Protein 2PKD (pdb70)

InterPro domains:
  IPR003599 Immunoglobulin domain subtype [SM00409] (26-129)
  IPR003599 Immunoglobulin domain subtype [SM00409] (140-211)
  IPR007110 Immunoglobulin-like domain [PS50835] (135-207)
  IPR013783 Immunoglobulin-like fold [G3DSA:2.60.40.10] (21-131)
  IPR013783 Immunoglobulin-like fold [G3DSA:2.60.40.10] (132-213)
  IPR015631 CD2/SLAM family receptor [PTHR12080] (8-274)
  IPR036179 Immunoglobulin-like domain superfamily [SSF48726] (29-128)
  IPR036179 Immunoglobulin-like domain superfamily [SSF48726] (131-205)

Radius of gyration: 38.49 Å; Cα contacts (8 Å, |Δi|>4): 1714; chains: 6; bounding box: 113×102×44 Å

CATH classification: 2.60.40.10

B-factor: mean 44.17, std 12.87, range [17.55, 87.59]

Solvent-accessible surface area: 31744 Å² total; per-residue (Å²): 146,98,20,51,13,14,0,10,57,42,107,58,8,25,0,2,9,68,33,96,181,121,77,102,5,98,15,0,1,1,14,23,130,26,1,0,0,46,1,32,51,20,120,120,150,79,43,16,74,39,37,29,0,10,109,49,7,76,164,16,12,76,11,73,33,113,32,26,7,0,20,0,20,88,4,78,91,103,4,34,21,90,3,24,0,0,6,1,3,120,56,90,77,90,7,56,48,43,117,4,32,0,68,12,66,186,90,157,140,74,21,48,11,8,0,3,35,26,90,54,7,18,0,1,4,35,28,134,113,54,226,48,1,134,5,0,1,2,10,25,129,30,2,0,0,11,0,37,68,14,162,105,140,89,41,14,78,42,67,29,2,7,92,41,12,69,164,13,12,73,17,71,23,75,33,11,5,0,18,0,23,94,5,107,106,132,5,29,17,76,2,48,0,1,1,0,26,103,47,126,67,99,8,58,58,54,129,2,36,2,67,19,42,151,195,207,68,25,53,11,10,0,7,37,22,88,58,7,20,0,7,8,51,35,132,90,25,153,52,7,125,15,0,0,2,11,26,116,34,3,0,0,42,1,30,66,26,165,53,91,99,56,15,76,44,40,37,1,6,109,74,6,155,129,13,8,80,18,70,21,70,22,7,4,0,20,0,26,73,2,91,100,134,5,32,21,81,2,23,0,0,11,19,26,115,72,45,92,97,18,60,51,54,126,4,39,2,72,15,57,149,189,194,83,20,59,11,11,0,1,51,57,76,56,8,24,0,2,1,32,27,138,105,19,146,71,6,92,15,0,1,1,16,28,123,22,2,0,0,44,0,32,72,27,156,60,113,99,45,18,75,37,42,26,0,16,107,61,8,64,171,9,12,70,20,74,17,63,21,11,7,0,22,0,18,81,3,117,97,130,6,21,22,88,2,50,0,0,7,1,23,125,36,106,75,88,16,41,40,51,110,5,34,0,70,9,60,168,94,204,66,168,54,101,64,16,89,2,76,54,35,87,66,10,56,0,38,20,94,15,135,77,13,154,41,6,114,10,0,2,3,27,20,147,27,4,0,0,15,1,41,69,29,164,67,110,89,59,14,78,44,55,40,1,20,127,82,12,149,124,11,11,79,20,78,13,56,58,9,24,0,20,0,25,72,1,99,101,146,7,27,19,78,1,67,0,3,6,17,14,121,49,110,80,113,4,49,50,88,84,6,39,1,61,12,114,204,215,217,109,104,75,9,90,3,63,61,41,103,64,15,64,0,36,5,74,29,156,97,32,157,47,4,90,12,0,1,2,15,29,139,29,5,0,1,15,0,45,43,16,137,68,104,77,56,14,71,40,54,27,1,15,93,56,12,65,158,15,10,77,21,66,26,71,40,4,18,0,22,0,26,90,2,99,74,130,6,29,19,99,2,47,0,0,2,0,20,104,50,112,56,100,13,45,37,78,113,4,30,1,87,19,88,192,220

GO terms:
  GO:0043305 negative regulation of mast cell degranulation (P, IDA)
  GO:2001256 regulation of store-operated calcium entry (P, IDA)
  GO:0032685 negative regulation of granulocyte macrophage colony-stimulating factor production (P, IDA)
  GO:0032701 negative regulation of interleukin-18 production (P, IDA)
  GO:0033004 negative regulation of mast cell activation (P, IDA)
  GO:0005886 plasma membrane (C, TAS)
  GO:0006952 defense response (P, TAS)
  GO:0007156 homophilic cell-cell adhesion (P, TAS)
  GO:0042802 identical protein binding (F, IPI)
  GO:0005515 protein binding (F, IPI)
  GO:0005886 plasma membrane (C, IDA)

Secondary structure (DSSP, 8-state):
--EEEEEETTS-EEEP----TT--EEEEEEESSSEEEEEE---SSSPPEEEE-SGGGTT-EEE-TTT--EEE-S--GGG-EEEEEEEEESSTTSEEEEEEEEEEE--/--EEEEEEETTS-EEE----SSGGGEEEEEEESSSEEEEEE--SSSS--EEEE-SGGGTT-EEE-TTT--EEE-S--STT-EEEEEEEEESSTTSEEEEEEEEEEE--/-PEEEEEETTS-EEE----S-GGGEEEEEEESSSEEEEEE--SSTT--EEEE-SGGGTT-EEE-TTT--EEE-S--GGG-EEEEEEEEESS-SSEEEEEEEEEEE--/--EEEEEETTS-EEEP---SSGGGEEEEEEESSSEEEEEE--SSSS--EEEE-SGGGTT-EEE-TTT--EEE-S--GGG-EEEEEEEEESSTTSEEEEEEEEEEE--/---PEEEEEETTS-EEE----SSGGGEEEEEEESSSEEEEEE--SSTT-PEEEE-SGGGTT-EEE-SSS--EEE-S--GGG-EEEEEEEEESSTTSEEEEEEEEEEE--/--EEEEEETTS-EEE----S-TTSEEEEEEESSSEEEEEE--SSSSSPEEEE-SGGGTT-EEE-TTT--EEE-S--GGG-EEEEEEEEESSTTSEEEEEEEEEEE--

Organism: Homo sapiens (NCBI:txid9606)

Foldseek 3Di:
DAAEWEEEAQFKTKDFQQDDDVWAFAKKWKDWVHTAWIWGCADPPDHIDIDGDDPVQPPFWDAGPDGRIIMGGNDDQVVFAKMKIFTATDDPPRTDMYMYTYGYHHD/DDAAEWEDEAQFKTKAQQQQVPAPQWAKKWKAWPHGAWMWGPDPDDQAIDIDGDDPVQPPQWGAGGPRRIIMGHNDDPVPFAKMKMFTAGNDPVRTDMHIYGYHYDYD/DAAEWEDEAQFKTKDFQFDPDLVFWAKKWKAWVHTFWMWGCDPDLQAIDIGGDDPVQPPQWGAGPNGGIIMGGNDDQVVFGKMKIFIDGNPDPGTDMHIYGYHYDYD/DAAEWEEEAQFKTKDAQQDDPQVFFAKKWKAWPHTAWMWGDDPDLQAIDIGGDDPVQPPQWGAGPNGGIIMGTNDDQVVFAKMKIWTAGNDPPRTDIHMYTYGYHHD/DDLAAEWEDEAQFKTKAAQQADCQVFWAKKWKDWVHTFWMWGQDPDFFATDIGGDDPVQPPFWGFGGNRGIIMGGNDDQVPFAKMKIFTAGNDPPRTDIHIYGYHYDYD/DAAEWEAEAQFKTKAFPFAPPQVFWAKKWKDWVHGAWMWGQDPVRQFIDIGGDDPVQPPQWGAGPDRRMIMGTNDHQVVFAKMKIFTAGNDPPRTDIHIYTYHYHHD

Sequence (645 aa):
EIFTVNGILGESVTFPVNIQEPRQVKIIAWTSKTSVAYYVTPGDSETAPVVTVTHRNYYERIHALGPNYNLVISDLRMEDAGDYKADINTQADPYTTTKRYNLQIYRRSEIFTVNGILGESVTFPVNIQEPRQVKIIAWTSKTSVAYYVTPGDSETAPVVTVTHRNYYERIHALGPNYNLVISDLRMEDAGDYKADINTQADPYTTTKRYNLQIYRREIFTVNGILGESVTFPVNIQEPRQVKIIAWTSKTSVAYYVTPGDSETAPVVTVTHRNYYERIHALGPNYNLVISDLRMEDAGDYKADINTQADPYTTTKRYNLQIYRREIFTVNGILGESVTFPVNIQEPRQVKIIAWTSKTSVAYVTPGDSETAPVVTVTHRNYYERIHALGPNYNLVISDLRMEDAGDYKADINTQADPYTTTKRYNLQIYRRDSEIFTVNGILGESVTFPVNIQEPRQVKIIAWTSKTSVAYYVTPGDSETAPVVTVTHRNYYERIHALGPNYNLVISDLRMEDAGDYKADINTQADPYTTTKRYNLQIYRREIFTVNGILGESVTFPVNIQEPRQVKIIAWTSKTSVAYVTPGDSETAPVVTVTHRNYYERIHALGPNYNLVISDLRMEDAGDYKADINTQADPYTTTKRYNLQQIYRR

Nearest PDB structures (foldseek):
  2pkd-assembly3_D  TM=9.741E-01  e=5.128E-20  Homo sapiens
  2ptu-assembly1_A  TM=7.357E-01  e=2.033E-06  Mus musculus
  8skv-assembly1_E  TM=6.514E-01  e=5.080E-05  Homo sapiens
  6cue-assembly1_6  TM=6.072E-01  e=1.078E-03  Homo sapiens
  5fyl-assembly1_L-3  TM=5.988E-01  e=7.272E-03  Homo sapiens

Structure (mmCIF, N/CA/C/O backbone):
data_2PKD
#
_entry.id   2PKD
#
_cell.length_a   61.013
_cell.length_b   170.982
_cell.length_c   148.527
_cell.angle_alpha   90.00
_cell.angle_beta   90.00
_cell.angle_gamma   90.00
#
_symmetry.space_group_name_H-M   'C 2 2 21'
#
loop_
_entity.id
_entity.type
_entity.pdbx_description
1 polymer 'SLAM family member 5'
2 non-polymer 'CHLORIDE ION'
3 water water
#
loop_
_atom_site.group_PDB
_atom_site.id
_atom_site.type_symbol
_atom_site.label_atom_id
_atom_site.label_alt_id
_atom_site.label_comp_id
_atom_site.label_asym_id
_atom_site.label_entity_id
_atom_site.label_seq_id
_atom_site.pdbx_PDB_ins_code
_atom_site.Cartn_x
_atom_site.Cartn_y
_atom_site.Cartn_z
_atom_site.occupancy
_atom_site.B_iso_or_equiv
_atom_site.auth_seq_id
_atom_site.auth_comp_id
_atom_site.auth_asym_id
_atom_site.auth_atom_id
_atom_site.pdbx_PDB_model_num
ATOM 1 N N . GLU A 1 5 ? 20.305 -12.903 28.356 1.00 57.42 5 GLU A N 1
ATOM 2 C CA . GLU A 1 5 ? 20.200 -11.579 27.664 1.00 55.50 5 GLU A CA 1
ATOM 3 C C . GLU A 1 5 ? 21.006 -11.504 26.320 1.00 55.09 5 GLU A C 1
ATOM 4 O O . GLU A 1 5 ? 20.516 -10.877 25.362 1.00 55.00 5 GLU A O 1
ATOM 10 N N . ILE A 1 6 ? 22.217 -12.094 26.248 1.00 52.37 6 ILE A N 1
ATOM 11 C CA . ILE A 1 6 ? 22.940 -12.180 24.954 1.00 50.86 6 ILE A CA 1
ATOM 12 C C . ILE A 1 6 ? 22.307 -13.299 24.161 1.00 47.55 6 ILE A C 1
ATOM 13 O O . ILE A 1 6 ? 22.472 -14.461 24.462 1.00 48.32 6 ILE A O 1
ATOM 18 N N . PHE A 1 7 ? 21.553 -12.904 23.163 1.00 43.58 7 PHE A N 1
ATOM 19 C CA . PHE A 1 7 ? 20.869 -13.799 22.281 1.00 39.46 7 PHE A CA 1
ATOM 20 C C . PHE A 1 7 ? 21.796 -14.364 21.175 1.00 36.37 7 PHE A C 1
ATOM 21 O O . PHE A 1 7 ? 22.362 -13.599 20.386 1.00 35.84 7 PHE A O 1
ATOM 29 N N . THR A 1 8 ? 21.928 -15.675 21.087 1.00 30.71 8 THR A N 1
ATOM 30 C CA . THR A 1 8 ? 22.615 -16.258 19.949 1.00 30.38 8 THR A CA 1
ATOM 31 C C . THR A 1 8 ? 21.822 -16.443 18.588 1.00 29.04 8 THR A C 1
ATOM 32 O O . THR A 1 8 ? 20.774 -17.077 18.534 1.00 27.93 8 THR A O 1
ATOM 36 N N . VAL A 1 9 ? 22.365 -15.867 17.510 1.00 27.83 9 VAL A N 1
ATOM 37 C CA . VAL A 1 9 ? 21.833 -16.018 16.162 1.00 27.76 9 VAL A CA 1
ATOM 38 C C . VAL A 1 9 ? 22.845 -16.765 15.308 1.00 27.18 9 VAL A C 1
ATOM 39 O O . VAL A 1 9 ? 24.044 -16.428 15.343 1.00 25.08 9 VAL A O 1
ATOM 43 N N . ASN A 1 10 ? 22.414 -17.756 14.512 1.00 25.74 10 ASN A N 1
ATOM 44 C CA . ASN A 1 10 ? 23.345 -18.410 13.594 1.00 26.31 10 ASN A CA 1
ATOM 45 C C . ASN A 1 10 ? 23.058 -18.006 12.119 1.00 26.55 10 ASN A C 1
ATOM 46 O O . ASN A 1 10 ? 21.901 -17.950 11.722 1.00 28.30 10 ASN A O 1
ATOM 51 N N . GLY A 1 11 ? 24.096 -17.736 11.319 1.00 26.50 11 GLY A N 1
ATOM 52 C CA . GLY A 1 11 ? 23.909 -17.484 9.867 1.00 25.79 11 GLY A CA 1
ATOM 53 C C . GLY A 1 11 ? 24.803 -18.366 8.996 1.00 25.25 11 GLY A C 1
ATOM 54 O O . GLY A 1 11 ? 25.780 -18.945 9.445 1.00 22.82 11 GLY A O 1
ATOM 55 N N . ILE A 1 12 ? 24.440 -18.497 7.734 1.00 26.37 12 ILE A N 1
ATOM 56 C CA . ILE A 1 12 ? 25.193 -19.340 6.796 1.00 26.91 12 ILE A CA 1
ATOM 57 C C . ILE A 1 12 ? 25.964 -18.338 5.930 1.00 27.86 12 ILE A C 1
ATOM 58 O O . ILE A 1 12 ? 25.397 -17.361 5.488 1.00 25.50 12 ILE A O 1
ATOM 63 N N . LEU A 1 13 ? 27.274 -18.559 5.802 1.00 29.17 13 LEU A N 1
ATOM 64 C CA . LEU A 1 13 ? 28.150 -17.903 4.850 1.00 31.62 13 LEU A CA 1
ATOM 65 C C . LEU A 1 13 ? 27.501 -17.727 3.473 1.00 31.78 13 LEU A C 1
ATOM 66 O O . LEU A 1 13 ? 27.038 -18.688 2.870 1.00 30.01 13 LEU A O 1
ATOM 71 N N . GLY A 1 14 ? 27.463 -16.469 3.018 1.00 31.90 14 GLY A N 1
ATOM 72 C CA . GLY A 1 14 ? 26.917 -16.107 1.729 1.00 31.10 14 GLY A CA 1
ATOM 73 C C . GLY A 1 14 ? 25.445 -15.895 1.755 1.00 30.35 14 GLY A C 1
ATOM 74 O O . GLY A 1 14 ? 24.869 -15.469 0.776 1.00 32.17 14 GLY A O 1
ATOM 75 N N . GLU A 1 15 ? 24.791 -16.177 2.871 1.00 30.71 15 GLU A N 1
ATOM 76 C CA . GLU A 1 15 ? 23.338 -15.926 2.946 1.00 30.41 15 GLU A CA 1
ATOM 77 C C . GLU A 1 15 ? 23.010 -14.731 3.823 1.00 28.72 15 GLU A C 1
ATOM 78 O O . GLU A 1 15 ? 23.879 -13.903 4.049 1.00 30.00 15 GLU A O 1
ATOM 84 N N . SER A 1 16 ? 21.775 -14.635 4.284 1.00 27.87 16 SER A N 1
ATOM 85 C CA . SER A 1 16 ? 21.293 -13.555 5.152 1.00 29.31 16 SER A CA 1
ATOM 86 C C . SER A 1 16 ? 20.875 -14.129 6.507 1.00 29.69 16 SER A C 1
ATOM 87 O O . SER A 1 16 ? 20.571 -15.334 6.640 1.00 30.36 16 SER A O 1
ATOM 90 N N . VAL A 1 17 ? 20.919 -13.272 7.514 1.00 28.63 17 VAL A N 1
ATOM 91 C CA . VAL A 1 17 ? 20.424 -13.586 8.839 1.00 28.99 17 VAL A CA 1
ATOM 92 C C . VAL A 1 17 ? 19.687 -12.370 9.416 1.00 29.27 17 VAL A C 1
ATOM 93 O O . VAL A 1 17 ? 20.087 -11.233 9.159 1.00 27.95 17 VAL A O 1
ATOM 97 N N . THR A 1 18 ? 18.614 -12.622 10.206 1.00 29.35 18 THR A N 1
ATOM 98 C CA . THR A 1 18 ? 17.850 -11.600 10.894 1.00 29.02 18 THR A CA 1
ATOM 99 C C . THR A 1 18 ? 18.182 -11.524 12.389 1.00 28.88 18 THR A C 1
ATOM 100 O O . THR A 1 18 ? 18.176 -12.524 13.088 1.00 26.54 18 THR A O 1
ATOM 104 N N . PHE A 1 19 ? 18.392 -10.299 12.881 1.00 28.21 19 PHE A N 1
ATOM 105 C CA . PHE A 1 19 ? 18.526 -10.048 14.304 1.00 29.55 19 PHE A CA 1
ATOM 106 C C . PHE A 1 19 ? 17.144 -9.594 14.789 1.00 31.87 19 PHE A C 1
ATOM 107 O O . PHE A 1 19 ? 16.651 -8.594 14.303 1.00 31.09 19 PHE A O 1
ATOM 115 N N . PRO A 1 20 ? 16.551 -10.316 15.776 1.00 33.20 20 PRO A N 1
ATOM 116 C CA . PRO A 1 20 ? 15.259 -9.945 16.328 1.00 34.60 20 PRO A CA 1
ATOM 117 C C . PRO A 1 20 ? 15.296 -8.672 17.204 1.00 36.21 20 PRO A C 1
ATOM 118 O O . PRO A 1 20 ? 16.077 -8.561 18.155 1.00 37.51 20 PRO A O 1
ATOM 122 N N . VAL A 1 21 ? 14.486 -7.702 16.827 1.00 37.61 21 VAL A N 1
ATOM 123 C CA . VAL A 1 21 ? 14.409 -6.455 17.559 1.00 41.18 21 VAL A CA 1
ATOM 124 C C . VAL A 1 21 ? 12.960 -6.289 18.030 1.00 43.98 21 VAL A C 1
ATOM 125 O O . VAL A 1 21 ? 12.695 -6.130 19.227 1.00 44.27 21 VAL A O 1
ATOM 129 N N . ASN A 1 22 ? 12.052 -6.320 17.059 1.00 48.29 22 ASN A N 1
ATOM 130 C CA . ASN A 1 22 ? 10.622 -6.350 17.306 1.00 53.35 22 ASN A CA 1
ATOM 131 C C . ASN A 1 22 ? 10.198 -5.182 18.189 1.00 55.25 22 ASN A C 1
ATOM 132 O O . ASN A 1 22 ? 9.795 -5.396 19.347 1.00 55.88 22 ASN A O 1
ATOM 137 N N . ILE A 1 23 ? 10.357 -3.960 17.676 1.00 56.98 23 ILE A N 1
ATOM 138 C CA . ILE A 1 23 ? 9.894 -2.794 18.417 1.00 59.15 23 ILE A CA 1
ATOM 139 C C . ILE A 1 23 ? 8.348 -2.762 18.430 1.00 61.45 23 ILE A C 1
ATOM 140 O O . ILE A 1 23 ? 7.704 -2.824 17.363 1.00 60.21 23 ILE A O 1
ATOM 145 N N . GLN A 1 24 ? 7.785 -2.658 19.642 1.00 64.51 24 GLN A N 1
ATOM 146 C CA . GLN A 1 24 ? 6.323 -2.638 19.866 1.00 68.88 24 GLN A CA 1
ATOM 147 C C . GLN A 1 24 ? 5.663 -1.272 19.580 1.00 69.24 24 GLN A C 1
ATOM 148 O O . GLN A 1 24 ? 6.319 -0.234 19.634 1.00 69.52 24 GLN A O 1
ATOM 154 N N . GLU A 1 25 ? 4.346 -1.299 19.353 1.00 70.94 25 GLU A N 1
ATOM 155 C CA . GLU A 1 25 ? 3.558 -0.138 18.874 1.00 71.93 25 GLU A CA 1
ATOM 156 C C . GLU A 1 25 ? 3.335 1.107 19.788 1.00 71.52 25 GLU A C 1
ATOM 157 O O . GLU A 1 25 ? 2.898 2.153 19.286 1.00 71.94 25 GLU A O 1
ATOM 163 N N . PRO A 1 26 ? 3.572 1.011 21.120 1.00 70.95 26 PRO A N 1
ATOM 164 C CA . PRO A 1 26 ? 3.594 2.332 21.810 1.00 69.61 26 PRO A CA 1
ATOM 165 C C . PRO A 1 26 ? 4.946 3.119 21.698 1.00 68.22 26 PRO A C 1
ATOM 166 O O . PRO A 1 26 ? 4.943 4.373 21.723 1.00 68.33 26 PRO A O 1
ATOM 170 N N . ARG A 1 27 ? 6.065 2.389 21.562 1.00 65.35 27 ARG A N 1
ATOM 171 C CA . ARG A 1 27 ? 7.421 2.955 21.424 1.00 62.94 27 ARG A CA 1
ATOM 172 C C . ARG A 1 27 ? 7.628 3.724 20.097 1.00 60.31 27 ARG A C 1
ATOM 173 O O . ARG A 1 27 ? 7.257 3.257 19.021 1.00 60.62 27 ARG A O 1
ATOM 181 N N . GLN A 1 28 ? 8.215 4.907 20.167 1.00 57.28 28 GLN A N 1
ATOM 182 C CA . GLN A 1 28 ? 8.611 5.572 18.928 1.00 54.80 28 GLN A CA 1
ATOM 183 C C . GLN A 1 28 ? 10.146 5.707 18.825 1.00 51.06 28 GLN A C 1
ATOM 184 O O . GLN A 1 28 ? 10.815 6.330 19.669 1.00 49.42 28 GLN A O 1
ATOM 190 N N . VAL A 1 29 ? 10.671 5.105 17.768 1.00 47.27 29 VAL A N 1
ATOM 191 C CA . VAL A 1 29 ? 12.105 4.999 17.540 1.00 43.96 29 VAL A CA 1
ATOM 192 C C . VAL A 1 29 ? 12.643 6.316 16.987 1.00 42.62 29 VAL A C 1
ATOM 193 O O . VAL A 1 29 ? 12.118 6.844 16.019 1.00 42.26 29 VAL A O 1
ATOM 197 N N . LYS A 1 30 ? 13.727 6.808 17.567 1.00 40.87 30 LYS A N 1
ATOM 198 C CA . LYS A 1 30 ? 14.438 7.964 16.992 1.00 40.22 30 LYS A CA 1
ATOM 199 C C . LYS A 1 30 ? 15.585 7.487 16.091 1.00 37.37 30 LYS A C 1
ATOM 200 O O . LYS A 1 30 ? 15.645 7.838 14.903 1.00 35.34 30 LYS A O 1
ATOM 206 N N . ILE A 1 31 ? 16.466 6.681 16.675 1.00 34.33 31 ILE A N 1
ATOM 207 C CA . ILE A 1 31 ? 17.553 6.103 15.955 1.00 33.00 31 ILE A CA 1
ATOM 208 C C . ILE A 1 31 ? 18.023 4.842 16.668 1.00 31.78 31 ILE A C 1
ATOM 209 O O . ILE A 1 31 ? 18.072 4.797 17.912 1.00 32.05 31 ILE A O 1
ATOM 214 N N . ILE A 1 32 ? 18.264 3.775 15.908 1.00 28.16 32 ILE A N 1
ATOM 215 C CA . ILE A 1 32 ? 18.988 2.647 16.468 1.00 26.42 32 ILE A CA 1
ATOM 216 C C . ILE A 1 32 ? 20.420 2.629 15.880 1.00 27.52 32 ILE A C 1
ATOM 217 O O . ILE A 1 32 ? 20.610 2.654 14.635 1.00 23.73 32 ILE A O 1
ATOM 222 N N . ALA A 1 33 ? 21.400 2.570 16.790 1.00 27.16 33 ALA A N 1
ATOM 223 C CA . ALA A 1 33 ? 22.838 2.417 16.466 1.00 27.63 33 ALA A CA 1
ATOM 224 C C . ALA A 1 33 ? 23.354 1.019 16.720 1.00 26.64 33 ALA A C 1
ATOM 225 O O . ALA A 1 33 ? 23.385 0.571 17.881 1.00 28.21 33 ALA A O 1
ATOM 227 N N . TRP A 1 34 ? 23.858 0.398 15.671 1.00 24.55 34 TRP A N 1
ATOM 228 C CA . TRP A 1 34 ? 24.378 -0.970 15.695 1.00 24.35 34 TRP A CA 1
ATOM 229 C C . TRP A 1 34 ? 25.854 -0.980 15.658 1.00 26.14 34 TRP A C 1
ATOM 230 O O . TRP A 1 34 ? 26.453 -0.291 14.817 1.00 28.43 34 TRP A O 1
ATOM 241 N N . THR A 1 35 ? 26.476 -1.761 16.536 1.00 27.30 35 THR A N 1
ATOM 242 C CA . THR A 1 35 ? 27.912 -1.859 16.617 1.00 26.94 35 THR A CA 1
ATOM 243 C C . THR A 1 35 ? 28.319 -3.315 16.832 1.00 25.45 35 THR A C 1
ATOM 244 O O . THR A 1 35 ? 27.500 -4.122 17.280 1.00 26.97 35 THR A O 1
ATOM 248 N N . SER A 1 36 ? 29.558 -3.652 16.472 1.00 24.81 36 SER A N 1
ATOM 249 C CA . SER A 1 36 ? 30.151 -4.944 16.642 1.00 25.83 36 SER A CA 1
ATOM 250 C C . SER A 1 36 ? 31.628 -4.680 16.941 1.00 26.88 36 SER A C 1
ATOM 251 O O . SER A 1 36 ? 31.948 -3.769 17.649 1.00 26.13 36 SER A O 1
ATOM 254 N N . LYS A 1 37 ? 32.553 -5.445 16.395 1.00 29.58 37 LYS A N 1
ATOM 255 C CA . LYS A 1 37 ? 33.936 -5.059 16.490 1.00 33.40 37 LYS A CA 1
ATOM 256 C C . LYS A 1 37 ? 34.163 -3.702 15.821 1.00 32.88 37 LYS A C 1
ATOM 257 O O . LYS A 1 37 ? 35.151 -3.041 16.106 1.00 33.32 37 LYS A O 1
ATOM 263 N N . THR A 1 38 ? 33.291 -3.289 14.909 1.00 31.94 38 THR A N 1
ATOM 264 C CA . THR A 1 38 ? 33.437 -1.959 14.280 1.00 31.09 38 THR A CA 1
ATOM 265 C C . THR A 1 38 ? 32.036 -1.474 14.420 1.00 30.33 38 THR A C 1
ATOM 266 O O . THR A 1 38 ? 31.179 -2.289 14.717 1.00 29.52 38 THR A O 1
ATOM 270 N N . SER A 1 39 ? 31.787 -0.184 14.202 1.00 28.87 39 SER A N 1
ATOM 271 C CA . SER A 1 39 ? 30.415 0.339 14.027 1.00 27.65 39 SER A CA 1
ATOM 272 C C . SER A 1 39 ? 29.869 -0.370 12.816 1.00 25.90 39 SER A C 1
ATOM 273 O O . SER A 1 39 ? 30.638 -0.914 12.064 1.00 24.44 39 SER A O 1
ATOM 276 N N . VAL A 1 40 ? 28.547 -0.512 12.716 1.00 25.96 40 VAL A N 1
ATOM 277 C CA . VAL A 1 40 ? 27.892 -1.315 11.676 1.00 23.46 40 VAL A CA 1
ATOM 278 C C . VAL A 1 40 ? 27.004 -0.351 10.878 1.00 23.74 40 VAL A C 1
ATOM 279 O O . VAL A 1 40 ? 27.242 -0.139 9.679 1.00 23.43 40 VAL A O 1
ATOM 283 N N . ALA A 1 41 ? 26.012 0.257 11.545 1.00 22.79 41 ALA A N 1
ATOM 284 C CA . ALA A 1 41 ? 25.013 1.089 10.878 1.00 22.93 41 ALA A CA 1
ATOM 285 C C . ALA A 1 41 ? 24.077 1.813 11.855 1.00 25.01 41 ALA A C 1
ATOM 286 O O . ALA A 1 41 ? 23.981 1.420 12.981 1.00 24.46 41 ALA A O 1
ATOM 288 N N A TYR A 1 42 ? 23.424 2.873 11.381 0.50 26.12 42 TYR A N 1
ATOM 289 N N B TYR A 1 42 ? 23.434 2.889 11.395 0.50 24.34 42 TYR A N 1
ATOM 290 C CA A TYR A 1 42 ? 22.335 3.498 12.084 0.50 27.79 42 TYR A CA 1
ATOM 291 C CA B TYR A 1 42 ? 22.316 3.505 12.075 0.50 24.66 42 TYR A CA 1
ATOM 292 C C A TYR A 1 42 ? 21.048 3.374 11.304 0.50 28.34 42 TYR A C 1
ATOM 293 C C B TYR A 1 42 ? 21.068 3.208 11.301 0.50 26.23 42 TYR A C 1
ATOM 294 O O A TYR A 1 42 ? 21.037 3.519 10.077 0.50 28.65 42 TYR A O 1
ATOM 295 O O B TYR A 1 42 ? 21.093 3.117 10.079 0.50 26.57 42 TYR A O 1
ATOM 312 N N . VAL A 1 43 ? 19.962 3.078 12.023 1.00 27.94 43 VAL A N 1
ATOM 313 C CA . VAL A 1 43 ? 18.662 2.919 11.422 1.00 29.34 43 VAL A CA 1
ATOM 314 C C . VAL A 1 43 ? 17.681 3.998 11.958 1.00 30.72 43 VAL A C 1
ATOM 315 O O . VAL A 1 43 ? 17.568 4.244 13.171 1.00 29.12 43 VAL A O 1
ATOM 319 N N . THR A 1 44 ? 16.984 4.620 11.020 1.00 32.42 44 THR A N 1
ATOM 320 C CA . THR A 1 44 ? 16.011 5.662 11.332 1.00 37.33 44 THR A CA 1
ATOM 321 C C . THR A 1 44 ? 14.620 5.407 10.718 1.00 38.66 44 THR A C 1
ATOM 322 O O . THR A 1 44 ? 14.476 4.677 9.722 1.00 39.31 44 THR A O 1
ATOM 326 N N . PRO A 1 45 ? 13.575 5.970 11.334 1.00 41.79 45 PRO A N 1
ATOM 327 C CA . PRO A 1 45 ? 12.202 5.661 10.847 1.00 44.75 45 PRO A CA 1
ATOM 328 C C . PRO A 1 45 ? 11.994 5.964 9.357 1.00 48.64 45 PRO A C 1
ATOM 329 O O . PRO A 1 45 ? 12.515 6.980 8.849 1.00 48.46 45 PRO A O 1
ATOM 333 N N . GLY A 1 46 ? 11.237 5.103 8.667 1.00 52.82 46 GLY A N 1
ATOM 334 C CA . GLY A 1 46 ? 10.942 5.277 7.243 1.00 57.82 46 GLY A CA 1
ATOM 335 C C . GLY A 1 46 ? 9.774 6.218 6.961 1.00 61.89 46 GLY A C 1
ATOM 336 O O . GLY A 1 46 ? 9.892 7.431 7.181 1.00 62.11 46 GLY A O 1
ATOM 337 N N . ASP A 1 47 ? 8.659 5.663 6.458 1.00 64.91 47 ASP A N 1
ATOM 338 C CA . ASP A 1 47 ? 7.420 6.428 6.134 1.00 67.49 47 ASP A CA 1
ATOM 339 C C . ASP A 1 47 ? 6.187 5.526 6.164 1.00 68.36 47 ASP A C 1
ATOM 340 O O . ASP A 1 47 ? 6.152 4.531 6.888 1.00 68.13 47 ASP A O 1
ATOM 345 N N . SER A 1 48 ? 5.189 5.878 5.348 1.00 69.57 48 SER A N 1
ATOM 346 C CA . SER A 1 48 ? 3.981 5.070 5.159 1.00 70.74 48 SER A CA 1
ATOM 347 C C . SER A 1 48 ? 4.228 3.661 4.586 1.00 70.94 48 SER A C 1
ATOM 348 O O . SER A 1 48 ? 3.755 2.666 5.170 1.00 71.13 48 SER A O 1
ATOM 351 N N . GLU A 1 49 ? 4.893 3.587 3.425 1.00 71.03 49 GLU A N 1
ATOM 352 C CA . GLU A 1 49 ? 5.781 2.433 3.108 1.00 71.08 49 GLU A CA 1
ATOM 353 C C . GLU A 1 49 ? 7.050 2.762 2.314 1.00 70.23 49 GLU A C 1
ATOM 354 O O . GLU A 1 49 ? 7.204 2.402 1.141 1.00 70.33 49 GLU A O 1
ATOM 360 N N . THR A 1 50 ? 7.900 3.535 2.990 1.00 68.71 50 THR A N 1
ATOM 361 C CA . THR A 1 50 ? 9.346 3.518 2.874 1.00 66.48 50 THR A CA 1
ATOM 362 C C . THR A 1 50 ? 9.697 2.680 4.111 1.00 64.13 50 THR A C 1
ATOM 363 O O . THR A 1 50 ? 9.149 2.920 5.203 1.00 64.14 50 THR A O 1
ATOM 367 N N . ALA A 1 51 ? 10.554 1.672 3.966 1.00 60.92 51 ALA A N 1
ATOM 368 C CA . ALA A 1 51 ? 11.002 0.920 5.148 1.00 57.98 51 ALA A CA 1
ATOM 369 C C . ALA A 1 51 ? 12.086 1.743 5.904 1.00 55.62 51 ALA A C 1
ATOM 370 O O . ALA A 1 51 ? 12.569 2.774 5.370 1.00 55.43 51 ALA A O 1
ATOM 372 N N . PRO A 1 52 ? 12.443 1.346 7.154 1.00 53.10 52 PRO A N 1
ATOM 373 C CA . PRO A 1 52 ? 13.437 2.192 7.841 1.00 50.73 52 PRO A CA 1
ATOM 374 C C . PRO A 1 52 ? 14.670 2.504 6.987 1.00 48.16 52 PRO A C 1
ATOM 375 O O . PRO A 1 52 ? 15.065 1.701 6.157 1.00 48.70 52 PRO A O 1
ATOM 379 N N . VAL A 1 53 ? 15.219 3.697 7.142 1.00 44.71 53 VAL A N 1
ATOM 380 C CA . VAL A 1 53 ? 16.366 4.096 6.377 1.00 42.39 53 VAL A CA 1
ATOM 381 C C . VAL A 1 53 ? 17.643 3.616 7.127 1.00 39.87 53 VAL A C 1
ATOM 382 O O . VAL A 1 53 ? 17.764 3.839 8.325 1.00 38.11 53 VAL A O 1
ATOM 386 N N . VAL A 1 54 ? 18.583 2.999 6.393 1.00 37.86 54 VAL A N 1
ATOM 387 C CA . VAL A 1 54 ? 19.808 2.461 6.956 1.00 34.66 54 VAL A CA 1
ATOM 388 C C . VAL A 1 54 ? 21.040 3.231 6.420 1.00 33.70 54 VAL A C 1
ATOM 389 O O . VAL A 1 54 ? 21.205 3.358 5.212 1.00 33.37 54 VAL A O 1
ATOM 393 N N . THR A 1 55 ? 21.878 3.723 7.327 1.00 31.13 55 THR A N 1
ATOM 394 C CA . THR A 1 55 ? 23.124 4.394 6.980 1.00 30.47 55 THR A CA 1
ATOM 395 C C . THR A 1 55 ? 24.227 3.517 7.528 1.00 28.95 55 THR A C 1
ATOM 396 O O . THR A 1 55 ? 24.377 3.374 8.780 1.00 28.18 55 THR A O 1
ATOM 400 N N . VAL A 1 56 ? 25.019 2.987 6.598 1.00 27.09 56 VAL A N 1
ATOM 401 C CA . VAL A 1 56 ? 26.131 2.117 6.901 1.00 25.76 56 VAL A CA 1
ATOM 402 C C . VAL A 1 56 ? 27.432 2.851 7.252 1.00 27.62 56 VAL A C 1
ATOM 403 O O . VAL A 1 56 ? 27.829 3.830 6.581 1.00 28.85 56 VAL A O 1
ATOM 407 N N . THR A 1 57 ? 28.120 2.429 8.317 1.00 28.05 57 THR A N 1
ATOM 408 C CA . THR A 1 57 ? 29.231 3.282 8.863 1.00 27.49 57 THR A CA 1
ATOM 409 C C . THR A 1 57 ? 30.577 2.615 8.967 1.00 24.99 57 THR A C 1
ATOM 410 O O . THR A 1 57 ? 31.535 3.137 9.626 1.00 24.91 57 THR A O 1
ATOM 414 N N . HIS A 1 58 ? 30.683 1.467 8.312 1.00 22.74 58 HIS A N 1
ATOM 415 C CA . HIS A 1 58 ? 31.975 0.870 8.098 1.00 23.75 58 HIS A CA 1
ATOM 416 C C . HIS A 1 58 ? 31.906 0.156 6.779 1.00 24.79 58 HIS A C 1
ATOM 417 O O . HIS A 1 58 ? 30.938 -0.573 6.541 1.00 23.41 58 HIS A O 1
ATOM 424 N N . ARG A 1 59 ? 32.953 0.330 5.958 1.00 24.82 59 ARG A N 1
ATOM 425 C CA . ARG A 1 59 ? 32.998 -0.269 4.626 1.00 27.07 59 ARG A CA 1
ATOM 426 C C . ARG A 1 59 ? 32.840 -1.782 4.577 1.00 24.97 59 ARG A C 1
ATOM 427 O O . ARG A 1 59 ? 32.342 -2.323 3.624 1.00 24.09 59 ARG A O 1
ATOM 435 N N . ASN A 1 60 ? 33.229 -2.478 5.626 1.00 25.89 60 ASN A N 1
ATOM 436 C CA . ASN A 1 60 ? 33.023 -3.942 5.672 1.00 25.78 60 ASN A CA 1
ATOM 437 C C . ASN A 1 60 ? 31.569 -4.322 5.489 1.00 24.09 60 ASN A C 1
ATOM 438 O O . ASN A 1 60 ? 31.296 -5.443 5.023 1.00 25.14 60 ASN A O 1
ATOM 443 N N . TYR A 1 61 ? 30.648 -3.422 5.840 1.00 23.18 61 TYR A N 1
ATOM 444 C CA . TYR A 1 61 ? 29.200 -3.698 5.834 1.00 21.80 61 TYR A CA 1
ATOM 445 C C . TYR A 1 61 ? 28.440 -3.054 4.614 1.00 23.72 61 TYR A C 1
ATOM 446 O O . TYR A 1 61 ? 27.230 -3.250 4.439 1.00 23.54 61 TYR A O 1
ATOM 455 N N . TYR A 1 62 ? 29.112 -2.245 3.801 1.00 25.31 62 TYR A N 1
ATOM 456 C CA . TYR A 1 62 ? 28.398 -1.519 2.748 1.00 26.81 62 TYR A CA 1
ATOM 457 C C . TYR A 1 62 ? 27.665 -2.516 1.883 1.00 26.30 62 TYR A C 1
ATOM 458 O O . TYR A 1 62 ? 28.236 -3.557 1.509 1.00 26.20 62 TYR A O 1
ATOM 467 N N . GLU A 1 63 ? 26.429 -2.149 1.546 1.00 24.99 63 GLU A N 1
ATOM 468 C CA . GLU A 1 63 ? 25.548 -2.924 0.666 1.00 28.60 63 GLU A CA 1
ATOM 469 C C . GLU A 1 63 ? 25.049 -4.250 1.256 1.00 28.83 63 GLU A C 1
ATOM 470 O O . GLU A 1 63 ? 24.547 -5.096 0.509 1.00 30.42 63 GLU A O 1
ATOM 476 N N . ARG A 1 64 ? 25.223 -4.450 2.561 1.00 28.77 64 ARG A N 1
ATOM 477 C CA . ARG A 1 64 ? 24.915 -5.748 3.212 1.00 26.99 64 ARG A CA 1
ATOM 478 C C . ARG A 1 64 ? 23.994 -5.567 4.393 1.00 27.04 64 ARG A C 1
ATOM 479 O O . ARG A 1 64 ? 23.706 -6.547 5.111 1.00 25.41 64 ARG A O 1
ATOM 487 N N . ILE A 1 65 ? 23.443 -4.361 4.578 1.00 27.46 65 ILE A N 1
ATOM 488 C CA . ILE A 1 65 ? 22.620 -4.144 5.778 1.00 26.66 65 ILE A CA 1
ATOM 489 C C . ILE A 1 65 ? 21.284 -3.639 5.353 1.00 28.58 65 ILE A C 1
ATOM 490 O O . ILE A 1 65 ? 21.234 -2.647 4.607 1.00 26.84 65 ILE A O 1
ATOM 495 N N . HIS A 1 66 ? 20.211 -4.297 5.798 1.00 30.31 66 HIS A N 1
ATOM 496 C CA . HIS A 1 66 ? 18.829 -3.906 5.421 1.00 34.23 66 HIS A CA 1
ATOM 497 C C . HIS A 1 66 ? 18.019 -3.872 6.691 1.00 35.02 66 HIS A C 1
ATOM 498 O O . HIS A 1 66 ? 18.373 -4.542 7.634 1.00 35.02 66 HIS A O 1
ATOM 505 N N . ALA A 1 67 ? 16.969 -3.066 6.766 1.00 37.64 67 ALA A N 1
ATOM 506 C CA . ALA A 1 67 ? 16.126 -3.064 7.978 1.00 41.12 67 ALA A CA 1
ATOM 507 C C . ALA A 1 67 ? 14.663 -3.316 7.609 1.00 44.20 67 ALA A C 1
ATOM 508 O O . ALA A 1 67 ? 14.218 -2.984 6.511 1.00 44.65 67 ALA A O 1
ATOM 510 N N . LEU A 1 68 ? 13.941 -3.925 8.542 1.00 47.17 68 LEU A N 1
ATOM 511 C CA . LEU A 1 68 ? 12.583 -4.362 8.269 1.00 50.76 68 LEU A CA 1
ATOM 512 C C . LEU A 1 68 ? 11.643 -3.456 9.092 1.00 51.21 68 LEU A C 1
ATOM 513 O O . LEU A 1 68 ? 12.021 -2.978 10.162 1.00 51.70 68 LEU A O 1
ATOM 518 N N . GLY A 1 69 ? 10.447 -3.208 8.562 1.00 52.18 69 GLY A N 1
ATOM 519 C CA . GLY A 1 69 ? 9.404 -2.416 9.240 1.00 52.39 69 GLY A CA 1
ATOM 520 C C . GLY A 1 69 ? 8.199 -3.302 9.476 1.00 52.80 69 GLY A C 1
ATOM 521 O O . GLY A 1 69 ? 7.956 -4.227 8.727 1.00 54.49 69 GLY A O 1
ATOM 522 N N . PRO A 1 70 ? 7.453 -3.067 10.549 1.00 52.56 70 PRO A N 1
ATOM 523 C CA . PRO A 1 70 ? 7.697 -2.045 11.570 1.00 51.19 70 PRO A CA 1
ATOM 524 C C . PRO A 1 70 ? 8.554 -2.544 12.724 1.00 49.15 70 PRO A C 1
ATOM 525 O O . PRO A 1 70 ? 8.756 -1.802 13.682 1.00 49.86 70 PRO A O 1
ATOM 529 N N . ASN A 1 71 ? 9.007 -3.780 12.673 1.00 46.33 71 ASN A N 1
ATOM 530 C CA . ASN A 1 71 ? 9.717 -4.338 13.807 1.00 45.58 71 ASN A CA 1
ATOM 531 C C . ASN A 1 71 ? 11.072 -3.707 14.086 1.00 43.86 71 ASN A C 1
ATOM 532 O O . ASN A 1 71 ? 11.551 -3.787 15.235 1.00 43.15 71 ASN A O 1
ATOM 537 N N . TYR A 1 72 ? 11.691 -3.199 13.008 1.00 41.15 72 TYR A N 1
ATOM 538 C CA . TYR A 1 72 ? 13.081 -2.689 12.980 1.00 39.12 72 TYR A CA 1
ATOM 539 C C . TYR A 1 72 ? 14.082 -3.806 13.101 1.00 37.53 72 TYR A C 1
ATOM 540 O O . TYR A 1 72 ? 15.169 -3.599 13.590 1.00 36.25 72 TYR A O 1
ATOM 549 N N . ASN A 1 73 ? 13.692 -5.001 12.640 1.00 35.52 73 ASN A N 1
ATOM 550 C CA . ASN A 1 73 ? 14.590 -6.132 12.582 1.00 34.71 73 ASN A CA 1
ATOM 551 C C . ASN A 1 73 ? 15.763 -5.870 11.632 1.00 33.75 73 ASN A C 1
ATOM 552 O O . ASN A 1 73 ? 15.556 -5.321 10.561 1.00 34.47 73 ASN A O 1
ATOM 557 N N . LEU A 1 74 ? 16.993 -6.171 12.050 1.00 31.69 74 LEU A N 1
ATOM 558 C CA . LEU A 1 74 ? 18.146 -5.961 11.181 1.00 30.60 74 LEU A CA 1
ATOM 559 C C . LEU A 1 74 ? 18.440 -7.218 10.322 1.00 29.68 74 LEU A C 1
ATOM 560 O O . LEU A 1 74 ? 18.414 -8.326 10.852 1.00 27.94 74 LEU A O 1
ATOM 565 N N . VAL A 1 75 ? 18.692 -7.021 9.015 1.00 28.04 75 VAL A N 1
ATOM 566 C CA . VAL A 1 75 ? 19.139 -8.102 8.123 1.00 27.80 75 VAL A CA 1
ATOM 567 C C . VAL A 1 75 ? 20.526 -7.792 7.615 1.00 27.82 75 VAL A C 1
ATOM 568 O O . VAL A 1 75 ? 20.807 -6.679 7.089 1.00 28.44 75 VAL A O 1
ATOM 572 N N . ILE A 1 76 ? 21.407 -8.735 7.834 1.00 26.72 76 ILE A N 1
ATOM 573 C CA . ILE A 1 76 ? 22.701 -8.655 7.204 1.00 26.58 76 ILE A CA 1
ATOM 574 C C . ILE A 1 76 ? 22.769 -9.745 6.161 1.00 27.42 76 ILE A C 1
ATOM 575 O O . ILE A 1 76 ? 22.446 -10.928 6.453 1.00 24.56 76 ILE A O 1
ATOM 580 N N . SER A 1 77 ? 23.256 -9.372 4.979 1.00 28.06 77 SER A N 1
ATOM 581 C CA . SER A 1 77 ? 23.213 -10.255 3.839 1.00 28.31 77 SER A CA 1
ATOM 582 C C . SER A 1 77 ? 24.618 -10.516 3.399 1.00 28.98 77 SER A C 1
ATOM 583 O O . SER A 1 77 ? 25.595 -9.956 3.961 1.00 27.89 77 SER A O 1
ATOM 586 N N . ASP A 1 78 ? 24.765 -11.396 2.416 1.00 29.43 78 ASP A N 1
ATOM 587 C CA . ASP A 1 78 ? 26.080 -11.795 1.942 1.00 30.97 78 ASP A CA 1
ATOM 588 C C . ASP A 1 78 ? 27.079 -12.054 3.078 1.00 31.05 78 ASP A C 1
ATOM 589 O O . ASP A 1 78 ? 28.228 -11.539 3.065 1.00 28.18 78 ASP A O 1
ATOM 594 N N . LEU A 1 79 ? 26.664 -12.888 4.050 1.00 30.18 79 LEU A N 1
ATOM 595 C CA . LEU A 1 79 ? 27.499 -13.130 5.263 1.00 29.09 79 LEU A CA 1
ATOM 596 C C . LEU A 1 79 ? 28.884 -13.671 4.981 1.00 29.13 79 LEU A C 1
ATOM 597 O O . LEU A 1 79 ? 29.039 -14.554 4.174 1.00 28.73 79 LEU A O 1
ATOM 602 N N . ARG A 1 80 ? 29.871 -13.141 5.732 1.00 28.96 80 ARG A N 1
ATOM 603 C CA . ARG A 1 80 ? 31.301 -13.499 5.751 1.00 28.63 80 ARG A CA 1
ATOM 604 C C . ARG A 1 80 ? 31.646 -14.074 7.114 1.00 29.22 80 ARG A C 1
ATOM 605 O O . ARG A 1 80 ? 30.991 -13.741 8.108 1.00 27.39 80 ARG A O 1
ATOM 613 N N . MET A 1 81 ? 32.694 -14.908 7.165 1.00 30.30 81 MET A N 1
ATOM 614 C CA . MET A 1 81 ? 33.173 -15.459 8.434 1.00 31.72 81 MET A CA 1
ATOM 615 C C . MET A 1 81 ? 33.516 -14.354 9.436 1.00 32.26 81 MET A C 1
ATOM 616 O O . MET A 1 81 ? 33.204 -14.450 10.621 1.00 32.97 81 MET A O 1
ATOM 621 N N . GLU A 1 82 ? 34.126 -13.304 8.924 1.00 31.98 82 GLU A N 1
ATOM 622 C CA . GLU A 1 82 ? 34.451 -12.089 9.638 1.00 33.10 82 GLU A CA 1
ATOM 623 C C . GLU A 1 82 ? 33.240 -11.348 10.249 1.00 32.05 82 GLU A C 1
ATOM 624 O O . GLU A 1 82 ? 33.423 -10.484 11.097 1.00 31.10 82 GLU A O 1
ATOM 630 N N . ASP A 1 83 ? 32.014 -11.637 9.823 1.00 30.32 83 ASP A N 1
ATOM 631 C CA . ASP A 1 83 ? 30.842 -11.046 10.509 1.00 30.02 83 ASP A CA 1
ATOM 632 C C . ASP A 1 83 ? 30.553 -11.583 11.952 1.00 30.73 83 ASP A C 1
ATOM 633 O O . ASP A 1 83 ? 29.837 -10.910 12.707 1.00 31.48 83 ASP A O 1
ATOM 638 N N . ALA A 1 84 ? 31.095 -12.779 12.307 1.00 28.77 84 ALA A N 1
ATOM 639 C CA . ALA A 1 84 ? 30.784 -13.500 13.543 1.00 27.41 84 ALA A CA 1
ATOM 640 C C . ALA A 1 84 ? 31.189 -12.654 14.735 1.00 26.93 84 ALA A C 1
ATOM 641 O O . ALA A 1 84 ? 32.227 -12.014 14.679 1.00 26.45 84 ALA A O 1
ATOM 643 N N . GLY A 1 85 ? 30.440 -12.698 15.840 1.00 25.09 85 GLY A N 1
ATOM 644 C CA . GLY A 1 85 ? 30.944 -12.099 17.091 1.00 25.15 85 GLY A CA 1
ATOM 645 C C . GLY A 1 85 ? 29.776 -11.379 17.683 1.00 25.30 85 GLY A C 1
ATOM 646 O O . GLY A 1 85 ? 28.640 -11.609 17.269 1.00 23.87 85 GLY A O 1
ATOM 647 N N . ASP A 1 86 ? 30.078 -10.466 18.597 1.00 24.90 86 ASP A N 1
ATOM 648 C CA . ASP A 1 86 ? 29.058 -9.746 19.336 1.00 26.76 86 ASP A CA 1
ATOM 649 C C . ASP A 1 86 ? 28.577 -8.492 18.582 1.00 27.19 86 ASP A C 1
ATOM 650 O O . ASP A 1 86 ? 29.429 -7.739 18.036 1.00 26.00 86 ASP A O 1
ATOM 655 N N . TYR A 1 87 ? 27.258 -8.249 18.638 1.00 24.19 87 TYR A N 1
ATOM 656 C CA . TYR A 1 87 ? 26.568 -7.101 18.078 1.00 27.65 87 TYR A CA 1
ATOM 657 C C . TYR A 1 87 ? 25.735 -6.457 19.204 1.00 29.36 87 TYR A C 1
ATOM 658 O O . TYR A 1 87 ? 25.232 -7.184 20.080 1.00 30.74 87 TYR A O 1
ATOM 667 N N . LYS A 1 88 ? 25.480 -5.155 19.093 1.00 29.53 88 LYS A N 1
ATOM 668 C CA . LYS A 1 88 ? 24.821 -4.366 20.107 1.00 32.08 88 LYS A CA 1
ATOM 669 C C . LYS A 1 88 ? 23.971 -3.359 19.331 1.00 30.06 88 LYS A C 1
ATOM 670 O O . LYS A 1 88 ? 24.449 -2.748 18.379 1.00 30.96 88 LYS A O 1
ATOM 676 N N . ALA A 1 89 ? 22.700 -3.256 19.687 1.00 29.22 89 ALA A N 1
ATOM 677 C CA . ALA A 1 89 ? 21.779 -2.205 19.226 1.00 29.43 89 ALA A CA 1
ATOM 678 C C . ALA A 1 89 ? 21.476 -1.282 20.400 1.00 30.22 89 ALA A C 1
ATOM 679 O O . ALA A 1 89 ? 20.965 -1.742 21.421 1.00 31.73 89 ALA A O 1
ATOM 681 N N . ASP A 1 90 ? 21.853 -0.015 20.311 1.00 31.61 90 ASP A N 1
ATOM 682 C CA . ASP A 1 90 ? 21.411 1.021 21.251 1.00 32.32 90 ASP A CA 1
ATOM 683 C C . ASP A 1 90 ? 20.210 1.697 20.636 1.00 32.40 90 ASP A C 1
ATOM 684 O O . ASP A 1 90 ? 20.352 2.530 19.759 1.00 30.53 90 ASP A O 1
ATOM 689 N N . ILE A 1 91 ? 19.023 1.304 21.119 1.00 32.89 91 ILE A N 1
ATOM 690 C CA . ILE A 1 91 ? 17.749 1.730 20.596 1.00 33.88 91 ILE A CA 1
ATOM 691 C C . ILE A 1 91 ? 17.329 3.025 21.296 1.00 35.59 91 ILE A C 1
ATOM 692 O O . ILE A 1 91 ? 17.186 3.059 22.534 1.00 35.61 91 ILE A O 1
ATOM 697 N N . ASN A 1 92 ? 17.201 4.092 20.511 1.00 37.16 92 ASN A N 1
ATOM 698 C CA . ASN A 1 92 ? 16.850 5.421 21.050 1.00 39.87 92 ASN A CA 1
ATOM 699 C C . ASN A 1 92 ? 15.443 5.777 20.631 1.00 41.37 92 ASN A C 1
ATOM 700 O O . ASN A 1 92 ? 15.051 5.689 19.446 1.00 40.54 92 ASN A O 1
ATOM 705 N N . THR A 1 93 ? 14.667 6.174 21.630 1.00 45.28 93 THR A N 1
ATO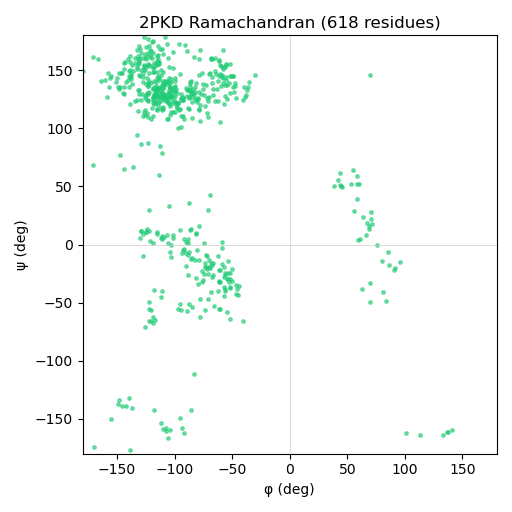M 706 C CA . THR A 1 93 ? 13.223 6.360 21.458 1.00 46.86 93 THR A CA 1
ATOM 707 C C . THR A 1 93 ? 12.895 7.747 21.998 1.00 48.89 93 THR A C 1
ATOM 708 O O . THR A 1 93 ? 13.710 8.350 22.693 1.00 47.48 93 THR A O 1
ATOM 712 N N . GLN A 1 94 ? 11.713 8.241 21.656 1.00 51.39 94 GLN A N 1
ATOM 713 C CA . GLN A 1 94 ? 11.215 9.551 22.153 1.00 54.86 94 GLN A CA 1
ATOM 714 C C . GLN A 1 94 ? 11.062 9.650 23.697 1.00 56.19 94 GLN A C 1
ATOM 715 O O . GLN A 1 94 ? 11.649 10.559 24.329 1.00 56.80 94 GLN A O 1
ATOM 721 N N . ALA A 1 95 ? 10.304 8.732 24.298 1.00 57.32 95 ALA A N 1
ATOM 722 C CA . ALA A 1 95 ? 10.189 8.706 25.759 1.00 58.86 95 ALA A CA 1
ATOM 723 C C . ALA A 1 95 ? 11.223 7.805 26.423 1.00 59.82 95 ALA A C 1
ATOM 724 O O . ALA A 1 95 ? 11.932 7.080 25.765 1.00 59.63 95 ALA A O 1
ATOM 726 N N . ASP A 1 96 ? 11.294 7.872 27.751 1.00 61.23 96 ASP A N 1
ATOM 727 C CA . ASP A 1 96 ? 12.205 7.072 28.575 1.00 61.40 96 ASP A CA 1
ATOM 728 C C . ASP A 1 96 ? 11.948 5.566 28.423 1.00 60.77 96 ASP A C 1
ATOM 729 O O . ASP A 1 96 ? 10.829 5.169 28.045 1.00 61.19 96 ASP A O 1
ATOM 734 N N . PRO A 1 97 ? 12.951 4.713 28.763 1.00 59.08 97 PRO A N 1
ATOM 735 C CA . PRO A 1 97 ? 14.321 4.988 29.260 1.00 57.67 97 PRO A CA 1
ATOM 736 C C . PRO A 1 97 ? 15.222 5.855 28.343 1.00 55.88 97 PRO A C 1
ATOM 737 O O . PRO A 1 97 ? 16.370 6.110 28.683 1.00 54.46 97 PRO A O 1
ATOM 741 N N . TYR A 1 98 ? 14.658 6.297 27.223 1.00 54.80 98 TYR A N 1
ATOM 742 C CA . TYR A 1 98 ? 15.353 6.992 26.125 1.00 53.39 98 TYR A CA 1
ATOM 743 C C . TYR A 1 98 ? 16.309 6.107 25.318 1.00 50.08 98 TYR A C 1
ATOM 744 O O . TYR A 1 98 ? 16.219 6.128 24.070 1.00 50.57 98 TYR A O 1
ATOM 753 N N . THR A 1 99 ? 17.186 5.361 26.013 1.00 44.30 99 THR A N 1
ATOM 754 C CA . THR A 1 99 ? 18.076 4.369 25.379 1.00 40.89 99 THR A CA 1
ATOM 755 C C . THR A 1 99 ? 18.020 2.995 26.043 1.00 40.14 99 THR A C 1
ATOM 756 O O . THR A 1 99 ? 18.281 2.893 27.236 1.00 41.45 99 THR A O 1
ATOM 760 N N . THR A 1 100 ? 17.719 1.972 25.238 1.00 37.96 100 THR A N 1
ATOM 761 C CA . THR A 1 100 ? 17.698 0.524 25.604 1.00 38.25 100 THR A CA 1
ATOM 762 C C . THR A 1 100 ? 18.690 -0.192 24.710 1.00 36.47 100 THR A C 1
ATOM 763 O O . THR A 1 100 ? 18.754 0.104 23.528 1.00 38.37 100 THR A O 1
ATOM 767 N N . THR A 1 101 ? 19.430 -1.116 25.267 1.00 34.94 101 THR A N 1
ATOM 768 C CA . THR A 1 101 ? 20.483 -1.830 24.610 1.00 35.32 101 THR A CA 1
ATOM 769 C C . THR A 1 101 ? 20.180 -3.332 24.527 1.00 35.72 101 THR A C 1
ATOM 770 O O . THR A 1 101 ? 19.803 -3.912 25.542 1.00 35.67 101 THR A O 1
ATOM 774 N N . LYS A 1 102 ? 20.374 -3.923 23.342 1.00 33.92 102 LYS A N 1
ATOM 775 C CA . LYS A 1 102 ? 20.212 -5.354 23.100 1.00 34.08 102 LYS A CA 1
ATOM 776 C C . LYS A 1 102 ? 21.525 -5.918 22.546 1.00 33.75 102 LYS A C 1
ATOM 777 O O . LYS A 1 102 ? 22.137 -5.295 21.666 1.00 32.27 102 LYS A O 1
ATOM 783 N N . ARG A 1 103 ? 21.876 -7.108 23.039 1.00 32.61 103 ARG A N 1
ATOM 784 C CA . ARG A 1 103 ? 23.066 -7.821 22.758 1.00 34.18 103 ARG A CA 1
ATOM 785 C C . ARG A 1 103 ? 22.797 -9.125 22.043 1.00 32.50 103 ARG A C 1
ATOM 786 O O . ARG A 1 103 ? 21.829 -9.844 22.336 1.00 32.29 103 ARG A O 1
ATOM 794 N N . TYR A 1 104 ? 23.692 -9.448 21.121 1.00 29.20 104 TYR A N 1
ATOM 795 C CA . TYR A 1 104 ? 23.557 -10.565 20.251 1.00 28.66 104 TYR A CA 1
ATOM 796 C C . TYR A 1 104 ? 24.911 -11.131 20.037 1.00 28.19 104 TYR A C 1
ATOM 797 O O . TYR A 1 104 ? 25.898 -10.400 20.109 1.00 28.27 104 TYR A O 1
ATOM 806 N N . ASN A 1 105 ? 24.977 -12.423 19.783 1.00 27.15 105 ASN A N 1
ATOM 807 C CA . ASN A 1 105 ? 26.207 -13.126 19.437 1.00 28.49 105 ASN A CA 1
ATOM 808 C C . ASN A 1 105 ? 25.840 -13.825 18.132 1.00 28.52 105 ASN A C 1
ATOM 809 O O . ASN A 1 105 ? 24.905 -14.624 18.120 1.00 30.48 105 ASN A O 1
ATOM 814 N N . LEU A 1 106 ? 26.486 -13.430 17.025 1.00 27.20 106 LEU A N 1
ATOM 815 C CA . LEU A 1 106 ? 26.329 -14.050 15.694 1.00 25.87 106 LEU A CA 1
ATOM 816 C C . LEU A 1 106 ? 27.355 -15.089 15.422 1.00 25.83 106 LEU A C 1
ATOM 817 O O . LEU A 1 106 ? 28.525 -14.814 15.553 1.00 23.76 106 LEU A O 1
ATOM 822 N N . GLN A 1 107 ? 26.942 -16.270 14.986 1.00 23.96 107 GLN A N 1
ATOM 823 C CA . GLN A 1 107 ? 27.983 -17.239 14.685 1.00 25.62 107 GLN A CA 1
ATOM 824 C C . GLN A 1 107 ? 27.768 -17.618 13.229 1.00 24.05 107 GLN A C 1
ATOM 825 O O . GLN A 1 107 ? 26.646 -17.652 12.777 1.00 24.18 107 GLN A O 1
ATOM 831 N N . ILE A 1 108 ? 28.818 -17.792 12.469 1.00 24.26 108 ILE A N 1
ATOM 832 C CA . ILE A 1 108 ? 28.683 -18.016 11.024 1.00 25.69 108 ILE A CA 1
ATOM 833 C C . ILE A 1 108 ? 29.192 -19.419 10.597 1.00 26.03 108 ILE A C 1
ATOM 834 O O . ILE A 1 108 ? 30.209 -19.854 11.093 1.00 27.66 108 ILE A O 1
ATOM 839 N N . TYR A 1 109 ? 28.498 -20.102 9.684 1.00 27.71 109 TYR A N 1
ATOM 840 C CA . TYR A 1 109 ? 28.814 -21.487 9.284 1.00 28.22 109 TYR A CA 1
ATOM 841 C C . TYR A 1 109 ? 28.837 -21.578 7.779 1.00 28.04 109 TYR A C 1
ATOM 842 O O . TYR A 1 109 ? 27.925 -21.118 7.115 1.00 24.11 109 TYR A O 1
ATOM 851 N N . ARG A 1 110 ? 29.870 -22.205 7.247 1.00 29.55 110 ARG A N 1
ATOM 852 C CA . ARG A 1 110 ? 29.910 -22.424 5.814 1.00 33.84 110 ARG A CA 1
ATOM 853 C C . ARG A 1 110 ? 29.189 -23.740 5.499 1.00 34.56 110 ARG A C 1
ATOM 854 O O . ARG A 1 110 ? 29.631 -24.777 6.000 1.00 36.04 110 ARG A O 1
ATOM 862 N N . ARG A 1 111 ? 28.083 -23.676 4.741 1.00 35.70 111 ARG A N 1
ATOM 863 C CA . ARG A 1 111 ? 27.227 -24.848 4.444 1.00 38.20 111 ARG A CA 1
ATOM 864 C C . ARG A 1 111 ? 26.751 -24.721 2.987 1.00 41.52 111 ARG A C 1
ATOM 865 O O . ARG A 1 111 ? 26.499 -25.692 2.221 1.00 43.23 111 ARG A O 1
ATOM 874 N N . SER B 1 4 ? 47.538 1.978 13.112 1.00 68.74 4 SER B N 1
ATOM 875 C CA . SER B 1 4 ? 48.362 2.925 13.946 1.00 68.79 4 SER B CA 1
ATOM 876 C C . SER B 1 4 ? 48.545 2.494 15.444 1.00 68.55 4 SER B C 1
ATOM 877 O O . SER B 1 4 ? 48.831 1.299 15.739 1.00 69.15 4 SER B O 1
ATOM 880 N N . GLU B 1 5 ? 48.423 3.465 16.358 1.00 66.76 5 GLU B N 1
ATOM 881 C CA . GLU B 1 5 ? 48.479 3.241 17.816 1.00 64.91 5 GLU B CA 1
ATOM 882 C C . GLU B 1 5 ? 47.209 3.804 18.542 1.00 62.32 5 GLU B C 1
ATOM 883 O O . GLU B 1 5 ? 46.455 4.637 17.999 1.00 62.31 5 GLU B O 1
ATOM 889 N N . ILE B 1 6 ? 46.972 3.339 19.764 1.00 57.97 6 ILE B N 1
ATOM 890 C CA . ILE B 1 6 ? 45.995 3.972 20.605 1.00 53.79 6 ILE B CA 1
ATOM 891 C C . ILE B 1 6 ? 46.603 5.299 21.074 1.00 50.93 6 ILE B C 1
ATOM 892 O O . ILE B 1 6 ? 47.778 5.378 21.392 1.00 49.55 6 ILE B O 1
ATOM 897 N N . PHE B 1 7 ? 45.799 6.341 21.065 1.00 47.25 7 PHE B N 1
ATOM 898 C CA . PHE B 1 7 ? 46.215 7.641 21.545 1.00 44.69 7 PHE B CA 1
ATOM 899 C C . PHE B 1 7 ? 45.537 8.024 22.873 1.00 42.94 7 PHE B C 1
ATOM 900 O O . PHE B 1 7 ? 44.328 8.059 22.910 1.00 41.28 7 PHE B O 1
ATOM 908 N N . THR B 1 8 ? 46.313 8.354 23.925 1.00 41.40 8 THR B N 1
ATOM 909 C CA . THR B 1 8 ? 45.752 8.743 25.254 1.00 40.43 8 THR B CA 1
ATOM 910 C C . THR B 1 8 ? 45.430 10.242 25.433 1.00 40.45 8 THR B C 1
ATOM 911 O O . THR B 1 8 ? 46.259 11.081 25.198 1.00 39.76 8 THR B O 1
ATOM 915 N N . VAL B 1 9 ? 44.209 10.558 25.841 1.00 40.14 9 VAL B N 1
ATOM 916 C CA . VAL B 1 9 ? 43.749 11.929 26.051 1.00 41.20 9 VAL B CA 1
ATOM 917 C C . VAL B 1 9 ? 43.267 12.004 27.505 1.00 41.67 9 VAL B C 1
ATOM 918 O O . VAL B 1 9 ? 42.560 11.078 28.003 1.00 39.67 9 VAL B O 1
ATOM 922 N N . ASN B 1 10 ? 43.647 13.091 28.187 1.00 40.96 10 ASN B N 1
ATOM 923 C CA . ASN B 1 10 ? 43.272 13.288 29.567 1.00 41.33 10 ASN B CA 1
ATOM 924 C C . ASN B 1 10 ? 42.232 14.333 29.738 1.00 41.38 10 ASN B C 1
ATOM 925 O O . ASN B 1 10 ? 42.235 15.340 29.030 1.00 41.60 10 ASN B O 1
ATOM 930 N N . GLY B 1 11 ? 41.297 14.084 30.653 1.00 41.83 11 GLY B N 1
ATOM 931 C CA . GLY B 1 11 ? 40.264 15.091 30.910 1.00 44.03 11 GLY B CA 1
ATOM 932 C C . GLY B 1 11 ? 39.891 15.252 32.363 1.00 44.60 11 GLY B C 1
ATOM 933 O O . GLY B 1 11 ? 40.133 14.367 33.191 1.00 43.82 11 GLY B O 1
ATOM 934 N N . ILE B 1 12 ? 39.306 16.408 32.660 1.00 45.71 12 ILE B N 1
ATOM 935 C CA . ILE B 1 12 ? 38.928 16.757 34.038 1.00 46.99 12 ILE B CA 1
ATOM 936 C C . ILE B 1 12 ? 37.406 16.740 34.158 1.00 48.41 12 ILE B C 1
ATOM 937 O O . ILE B 1 12 ? 36.693 17.426 33.395 1.00 48.17 12 ILE B O 1
ATOM 942 N N . LEU B 1 13 ? 36.921 15.968 35.128 1.00 49.76 13 LEU B N 1
ATOM 943 C CA . LEU B 1 13 ? 35.495 15.958 35.513 1.00 50.14 13 LEU B CA 1
ATOM 944 C C . LEU B 1 13 ? 34.844 17.326 35.429 1.00 50.27 13 LEU B C 1
ATOM 945 O O . LEU B 1 13 ? 35.389 18.334 35.877 1.00 51.28 13 LEU B O 1
ATOM 950 N N . GLY B 1 14 ? 33.655 17.380 34.869 1.00 50.14 14 GLY B N 1
ATOM 951 C CA . GLY B 1 14 ? 32.958 18.647 34.759 1.00 49.38 14 GLY B CA 1
ATOM 952 C C . GLY B 1 14 ? 33.440 19.468 33.612 1.00 50.06 14 GLY B C 1
ATOM 953 O O . GLY B 1 14 ? 32.808 20.421 33.251 1.00 50.15 14 GLY B O 1
ATOM 954 N N . GLU B 1 15 ? 34.578 19.123 33.023 1.00 52.16 15 GLU B N 1
ATOM 955 C CA . GLU B 1 15 ? 35.157 19.990 31.975 1.00 53.31 15 GLU B CA 1
ATOM 956 C C . GLU B 1 15 ? 34.949 19.445 30.548 1.00 52.64 15 GLU B C 1
ATOM 957 O O . GLU B 1 15 ? 34.075 18.620 30.324 1.00 53.75 15 GLU B O 1
ATOM 963 N N . SER B 1 16 ? 35.758 19.910 29.603 1.00 51.40 16 SER B N 1
ATOM 964 C CA . SER B 1 16 ? 35.752 19.424 28.236 1.00 50.40 16 SER B CA 1
ATOM 965 C C . SER B 1 16 ? 37.067 18.738 27.897 1.00 49.80 16 SER B C 1
ATOM 966 O O . SER B 1 16 ? 38.124 19.124 28.397 1.00 50.87 16 SER B O 1
ATOM 969 N N . VAL B 1 17 ? 37.013 17.729 27.020 1.00 47.72 17 VAL B N 1
ATOM 970 C CA . VAL B 1 17 ? 38.234 17.134 26.433 1.00 44.90 17 VAL B CA 1
ATOM 971 C C . VAL B 1 17 ? 38.048 17.108 24.894 1.00 42.70 17 VAL B C 1
ATOM 972 O O . VAL B 1 17 ? 36.927 17.029 24.389 1.00 40.19 17 VAL B O 1
ATOM 976 N N . THR B 1 18 ? 39.156 17.211 24.168 1.00 40.71 18 THR B N 1
ATOM 977 C CA . THR B 1 18 ? 39.125 17.215 22.716 1.00 39.65 18 THR B CA 1
ATOM 978 C C . THR B 1 18 ? 39.883 15.990 22.237 1.00 37.66 18 THR B C 1
ATOM 979 O O . THR B 1 18 ? 40.921 15.644 22.769 1.00 37.61 18 THR B O 1
ATOM 983 N N . PHE B 1 19 ? 39.306 15.300 21.270 1.00 36.41 19 PHE B N 1
ATOM 984 C CA . PHE B 1 19 ? 39.932 14.126 20.672 1.00 34.63 19 PHE B CA 1
ATOM 985 C C . PHE B 1 19 ? 40.538 14.639 19.386 1.00 33.38 19 PHE B C 1
ATOM 986 O O . PHE B 1 19 ? 39.821 15.222 18.605 1.00 32.68 19 PHE B O 1
ATOM 994 N N . PRO B 1 20 ? 41.841 14.376 19.141 1.00 32.97 20 PRO B N 1
ATOM 995 C CA . PRO B 1 20 ? 42.476 14.829 17.912 1.00 33.68 20 PRO B CA 1
ATOM 996 C C . PRO B 1 20 ? 42.063 13.877 16.771 1.00 34.24 20 PRO B C 1
ATOM 997 O O . PRO B 1 20 ? 42.283 12.691 16.823 1.00 34.72 20 PRO B O 1
ATOM 1001 N N . VAL B 1 21 ? 41.437 14.439 15.776 1.00 36.74 21 VAL B N 1
ATOM 1002 C CA . VAL B 1 21 ? 41.059 13.757 14.571 1.00 39.98 21 VAL B CA 1
ATOM 1003 C C . VAL B 1 21 ? 41.913 14.326 13.412 1.00 42.60 21 VAL B C 1
ATOM 1004 O O . VAL B 1 21 ? 42.445 13.568 12.624 1.00 42.56 21 VAL B O 1
ATOM 1008 N N . ASN B 1 22 ? 42.038 15.649 13.342 1.00 46.02 22 ASN B N 1
ATOM 1009 C CA . ASN B 1 22 ? 42.967 16.338 12.402 1.00 50.15 22 ASN B CA 1
ATOM 1010 C C . ASN B 1 22 ? 42.730 15.862 10.950 1.00 52.05 22 ASN B C 1
ATOM 1011 O O . ASN B 1 22 ? 43.661 15.389 10.301 1.00 53.28 22 ASN B O 1
ATOM 1016 N N . ILE B 1 23 ? 41.484 15.904 10.474 1.00 54.24 23 ILE B N 1
ATOM 1017 C CA . ILE B 1 23 ? 41.198 15.585 9.079 1.00 56.25 23 ILE B CA 1
ATOM 1018 C C . ILE B 1 23 ? 41.738 16.743 8.249 1.00 58.41 23 ILE B C 1
ATOM 1019 O O . ILE B 1 23 ? 41.234 17.858 8.339 1.00 58.25 23 ILE B O 1
ATOM 1024 N N . GLN B 1 24 ? 42.766 16.462 7.453 1.00 62.18 24 GLN B N 1
ATOM 1025 C CA . GLN B 1 24 ? 43.555 17.531 6.803 1.00 65.74 24 GLN B CA 1
ATOM 1026 C C . GLN B 1 24 ? 43.181 17.614 5.330 1.00 67.31 24 GLN B C 1
ATOM 1027 O O . GLN B 1 24 ? 44.019 17.934 4.477 1.00 67.63 24 GLN B O 1
ATOM 1033 N N . GLU B 1 25 ? 41.896 17.316 5.078 1.00 69.29 25 GLU B N 1
ATOM 1034 C CA . GLU B 1 25 ? 41.210 17.362 3.776 1.00 70.60 25 GLU B CA 1
ATOM 1035 C C . GLU B 1 25 ? 39.715 17.165 4.052 1.00 69.85 25 GLU B C 1
ATOM 1036 O O . GLU B 1 25 ? 39.126 16.125 3.712 1.00 69.72 25 GLU B O 1
ATOM 1042 N N . PRO B 1 26 ? 39.094 18.167 4.695 1.00 69.55 26 PRO B N 1
ATOM 1043 C CA . PRO B 1 26 ? 37.744 17.955 5.237 1.00 68.86 26 PRO B CA 1
ATOM 1044 C C . PRO B 1 26 ? 36.674 17.459 4.240 1.00 68.10 26 PRO B C 1
ATOM 1045 O O . PRO B 1 26 ? 36.095 16.404 4.469 1.00 68.08 26 PRO B O 1
ATOM 1049 N N . ARG B 1 27 ? 36.413 18.191 3.162 1.00 66.95 27 ARG B N 1
ATOM 1050 C CA . ARG B 1 27 ? 35.209 17.953 2.347 1.00 66.12 27 ARG B CA 1
ATOM 1051 C C . ARG B 1 27 ? 35.083 16.517 1.751 1.00 63.36 27 ARG B C 1
ATOM 1052 O O . ARG B 1 27 ? 34.089 16.191 1.141 1.00 63.56 27 ARG B O 1
ATOM 1060 N N . GLN B 1 28 ? 36.065 15.656 1.963 1.00 60.05 28 GLN B N 1
ATOM 1061 C CA . GLN B 1 28 ? 35.942 14.259 1.555 1.00 57.54 28 GLN B CA 1
ATOM 1062 C C . GLN B 1 28 ? 35.284 13.302 2.627 1.00 54.48 28 GLN B C 1
ATOM 1063 O O . GLN B 1 28 ? 35.118 12.086 2.388 1.00 53.62 28 GLN B O 1
ATOM 1069 N N . VAL B 1 29 ? 34.894 13.863 3.776 1.00 49.76 29 VAL B N 1
ATOM 1070 C CA . VAL B 1 29 ? 34.368 13.079 4.875 1.00 46.23 29 VAL B CA 1
ATOM 1071 C C . VAL B 1 29 ? 32.888 12.848 4.663 1.00 43.75 29 VAL B C 1
ATOM 1072 O O . VAL B 1 29 ? 32.166 13.811 4.536 1.00 42.72 29 VAL B O 1
ATOM 1076 N N . LYS B 1 30 ? 32.442 11.586 4.613 1.00 41.72 30 LYS B N 1
ATOM 1077 C CA . LYS B 1 30 ? 30.982 11.282 4.591 1.00 41.05 30 LYS B CA 1
ATOM 1078 C C . LYS B 1 30 ? 30.357 11.224 6.020 1.00 38.50 30 LYS B C 1
ATOM 1079 O O . LYS B 1 30 ? 29.330 11.868 6.327 1.00 37.31 30 LYS B O 1
ATOM 1085 N N . ILE B 1 31 ? 30.954 10.408 6.890 1.00 35.44 31 ILE B N 1
ATOM 1086 C CA . ILE B 1 31 ? 30.396 10.246 8.231 1.00 32.73 31 ILE B CA 1
ATOM 1087 C C . ILE B 1 31 ? 31.421 9.707 9.140 1.00 29.50 31 ILE B C 1
ATOM 1088 O O . ILE B 1 31 ? 32.229 8.888 8.762 1.00 27.21 31 ILE B O 1
ATOM 1093 N N . ILE B 1 32 ? 31.418 10.204 10.358 1.00 29.51 32 ILE B N 1
ATOM 1094 C CA . ILE B 1 32 ? 32.292 9.595 11.387 1.00 28.09 32 ILE B CA 1
ATOM 1095 C C . ILE B 1 32 ? 31.453 9.043 12.520 1.00 27.88 32 ILE B C 1
ATOM 1096 O O . ILE B 1 32 ? 30.651 9.779 13.102 1.00 25.50 32 ILE B O 1
ATOM 1101 N N . ALA B 1 33 ? 31.718 7.766 12.822 1.00 26.57 33 ALA B N 1
ATOM 1102 C CA . ALA B 1 33 ? 31.023 7.006 13.847 1.00 25.71 33 ALA B CA 1
ATOM 1103 C C . ALA B 1 33 ? 31.899 6.715 14.991 1.00 24.54 33 ALA B C 1
ATOM 1104 O O . ALA B 1 33 ? 32.885 5.986 14.878 1.00 25.09 33 ALA B O 1
ATOM 1106 N N . TRP B 1 34 ? 31.500 7.297 16.122 1.00 24.73 34 TRP B N 1
ATOM 1107 C CA . TRP B 1 34 ? 32.251 7.219 17.385 1.00 25.31 34 TRP B CA 1
ATOM 1108 C C . TRP B 1 34 ? 31.607 6.194 18.315 1.00 25.94 34 TRP B C 1
ATOM 1109 O O . TRP B 1 34 ? 30.406 6.267 18.576 1.00 23.71 34 TRP B O 1
ATOM 1120 N N . THR B 1 35 ? 32.385 5.255 18.817 1.00 29.58 35 THR B N 1
ATOM 1121 C CA . THR B 1 35 ? 31.806 4.343 19.748 1.00 32.25 35 THR B CA 1
ATOM 1122 C C . THR B 1 35 ? 32.757 4.277 20.916 1.00 33.66 35 THR B C 1
ATOM 1123 O O . THR B 1 35 ? 33.941 4.649 20.794 1.00 32.68 35 THR B O 1
ATOM 1127 N N . SER B 1 36 ? 32.231 3.833 22.060 1.00 34.71 36 SER B N 1
ATOM 1128 C CA . SER B 1 36 ? 33.011 3.414 23.212 1.00 37.78 36 SER B CA 1
ATOM 1129 C C . SER B 1 36 ? 32.415 2.127 23.790 1.00 39.92 36 SER B C 1
ATOM 1130 O O . SER B 1 36 ? 32.016 1.254 23.057 1.00 40.50 36 SER B O 1
ATOM 1133 N N . LYS B 1 37 ? 32.389 2.030 25.123 1.00 42.24 37 LYS B N 1
ATOM 1134 C CA . LYS B 1 37 ? 31.547 1.061 25.879 1.00 42.42 37 LYS B CA 1
ATOM 1135 C C . LYS B 1 37 ? 30.151 1.072 25.326 1.00 40.40 37 LYS B C 1
ATOM 1136 O O . LYS B 1 37 ? 29.595 0.029 25.096 1.00 40.19 37 LYS B O 1
ATOM 1142 N N . THR B 1 38 ? 29.619 2.251 25.027 1.00 41.14 38 THR B N 1
ATOM 1143 C CA . THR B 1 38 ? 28.346 2.362 24.301 1.00 39.67 38 THR B CA 1
ATOM 1144 C C . THR B 1 38 ? 28.520 3.171 22.990 1.00 40.84 38 THR B C 1
ATOM 1145 O O . THR B 1 38 ? 29.585 3.760 22.776 1.00 40.79 38 THR B O 1
ATOM 1149 N N . SER B 1 39 ? 27.502 3.212 22.128 1.00 39.44 39 SER B N 1
ATOM 1150 C CA . SER B 1 39 ? 27.461 4.178 21.046 1.00 39.39 39 SER B CA 1
ATOM 1151 C C . SER B 1 39 ? 27.690 5.550 21.632 1.00 37.31 39 SER B C 1
ATOM 1152 O O . SER B 1 39 ? 27.392 5.749 22.787 1.00 38.52 39 SER B O 1
ATOM 1155 N N . VAL B 1 40 ? 28.175 6.491 20.838 1.00 34.85 40 VAL B N 1
ATOM 1156 C CA . VAL B 1 40 ? 28.479 7.846 21.324 1.00 33.15 40 VAL B CA 1
ATOM 1157 C C . VAL B 1 40 ? 27.737 8.821 20.447 1.00 32.50 40 VAL B C 1
ATOM 1158 O O . VAL B 1 40 ? 26.775 9.440 20.925 1.00 31.58 40 VAL B O 1
ATOM 1162 N N . ALA B 1 41 ? 28.167 8.980 19.165 1.00 30.76 41 ALA B N 1
ATOM 1163 C CA . ALA B 1 41 ? 27.537 9.901 18.203 1.00 29.09 41 ALA B CA 1
ATOM 1164 C C . ALA B 1 41 ? 28.015 9.640 16.791 1.00 28.87 41 ALA B C 1
ATOM 1165 O O . ALA B 1 41 ? 28.996 8.957 16.596 1.00 29.35 41 ALA B O 1
ATOM 1167 N N A TYR B 1 42 ? 27.286 10.194 15.830 0.50 27.41 42 TYR B N 1
ATOM 1168 N N B TYR B 1 42 ? 27.319 10.230 15.829 0.50 28.21 42 TYR B N 1
ATOM 1169 C CA A TYR B 1 42 ? 27.703 10.330 14.444 0.50 27.65 42 TYR B CA 1
ATOM 1170 C CA B TYR B 1 42 ? 27.805 10.355 14.470 0.50 28.94 42 TYR B CA 1
ATOM 1171 C C A TYR B 1 42 ? 28.061 11.810 14.234 0.50 28.31 42 TYR B C 1
ATOM 1172 C C B TYR B 1 42 ? 27.872 11.793 13.985 0.50 28.91 42 TYR B C 1
ATOM 1173 O O A TYR B 1 42 ? 27.565 12.685 14.948 0.50 27.50 42 TYR B O 1
ATOM 1174 O O B TYR B 1 42 ? 26.949 12.596 14.181 0.50 27.29 42 TYR B O 1
ATOM 1191 N N . VAL B 1 43 ? 28.974 12.068 13.306 1.00 30.01 43 VAL B N 1
ATOM 1192 C CA . VAL B 1 43 ? 29.317 13.451 12.903 1.00 31.48 43 VAL B CA 1
ATOM 1193 C C . VAL B 1 43 ? 29.338 13.478 11.382 1.00 34.36 43 VAL B C 1
ATOM 1194 O O . VAL B 1 43 ? 29.968 12.657 10.755 1.00 34.43 43 VAL B O 1
ATOM 1198 N N . THR B 1 44 ? 28.619 14.404 10.793 1.00 38.12 44 THR B N 1
ATOM 1199 C CA . THR B 1 44 ? 28.498 14.465 9.356 1.00 43.00 44 THR B CA 1
ATOM 1200 C C . THR B 1 44 ? 28.807 15.916 8.958 1.00 44.50 44 THR B C 1
ATOM 1201 O O . THR B 1 44 ? 28.837 16.782 9.837 1.00 42.75 44 THR B O 1
ATOM 1205 N N . PRO B 1 45 ? 29.003 16.190 7.633 1.00 47.86 45 PRO B N 1
ATOM 1206 C CA . PRO B 1 45 ? 29.309 17.554 7.115 1.00 49.41 45 PRO B CA 1
ATOM 1207 C C . PRO B 1 45 ? 28.178 18.543 7.391 1.00 53.53 45 PRO B C 1
ATOM 1208 O O . PRO B 1 45 ? 27.010 18.182 7.288 1.00 52.91 45 PRO B O 1
ATOM 1212 N N . GLY B 1 46 ? 28.496 19.781 7.744 1.00 57.51 46 GLY B N 1
ATOM 1213 C CA . GLY B 1 46 ? 27.425 20.802 7.820 1.00 63.27 46 GLY B CA 1
ATOM 1214 C C . GLY B 1 46 ? 26.881 21.158 6.438 1.00 67.09 46 GLY B C 1
ATOM 1215 O O . GLY B 1 46 ? 27.639 21.131 5.463 1.00 67.26 46 GLY B O 1
ATOM 1216 N N . ASP B 1 47 ? 25.585 21.502 6.336 1.00 71.21 47 ASP B N 1
ATOM 1217 C CA . ASP B 1 47 ? 24.910 21.632 4.995 1.00 74.90 47 ASP B CA 1
ATOM 1218 C C . ASP B 1 47 ? 25.855 22.300 4.006 1.00 76.00 47 ASP B C 1
ATOM 1219 O O . ASP B 1 47 ? 26.298 21.687 3.026 1.00 76.64 47 ASP B O 1
ATOM 1224 N N . SER B 1 48 ? 26.151 23.563 4.284 1.00 77.25 48 SER B N 1
ATOM 1225 C CA . SER B 1 48 ? 27.413 24.149 3.872 1.00 77.78 48 SER B CA 1
ATOM 1226 C C . SER B 1 48 ? 27.920 24.815 5.156 1.00 77.82 48 SER B C 1
ATOM 1227 O O . SER B 1 48 ? 27.124 25.464 5.860 1.00 77.98 48 SER B O 1
ATOM 1230 N N . GLU B 1 49 ? 29.197 24.601 5.502 1.00 77.54 49 GLU B N 1
ATOM 1231 C CA . GLU B 1 49 ? 29.836 25.332 6.628 1.00 77.04 49 GLU B CA 1
ATOM 1232 C C . GLU B 1 49 ? 31.362 25.187 6.809 1.00 76.09 49 GLU B C 1
ATOM 1233 O O . GLU B 1 49 ? 32.060 24.641 5.950 1.00 76.14 49 GLU B O 1
ATOM 1239 N N . THR B 1 50 ? 31.861 25.774 7.905 1.00 74.66 50 THR B N 1
ATOM 1240 C CA . THR B 1 50 ? 33.036 25.268 8.616 1.00 72.87 50 THR B CA 1
ATOM 1241 C C . THR B 1 50 ? 32.581 23.915 9.165 1.00 70.91 50 THR B C 1
ATOM 1242 O O . THR B 1 50 ? 33.181 22.881 8.867 1.00 70.32 50 THR B O 1
ATOM 1246 N N . ALA B 1 51 ? 31.442 23.962 9.877 1.00 68.12 51 ALA B N 1
ATOM 1247 C CA . ALA B 1 51 ? 31.172 23.122 11.047 1.00 65.25 51 ALA B CA 1
ATOM 1248 C C . ALA B 1 51 ? 30.248 21.894 10.866 1.00 62.88 51 ALA B C 1
ATOM 1249 O O . ALA B 1 51 ? 29.153 21.966 10.268 1.00 61.01 51 ALA B O 1
ATOM 1251 N N . PRO B 1 52 ? 30.698 20.753 11.420 1.00 60.76 52 PRO B N 1
ATOM 1252 C CA . PRO B 1 52 ? 29.966 19.525 11.249 1.00 59.23 52 PRO B CA 1
ATOM 1253 C C . PRO B 1 52 ? 28.823 19.394 12.256 1.00 57.21 52 PRO B C 1
ATOM 1254 O O . PRO B 1 52 ? 28.778 20.096 13.276 1.00 57.80 52 PRO B O 1
ATOM 1258 N N . VAL B 1 53 ? 27.892 18.514 11.935 1.00 54.85 53 VAL B N 1
ATOM 1259 C CA . VAL B 1 53 ? 26.734 18.249 12.786 1.00 52.55 53 VAL B CA 1
ATOM 1260 C C . VAL B 1 53 ? 26.851 16.917 13.534 1.00 49.76 53 VAL B C 1
ATOM 1261 O O . VAL B 1 53 ? 27.258 15.915 12.976 1.00 49.36 53 VAL B O 1
ATOM 1265 N N . VAL B 1 54 ? 26.491 16.952 14.804 1.00 46.38 54 VAL B N 1
ATOM 1266 C CA . VAL B 1 54 ? 26.568 15.821 15.671 1.00 43.54 54 VAL B CA 1
ATOM 1267 C C . VAL B 1 54 ? 25.130 15.280 15.815 1.00 42.88 54 VAL B C 1
ATOM 1268 O O . VAL B 1 54 ? 24.188 16.080 15.892 1.00 42.49 54 VAL B O 1
ATOM 1272 N N . THR B 1 55 ? 24.980 13.948 15.862 1.00 39.85 55 THR B N 1
ATOM 1273 C CA . THR B 1 55 ? 23.768 13.290 16.268 1.00 37.96 55 THR B CA 1
ATOM 1274 C C . THR B 1 55 ? 24.219 12.332 17.328 1.00 37.39 55 THR B C 1
ATOM 1275 O O . THR B 1 55 ? 24.949 11.392 17.038 1.00 36.45 55 THR B O 1
ATOM 1279 N N . VAL B 1 56 ? 23.858 12.584 18.581 1.00 37.51 56 VAL B N 1
ATOM 1280 C CA . VAL B 1 56 ? 24.262 11.709 19.711 1.00 37.45 56 VAL B CA 1
ATOM 1281 C C . VAL B 1 56 ? 23.344 10.468 19.712 1.00 38.38 56 VAL B C 1
ATOM 1282 O O . VAL B 1 56 ? 22.175 10.575 19.341 1.00 37.43 56 VAL B O 1
ATOM 1286 N N . THR B 1 57 ? 23.867 9.307 20.092 1.00 38.59 57 THR B N 1
ATOM 1287 C CA . THR B 1 57 ? 23.156 8.069 19.791 1.00 39.44 57 THR B CA 1
ATOM 1288 C C . THR B 1 57 ? 23.017 7.218 21.053 1.00 39.02 57 THR B C 1
ATOM 1289 O O . THR B 1 57 ? 22.665 6.073 21.006 1.00 40.45 57 THR B O 1
ATOM 1293 N N . HIS B 1 58 ? 23.322 7.797 22.185 1.00 38.98 58 HIS B N 1
ATOM 1294 C CA . HIS B 1 58 ? 23.089 7.187 23.472 1.00 40.11 58 HIS B CA 1
ATOM 1295 C C . HIS B 1 58 ? 22.833 8.363 24.438 1.00 41.73 58 HIS B C 1
ATOM 1296 O O . HIS B 1 58 ? 23.460 9.446 24.304 1.00 41.11 58 HIS B O 1
ATOM 1303 N N . ARG B 1 59 ? 21.908 8.140 25.384 1.00 41.84 59 ARG B N 1
ATOM 1304 C CA . ARG B 1 59 ? 21.432 9.201 26.284 1.00 42.67 59 ARG B CA 1
ATOM 1305 C C . ARG B 1 59 ? 22.465 9.628 27.303 1.00 40.63 59 ARG B C 1
ATOM 1306 O O . ARG B 1 59 ? 22.399 10.740 27.733 1.00 40.98 59 ARG B O 1
ATOM 1314 N N . ASN B 1 60 ? 23.408 8.749 27.639 1.00 39.43 60 ASN B N 1
ATOM 1315 C CA . ASN B 1 60 ? 24.567 9.098 28.447 1.00 39.87 60 ASN B CA 1
ATOM 1316 C C . ASN B 1 60 ? 25.321 10.300 27.927 1.00 39.93 60 ASN B C 1
ATOM 1317 O O . ASN B 1 60 ? 25.974 10.981 28.723 1.00 41.36 60 ASN B O 1
ATOM 1322 N N . TYR B 1 61 ? 25.208 10.586 26.623 1.00 38.56 61 TYR B N 1
ATOM 1323 C CA . TYR B 1 61 ? 26.073 11.546 25.990 1.00 38.10 61 TYR B CA 1
ATOM 1324 C C . TYR B 1 61 ? 25.214 12.675 25.437 1.00 38.43 61 TYR B C 1
ATOM 1325 O O . TYR B 1 61 ? 25.708 13.613 24.849 1.00 36.71 61 TYR B O 1
ATOM 1334 N N . TYR B 1 62 ? 23.917 12.581 25.649 1.00 40.33 62 TYR B N 1
ATOM 1335 C CA . TYR B 1 62 ? 22.986 13.636 25.265 1.00 44.50 62 TYR B CA 1
ATOM 1336 C C . TYR B 1 62 ? 23.472 15.023 25.715 1.00 43.81 62 TYR B C 1
ATOM 1337 O O . TYR B 1 62 ? 23.984 15.193 26.855 1.00 43.29 62 TYR B O 1
ATOM 1346 N N . GLU B 1 63 ? 23.324 15.965 24.788 1.00 44.28 63 GLU B N 1
ATOM 1347 C CA . GLU B 1 63 ? 23.770 17.406 24.878 1.00 45.40 63 GLU B CA 1
ATOM 1348 C C . GLU B 1 63 ? 25.253 17.711 25.093 1.00 43.88 63 GLU B C 1
ATOM 1349 O O . GLU B 1 63 ? 25.646 18.894 25.147 1.00 44.93 63 GLU B O 1
ATOM 1355 N N . ARG B 1 64 ? 26.077 16.658 25.113 1.00 42.02 64 ARG B N 1
ATOM 1356 C CA . ARG B 1 64 ? 27.478 16.745 25.566 1.00 40.85 64 ARG B CA 1
ATOM 1357 C C . ARG B 1 64 ? 28.536 16.463 24.502 1.00 40.41 64 ARG B C 1
ATOM 1358 O O . ARG B 1 64 ? 29.759 16.335 24.823 1.00 38.59 64 ARG B O 1
ATOM 1366 N N . ILE B 1 65 ? 28.087 16.385 23.254 1.00 39.46 65 ILE B N 1
ATOM 1367 C CA . ILE B 1 65 ? 29.009 16.107 22.174 1.00 39.84 65 ILE B CA 1
ATOM 1368 C C . ILE B 1 65 ? 29.028 17.263 21.192 1.00 40.75 65 ILE B C 1
ATOM 1369 O O . ILE B 1 65 ? 27.981 17.720 20.685 1.00 37.92 65 ILE B O 1
ATOM 1374 N N . HIS B 1 66 ? 30.249 17.758 20.942 1.00 42.06 66 HIS B N 1
ATOM 1375 C CA . HIS B 1 66 ? 30.425 18.833 19.971 1.00 44.25 66 HIS B CA 1
ATOM 1376 C C . HIS B 1 66 ? 31.524 18.495 18.986 1.00 44.45 66 HIS B C 1
ATOM 1377 O O . HIS B 1 66 ? 32.506 17.907 19.352 1.00 44.28 66 HIS B O 1
ATOM 1384 N N . ALA B 1 67 ? 31.368 18.903 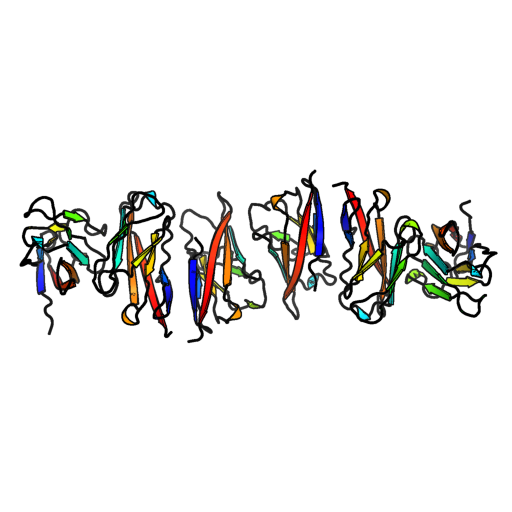17.734 1.00 47.08 67 ALA B N 1
ATOM 1385 C CA . ALA B 1 67 ? 32.462 18.742 16.769 1.00 49.73 67 ALA B CA 1
ATOM 1386 C C . ALA B 1 67 ? 32.971 20.083 16.220 1.00 51.24 67 ALA B C 1
ATOM 1387 O O . ALA B 1 67 ? 32.255 21.090 16.234 1.00 51.93 67 ALA B O 1
ATOM 1389 N N . LEU B 1 68 ? 34.218 20.083 15.761 1.00 52.50 68 LEU B N 1
ATOM 1390 C CA . LEU B 1 68 ? 34.934 21.316 15.461 1.00 54.18 68 LEU B CA 1
ATOM 1391 C C . LEU B 1 68 ? 35.246 21.357 13.978 1.00 55.22 68 LEU B C 1
ATOM 1392 O O . LEU B 1 68 ? 35.649 20.327 13.386 1.00 56.73 68 LEU B O 1
ATOM 1397 N N . GLY B 1 69 ? 35.030 22.524 13.366 1.00 55.15 69 GLY B N 1
ATOM 1398 C CA . GLY B 1 69 ? 35.348 22.693 11.957 1.00 55.26 69 GLY B CA 1
ATOM 1399 C C . GLY B 1 69 ? 36.739 23.294 11.941 1.00 55.31 69 GLY B C 1
ATOM 1400 O O . GLY B 1 69 ? 37.085 24.030 12.853 1.00 56.75 69 GLY B O 1
ATOM 1401 N N . PRO B 1 70 ? 37.553 22.964 10.938 1.00 53.83 70 PRO B N 1
ATOM 1402 C CA . PRO B 1 70 ? 37.205 22.066 9.860 1.00 53.04 70 PRO B CA 1
ATOM 1403 C C . PRO B 1 70 ? 37.808 20.670 10.056 1.00 51.89 70 PRO B C 1
ATOM 1404 O O . PRO B 1 70 ? 37.786 19.858 9.129 1.00 52.87 70 PRO B O 1
ATOM 1408 N N . ASN B 1 71 ? 38.396 20.418 11.217 1.00 49.00 71 ASN B N 1
ATOM 1409 C C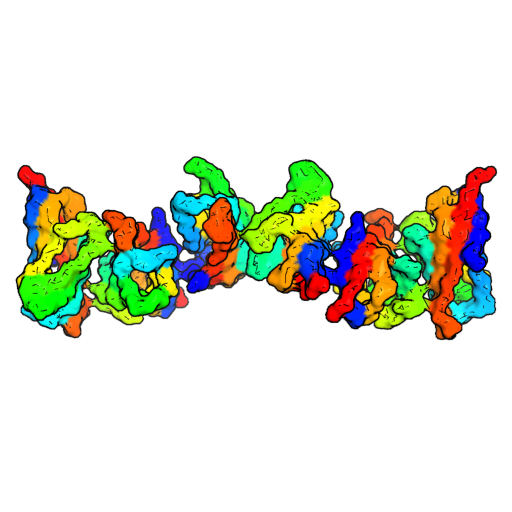A . ASN B 1 71 ? 39.237 19.253 11.392 1.00 47.50 71 ASN B CA 1
ATOM 1410 C C . ASN B 1 71 ? 38.489 17.974 11.847 1.00 44.78 71 ASN B C 1
ATOM 1411 O O . ASN B 1 71 ? 39.089 16.897 11.872 1.00 44.53 71 ASN B O 1
ATOM 1416 N N . TYR B 1 72 ? 37.216 18.129 12.195 1.00 42.73 72 TYR B N 1
ATOM 1417 C CA . TYR B 1 72 ? 36.397 17.067 12.808 1.00 41.21 72 TYR B CA 1
ATOM 1418 C C . TYR B 1 72 ? 36.862 16.586 14.198 1.00 40.12 72 TYR B C 1
ATOM 1419 O O . TYR B 1 72 ? 36.511 15.467 14.622 1.00 39.78 72 TYR B O 1
ATOM 1428 N N . ASN B 1 73 ? 37.604 17.424 14.929 1.00 37.77 73 ASN B N 1
ATOM 1429 C CA . ASN B 1 73 ? 38.011 17.052 16.274 1.00 36.29 73 ASN B CA 1
ATOM 1430 C C . ASN B 1 73 ? 36.699 16.935 17.070 1.00 35.83 73 ASN B C 1
ATOM 1431 O O . ASN B 1 73 ? 35.751 17.644 16.793 1.00 35.27 73 ASN B O 1
ATOM 1436 N N . LEU B 1 74 ? 36.647 16.019 18.026 1.00 34.61 74 LEU B N 1
ATOM 1437 C CA . LEU B 1 74 ? 35.469 15.835 18.892 1.00 34.80 74 LEU B CA 1
ATOM 1438 C C . LEU B 1 74 ? 35.662 16.410 20.307 1.00 34.99 74 LEU B C 1
ATOM 1439 O O . LEU B 1 74 ? 36.673 16.110 20.964 1.00 35.22 74 LEU B O 1
ATOM 1444 N N . VAL B 1 75 ? 34.639 17.111 20.807 1.00 35.42 75 VAL B N 1
ATOM 1445 C CA . VAL B 1 75 ? 34.610 17.562 22.216 1.00 35.89 75 VAL B CA 1
ATOM 1446 C C . VAL B 1 75 ? 33.500 16.846 22.970 1.00 35.00 75 VAL B C 1
ATOM 1447 O O . VAL B 1 75 ? 32.384 16.857 22.531 1.00 35.04 75 VAL B O 1
ATOM 1451 N N . ILE B 1 76 ? 33.869 16.166 24.039 1.00 36.20 76 ILE B N 1
ATOM 1452 C CA . ILE B 1 76 ? 32.931 15.708 25.025 1.00 38.06 76 ILE B CA 1
ATOM 1453 C C . ILE B 1 76 ? 33.002 16.722 26.195 1.00 40.88 76 ILE B C 1
ATOM 1454 O O . ILE B 1 76 ? 34.050 16.847 26.881 1.00 40.72 76 ILE B O 1
ATOM 1459 N N . SER B 1 77 ? 31.886 17.436 26.386 1.00 42.62 77 SER B N 1
ATOM 1460 C CA . SER B 1 77 ? 31.738 18.435 27.426 1.00 44.75 77 SER B CA 1
ATOM 1461 C C . SER B 1 77 ? 31.059 17.866 28.657 1.00 46.11 77 SER B C 1
ATOM 1462 O O . SER B 1 77 ? 30.613 16.699 28.656 1.00 46.52 77 SER B O 1
ATOM 1465 N N . ASP B 1 78 ? 31.028 18.677 29.735 1.00 48.04 78 ASP B N 1
ATOM 1466 C CA . ASP B 1 78 ? 30.530 18.262 31.083 1.00 48.72 78 ASP B CA 1
ATOM 1467 C C . ASP B 1 78 ? 31.056 16.920 31.494 1.00 47.29 78 ASP B C 1
ATOM 1468 O O . ASP B 1 78 ? 30.259 16.065 31.883 1.00 47.31 78 ASP B O 1
ATOM 1473 N N . LEU B 1 79 ? 32.343 16.690 31.404 1.00 46.48 79 LEU B N 1
ATOM 1474 C CA . LEU B 1 79 ? 32.837 15.304 31.578 1.00 47.18 79 LEU B CA 1
ATOM 1475 C C . LEU B 1 79 ? 32.395 14.520 32.840 1.00 47.99 79 LEU B C 1
ATOM 1476 O O . LEU B 1 79 ? 32.279 15.092 33.892 1.00 47.95 79 LEU B O 1
ATOM 1481 N N . ARG B 1 80 ? 32.188 13.209 32.702 1.00 49.41 80 ARG B N 1
ATOM 1482 C CA . ARG B 1 80 ? 31.895 12.252 33.773 1.00 50.69 80 ARG B CA 1
ATOM 1483 C C . ARG B 1 80 ? 32.966 11.168 33.870 1.00 52.19 80 ARG B C 1
ATOM 1484 O O . ARG B 1 80 ? 33.723 10.931 32.929 1.00 52.78 80 ARG B O 1
ATOM 1492 N N . MET B 1 81 ? 32.962 10.452 34.988 1.00 53.92 81 MET B N 1
ATOM 1493 C CA . MET B 1 81 ? 33.905 9.362 35.270 1.00 55.78 81 MET B CA 1
ATOM 1494 C C . MET B 1 81 ? 33.571 8.120 34.467 1.00 56.14 81 MET B C 1
ATOM 1495 O O . MET B 1 81 ? 34.425 7.240 34.239 1.00 57.01 81 MET B O 1
ATOM 1500 N N . GLU B 1 82 ? 32.301 8.013 34.095 1.00 55.40 82 GLU B N 1
ATOM 1501 C CA . GLU B 1 82 ? 31.849 6.890 33.309 1.00 55.22 82 GLU B CA 1
ATOM 1502 C C . GLU B 1 82 ? 32.301 7.064 31.867 1.00 53.17 82 GLU B C 1
ATOM 1503 O O . GLU B 1 82 ? 32.569 6.073 31.192 1.00 53.00 82 GLU B O 1
ATOM 1509 N N . ASP B 1 83 ? 32.418 8.321 31.432 1.00 50.39 83 ASP B N 1
ATOM 1510 C CA . ASP B 1 83 ? 33.036 8.671 30.137 1.00 48.50 83 ASP B CA 1
ATOM 1511 C C . ASP B 1 83 ? 34.396 8.038 29.880 1.00 47.37 83 ASP B C 1
ATOM 1512 O O . ASP B 1 83 ? 34.786 7.889 28.750 1.00 47.36 83 ASP B O 1
ATOM 1517 N N . ALA B 1 84 ? 35.093 7.616 30.920 1.00 47.46 84 ALA B N 1
ATOM 1518 C CA . ALA B 1 84 ? 36.486 7.138 30.790 1.00 46.42 84 ALA B CA 1
ATOM 1519 C C . ALA B 1 84 ? 36.577 5.832 30.014 1.00 45.68 84 ALA B C 1
ATOM 1520 O O . ALA B 1 84 ? 35.598 5.128 29.940 1.00 46.68 84 ALA B O 1
ATOM 1522 N N . GLY B 1 85 ? 37.753 5.503 29.459 1.00 44.71 85 GLY B N 1
ATOM 1523 C CA . GLY B 1 85 ? 37.961 4.270 28.656 1.00 43.29 85 GLY B CA 1
ATOM 1524 C C . GLY B 1 85 ? 38.250 4.440 27.139 1.00 42.92 85 GLY B C 1
ATOM 1525 O O . GLY B 1 85 ? 38.575 5.498 26.654 1.00 40.90 85 GLY B O 1
ATOM 1526 N N . ASP B 1 86 ? 38.104 3.359 26.388 1.00 43.17 86 ASP B N 1
ATOM 1527 C CA . ASP B 1 86 ? 38.449 3.287 24.945 1.00 41.92 86 ASP B CA 1
ATOM 1528 C C . ASP B 1 86 ? 37.366 3.818 24.049 1.00 40.33 86 ASP B C 1
ATOM 1529 O O . ASP B 1 86 ? 36.177 3.470 24.190 1.00 39.41 86 ASP B O 1
ATOM 1534 N N . TYR B 1 87 ? 37.795 4.705 23.152 1.00 38.21 87 TYR B N 1
ATOM 1535 C CA . TYR B 1 87 ? 36.945 5.324 22.174 1.00 36.25 87 TYR B CA 1
ATOM 1536 C C . TYR B 1 87 ? 37.477 4.967 20.785 1.00 36.89 87 TYR B C 1
ATOM 1537 O O . TYR B 1 87 ? 38.676 4.759 20.595 1.00 36.11 87 TYR B O 1
ATOM 1546 N N . LYS B 1 88 ? 36.589 4.956 19.795 1.00 35.86 88 LYS B N 1
ATOM 1547 C CA . LYS B 1 88 ? 36.994 4.518 18.462 1.00 34.91 88 LYS B CA 1
ATOM 1548 C C . LYS B 1 88 ? 36.183 5.432 17.521 1.00 33.90 88 LYS B C 1
ATOM 1549 O O . LYS B 1 88 ? 35.017 5.703 17.797 1.00 33.65 88 LYS B O 1
ATOM 1555 N N . ALA B 1 89 ? 36.820 5.961 16.483 1.00 29.91 89 ALA B N 1
ATOM 1556 C CA . ALA B 1 89 ? 36.148 6.729 15.423 1.00 29.34 89 ALA B CA 1
ATOM 1557 C C . ALA B 1 89 ? 36.304 5.962 14.058 1.00 28.99 89 ALA B C 1
ATOM 1558 O O . ALA B 1 89 ? 37.401 5.705 13.643 1.00 26.74 89 ALA B O 1
ATOM 1560 N N . ASP B 1 90 ? 35.175 5.619 13.413 1.00 28.86 90 ASP B N 1
ATOM 1561 C CA . ASP B 1 90 ? 35.131 5.018 12.076 1.00 28.03 90 ASP B CA 1
ATOM 1562 C C . ASP B 1 90 ? 34.876 6.132 11.094 1.00 26.97 90 ASP B C 1
ATOM 1563 O O . ASP B 1 90 ? 33.787 6.633 10.955 1.00 25.81 90 ASP B O 1
ATOM 1568 N N . ILE B 1 91 ? 35.933 6.575 10.453 1.00 27.44 91 ILE B N 1
ATOM 1569 C CA . ILE B 1 91 ? 35.854 7.798 9.626 1.00 27.31 91 ILE B CA 1
ATOM 1570 C C . ILE B 1 91 ? 35.615 7.285 8.227 1.00 28.74 91 ILE B C 1
ATOM 1571 O O . ILE B 1 91 ? 36.442 6.508 7.679 1.00 27.44 91 ILE B O 1
ATOM 1576 N N . ASN B 1 92 ? 34.458 7.630 7.690 1.00 29.95 92 ASN B N 1
ATOM 1577 C CA . ASN B 1 92 ? 34.044 7.111 6.363 1.00 32.94 92 ASN B CA 1
ATOM 1578 C C . ASN B 1 92 ? 34.225 8.329 5.429 1.00 34.86 92 ASN B C 1
ATOM 1579 O O . ASN B 1 92 ? 33.659 9.378 5.700 1.00 34.27 92 ASN B O 1
ATOM 1584 N N . THR B 1 93 ? 35.047 8.179 4.394 1.00 38.29 93 THR B N 1
ATOM 1585 C CA . THR B 1 93 ? 35.396 9.290 3.476 1.00 42.12 93 THR B CA 1
ATOM 1586 C C . THR B 1 93 ? 35.025 8.889 2.054 1.00 45.15 93 THR B C 1
ATOM 1587 O O . THR B 1 93 ? 34.564 7.750 1.825 1.00 46.25 93 THR B O 1
ATOM 1591 N N . GLN B 1 94 ? 35.202 9.803 1.088 1.00 49.05 94 GLN B N 1
ATOM 1592 C CA . GLN B 1 94 ? 34.796 9.492 -0.309 1.00 51.12 94 GLN B CA 1
ATOM 1593 C C . GLN B 1 94 ? 35.721 8.615 -1.180 1.00 52.14 94 GLN B C 1
ATOM 1594 O O . GLN B 1 94 ? 35.298 8.118 -2.212 1.00 53.50 94 GLN B O 1
ATOM 1600 N N . ALA B 1 95 ? 36.952 8.392 -0.761 1.00 53.48 95 ALA B N 1
ATOM 1601 C CA . ALA B 1 95 ? 37.874 7.605 -1.564 1.00 54.38 95 ALA B CA 1
ATOM 1602 C C . ALA B 1 95 ? 38.612 6.580 -0.700 1.00 55.57 95 ALA B C 1
ATOM 1603 O O . ALA B 1 95 ? 38.672 6.749 0.540 1.00 54.97 95 ALA B O 1
ATOM 1605 N N . ASP B 1 96 ? 39.182 5.541 -1.358 1.00 55.48 96 ASP B N 1
ATOM 1606 C CA . ASP B 1 96 ? 39.950 4.475 -0.683 1.00 55.32 96 ASP B CA 1
ATOM 1607 C C . ASP B 1 96 ? 40.752 5.050 0.522 1.00 54.15 96 ASP B C 1
ATOM 1608 O O . ASP B 1 96 ? 41.286 6.178 0.440 1.00 54.60 96 ASP B O 1
ATOM 1613 N N . PRO B 1 97 ? 40.802 4.318 1.654 1.00 52.43 97 PRO B N 1
ATOM 1614 C CA . PRO B 1 97 ? 40.234 2.991 1.933 1.00 51.35 97 PRO B CA 1
ATOM 1615 C C . PRO B 1 97 ? 38.739 3.064 2.286 1.00 49.78 97 PRO B C 1
ATOM 1616 O O . PRO B 1 97 ? 38.156 2.084 2.763 1.00 50.04 97 PRO B O 1
ATOM 1620 N N . TYR B 1 98 ? 38.156 4.238 2.087 1.00 47.38 98 TYR B N 1
ATOM 1621 C CA . TYR B 1 98 ? 36.757 4.466 2.383 1.00 46.18 98 TYR B CA 1
ATOM 1622 C C . TYR B 1 98 ? 36.388 4.474 3.868 1.00 43.04 98 TYR B C 1
ATOM 1623 O O . TYR B 1 98 ? 35.469 5.215 4.235 1.00 41.57 98 TYR B O 1
ATOM 1632 N N . THR B 1 99 ? 37.081 3.658 4.685 1.00 38.84 99 THR B N 1
ATOM 1633 C CA . THR B 1 99 ? 36.929 3.676 6.161 1.00 37.40 99 THR B CA 1
ATOM 1634 C C . THR B 1 99 ? 38.265 3.555 6.825 1.00 36.55 99 THR B C 1
ATOM 1635 O O . THR B 1 99 ? 38.932 2.544 6.671 1.00 37.20 99 THR B O 1
ATOM 1639 N N . THR B 1 100 ? 38.608 4.558 7.626 1.00 34.83 100 THR B N 1
ATOM 1640 C CA . THR B 1 100 ? 39.789 4.478 8.489 1.00 36.07 100 THR B CA 1
ATOM 1641 C C . THR B 1 100 ? 39.340 4.590 9.958 1.00 34.21 100 THR B C 1
ATOM 1642 O O . THR B 1 100 ? 38.383 5.239 10.268 1.00 33.28 100 THR B O 1
ATOM 1646 N N . THR B 1 101 ? 40.044 3.940 10.855 1.00 34.59 101 THR B N 1
ATOM 1647 C CA . THR B 1 101 ? 39.610 3.896 12.231 1.00 34.72 101 THR B CA 1
ATOM 1648 C C . THR B 1 101 ? 40.709 4.472 13.099 1.00 34.60 101 THR B C 1
ATOM 1649 O O . THR B 1 101 ? 41.832 4.076 12.956 1.00 33.84 101 THR B O 1
ATOM 1653 N N . LYS B 1 102 ? 40.365 5.394 14.005 1.00 35.00 102 LYS B N 1
ATOM 1654 C CA . LYS B 1 102 ? 41.291 5.913 15.019 1.00 33.90 102 LYS B CA 1
ATOM 1655 C C . LYS B 1 102 ? 40.891 5.428 16.411 1.00 33.43 102 LYS B C 1
ATOM 1656 O O . LYS B 1 102 ? 39.737 5.418 16.748 1.00 30.65 102 LYS B O 1
ATOM 1662 N N . ARG B 1 103 ? 41.869 5.055 17.218 1.00 34.15 103 ARG B N 1
ATOM 1663 C CA . ARG B 1 103 ? 41.639 4.576 18.561 1.00 36.69 103 ARG B CA 1
ATOM 1664 C C . ARG B 1 103 ? 42.195 5.529 19.648 1.00 35.06 103 ARG B C 1
ATOM 1665 O O . ARG B 1 103 ? 43.309 6.050 19.547 1.00 34.11 103 ARG B O 1
ATOM 1673 N N . TYR B 1 104 ? 41.386 5.769 20.664 1.00 33.57 104 TYR B N 1
ATOM 1674 C CA . TYR B 1 104 ? 41.772 6.639 21.761 1.00 34.16 104 TYR B CA 1
ATOM 1675 C C . TYR B 1 104 ? 41.512 5.988 23.146 1.00 35.83 104 TYR B C 1
ATOM 1676 O O . TYR B 1 104 ? 40.646 5.133 23.304 1.00 35.62 104 TYR B O 1
ATOM 1685 N N . ASN B 1 105 ? 42.213 6.474 24.146 1.00 36.25 105 ASN B N 1
ATOM 1686 C CA . ASN B 1 105 ? 42.024 6.107 25.545 1.00 37.51 105 ASN B CA 1
ATOM 1687 C C . ASN B 1 105 ? 41.807 7.404 26.377 1.00 38.16 105 ASN B C 1
ATOM 1688 O O . ASN B 1 105 ? 42.718 8.250 26.445 1.00 38.39 105 ASN B O 1
ATOM 1693 N N . LEU B 1 106 ? 40.589 7.596 26.902 1.00 36.21 106 LEU B N 1
ATOM 1694 C CA . LEU B 1 106 ? 40.208 8.739 27.637 1.00 38.56 106 LEU B CA 1
ATOM 1695 C C . LEU B 1 106 ? 40.405 8.401 29.097 1.00 42.28 106 LEU B C 1
ATOM 1696 O O . LEU B 1 106 ? 39.683 7.519 29.662 1.00 42.90 106 LEU B O 1
ATOM 1701 N N . GLN B 1 107 ? 41.415 9.050 29.702 1.00 43.98 107 GLN B N 1
ATOM 1702 C CA . GLN B 1 107 ? 41.634 9.045 31.164 1.00 45.54 107 GLN B CA 1
ATOM 1703 C C . GLN B 1 107 ? 40.962 10.281 31.750 1.00 47.14 107 GLN B C 1
ATOM 1704 O O . GLN B 1 107 ? 41.200 11.439 31.307 1.00 46.87 107 GLN B O 1
ATOM 1710 N N . ILE B 1 108 ? 40.071 10.024 32.714 1.00 49.83 108 ILE B N 1
ATOM 1711 C CA . ILE B 1 108 ? 39.383 11.099 33.474 1.00 51.63 108 ILE B CA 1
ATOM 1712 C C . ILE B 1 108 ? 39.881 11.205 34.938 1.00 52.82 108 ILE B C 1
ATOM 1713 O O . ILE B 1 108 ? 40.215 10.172 35.580 1.00 52.87 108 ILE B O 1
ATOM 1718 N N . TYR B 1 109 ? 40.007 12.455 35.415 1.00 52.88 109 TYR B N 1
ATOM 1719 C CA . TYR B 1 109 ? 40.556 12.741 36.769 1.00 53.00 109 TYR B CA 1
ATOM 1720 C C . TYR B 1 109 ? 39.563 13.574 37.512 1.00 55.70 109 TYR B C 1
ATOM 1721 O O . TYR B 1 109 ? 38.628 14.151 36.891 1.00 55.99 109 TYR B O 1
ATOM 1730 N N . ARG B 1 110 ? 39.762 13.634 38.832 1.00 58.12 110 ARG B N 1
ATOM 1731 C CA . ARG B 1 110 ? 38.824 14.292 39.745 1.00 60.29 110 ARG B CA 1
ATOM 1732 C C . ARG B 1 110 ? 38.846 15.796 39.509 1.00 60.98 110 ARG B C 1
ATOM 1733 O O . ARG B 1 110 ? 39.803 16.309 38.934 1.00 60.44 110 ARG B O 1
ATOM 1741 N N . ARG B 1 111 ? 37.789 16.479 39.951 1.00 62.37 111 ARG B N 1
ATOM 1742 C CA . ARG B 1 111 ? 37.572 17.881 39.577 1.00 64.57 111 ARG B CA 1
ATOM 1743 C C . ARG B 1 111 ? 38.594 18.811 40.226 1.00 65.41 111 ARG B C 1
ATOM 1744 O O . ARG B 1 111 ? 39.043 18.587 41.381 1.00 65.91 111 ARG B O 1
ATOM 1753 N N . GLU C 1 5 ? 4.783 -11.701 10.063 1.00 58.93 5 GLU C N 1
ATOM 1754 C CA . GLU C 1 5 ? 5.799 -12.414 9.215 1.00 57.31 5 GLU C CA 1
ATOM 1755 C C . GLU C 1 5 ? 6.691 -13.398 10.021 1.00 56.03 5 GLU C C 1
ATOM 1756 O O . GLU C 1 5 ? 7.173 -13.096 11.137 1.00 56.45 5 GLU C O 1
ATOM 1762 N N . ILE C 1 6 ? 6.876 -14.563 9.408 1.00 52.41 6 ILE C N 1
ATOM 1763 C CA . ILE C 1 6 ? 7.598 -15.699 9.948 1.00 49.58 6 ILE C CA 1
ATOM 1764 C C . ILE C 1 6 ? 9.059 -15.385 10.200 1.00 46.35 6 ILE C C 1
ATOM 1765 O O . ILE C 1 6 ? 9.821 -14.971 9.341 1.00 46.88 6 ILE C O 1
ATOM 1770 N N . PHE C 1 7 ? 9.467 -15.580 11.412 1.00 41.48 7 PHE C N 1
ATOM 1771 C CA . PHE C 1 7 ? 10.850 -15.347 11.663 1.00 37.77 7 PHE C CA 1
ATOM 1772 C C . PHE C 1 7 ? 11.753 -16.599 11.387 1.00 34.79 7 PHE C C 1
ATOM 1773 O O . PHE C 1 7 ? 11.522 -17.716 11.940 1.00 34.43 7 PHE C O 1
ATOM 1781 N N . THR C 1 8 ? 12.802 -16.446 10.556 1.00 32.27 8 THR C N 1
ATOM 1782 C CA . THR C 1 8 ? 13.735 -17.587 10.368 1.00 30.87 8 THR C CA 1
ATOM 1783 C C . THR C 1 8 ? 14.878 -17.682 11.379 1.00 30.28 8 THR C C 1
ATOM 1784 O O . THR C 1 8 ? 15.607 -16.679 11.657 1.00 29.83 8 THR C O 1
ATOM 1788 N N . VAL C 1 9 ? 15.058 -18.882 11.918 1.00 30.16 9 VAL C N 1
ATOM 1789 C CA . VAL C 1 9 ? 16.176 -19.181 12.821 1.00 31.93 9 VAL C CA 1
ATOM 1790 C C . VAL C 1 9 ? 16.946 -20.440 12.312 1.00 31.92 9 VAL C C 1
ATOM 1791 O O . VAL C 1 9 ? 16.352 -21.405 11.828 1.00 31.79 9 VAL C O 1
ATOM 1795 N N . ASN C 1 10 ? 18.263 -20.402 12.396 1.00 30.66 10 ASN C N 1
ATOM 1796 C CA . ASN C 1 10 ? 19.117 -21.463 11.909 1.00 29.52 10 ASN C CA 1
ATOM 1797 C C . ASN C 1 10 ? 19.761 -22.186 13.069 1.00 29.53 10 ASN C C 1
ATOM 1798 O O . ASN C 1 10 ? 20.136 -21.573 14.039 1.00 29.82 10 ASN C O 1
ATOM 1803 N N . GLY C 1 11 ? 19.865 -23.508 12.968 1.00 30.17 11 GLY C N 1
ATOM 1804 C CA . GLY C 1 11 ? 20.472 -24.330 13.991 1.00 28.54 11 GLY C CA 1
ATOM 1805 C C . GLY C 1 11 ? 21.322 -25.386 13.308 1.00 28.03 11 GLY C C 1
ATOM 1806 O O . GLY C 1 11 ? 21.160 -25.684 12.127 1.00 27.65 11 GLY C O 1
ATOM 1807 N N . ILE C 1 12 ? 22.222 -25.984 14.089 1.00 28.31 12 ILE C N 1
ATOM 1808 C CA . ILE C 1 12 ? 23.149 -27.025 13.612 1.00 27.96 12 ILE C CA 1
ATOM 1809 C C . ILE C 1 12 ? 22.792 -28.329 14.318 1.00 28.73 12 ILE C C 1
ATOM 1810 O O . ILE C 1 12 ? 22.521 -28.353 15.522 1.00 26.23 12 ILE C O 1
ATOM 1815 N N . LEU C 1 13 ? 22.743 -29.390 13.527 1.00 29.43 13 LEU C N 1
ATOM 1816 C CA . LEU C 1 13 ? 22.438 -30.713 13.974 1.00 31.96 13 LEU C CA 1
ATOM 1817 C C . LEU C 1 13 ? 23.307 -31.027 15.214 1.00 32.80 13 LEU C C 1
ATOM 1818 O O . LEU C 1 13 ? 24.528 -30.751 15.232 1.00 31.49 13 LEU C O 1
ATOM 1823 N N . GLY C 1 14 ? 22.700 -31.529 16.268 1.00 31.86 14 GLY C N 1
ATOM 1824 C CA . GLY C 1 14 ? 23.537 -31.883 17.424 1.00 32.17 14 GLY C CA 1
ATOM 1825 C C . GLY C 1 14 ? 23.667 -30.736 18.407 1.00 32.19 14 GLY C C 1
ATOM 1826 O O . GLY C 1 14 ? 24.039 -30.929 19.559 1.00 33.63 14 GLY C O 1
ATOM 1827 N N . GLU C 1 15 ? 23.408 -29.507 17.983 1.00 31.76 15 GLU C N 1
ATOM 1828 C CA . GLU C 1 15 ? 23.682 -28.388 18.865 1.00 31.52 15 GLU C CA 1
ATOM 1829 C C . GLU C 1 15 ? 22.362 -27.798 19.406 1.00 31.51 15 GLU C C 1
ATOM 1830 O O . GLU C 1 15 ? 21.359 -28.479 19.376 1.00 31.42 15 GLU C O 1
ATOM 1836 N N . SER C 1 16 ? 22.370 -26.536 19.850 1.00 29.79 16 SER C N 1
ATOM 1837 C CA . SER C 1 16 ? 21.223 -25.850 20.428 1.00 31.57 16 SER C CA 1
ATOM 1838 C C . SER C 1 16 ? 20.794 -24.706 19.573 1.00 29.94 16 SER C C 1
ATOM 1839 O O . SER C 1 16 ? 21.632 -24.126 18.895 1.00 32.38 16 SER C O 1
ATOM 1842 N N . VAL C 1 17 ? 19.544 -24.269 19.697 1.00 29.45 17 VAL C N 1
ATOM 1843 C CA . VAL C 1 17 ? 19.099 -23.059 19.023 1.00 29.06 17 VAL C CA 1
ATOM 1844 C C . VAL C 1 17 ? 18.089 -22.395 19.913 1.00 30.64 17 VAL C C 1
ATOM 1845 O O . VAL C 1 17 ? 17.359 -23.102 20.625 1.00 31.72 17 VAL C O 1
ATOM 1849 N N . THR C 1 18 ? 18.040 -21.058 19.886 1.00 29.52 18 THR C N 1
ATOM 1850 C CA . THR C 1 18 ? 17.083 -20.235 20.644 1.00 29.83 18 THR C CA 1
ATOM 1851 C C . THR C 1 18 ? 16.092 -19.480 19.753 1.00 30.13 18 THR C C 1
ATOM 1852 O O . THR C 1 18 ? 16.504 -18.778 18.832 1.00 31.94 18 THR C O 1
ATOM 1856 N N . PHE C 1 19 ? 14.800 -19.571 20.077 1.00 30.33 19 PHE C N 1
ATOM 1857 C CA . PHE C 1 19 ? 13.694 -18.824 19.468 1.00 30.28 19 PHE C CA 1
ATOM 1858 C C . PHE C 1 19 ? 13.462 -17.565 20.276 1.00 30.54 19 PHE C C 1
ATOM 1859 O O . PHE C 1 19 ? 13.289 -17.639 21.488 1.00 30.27 19 PHE C O 1
ATOM 1867 N N . PRO C 1 20 ? 13.482 -16.401 19.612 1.00 30.19 20 PRO C N 1
ATOM 1868 C CA . PRO C 1 20 ? 13.316 -15.191 20.388 1.00 31.40 20 PRO C CA 1
ATOM 1869 C C . PRO C 1 20 ? 11.818 -14.902 20.597 1.00 33.15 20 PRO C C 1
ATOM 1870 O O . PRO C 1 20 ? 11.028 -14.852 19.641 1.00 33.19 20 PRO C O 1
ATOM 1874 N N . VAL C 1 21 ? 11.462 -14.668 21.845 1.00 33.85 21 VAL C N 1
ATOM 1875 C CA . VAL C 1 21 ? 10.119 -14.406 22.229 1.00 35.55 21 VAL C CA 1
ATOM 1876 C C . VAL C 1 21 ? 10.243 -13.035 22.910 1.00 38.02 21 VAL C C 1
ATOM 1877 O O . VAL C 1 21 ? 9.519 -12.126 22.563 1.00 38.14 21 VAL C O 1
ATOM 1881 N N . ASN C 1 22 ? 11.112 -12.922 23.907 1.00 40.11 22 ASN C N 1
ATOM 1882 C CA . ASN C 1 22 ? 11.404 -11.624 24.506 1.00 45.73 22 ASN C CA 1
ATOM 1883 C C . ASN C 1 22 ? 10.172 -10.904 25.089 1.00 46.92 22 ASN C C 1
ATOM 1884 O O . ASN C 1 22 ? 9.819 -9.779 24.642 1.00 47.69 22 ASN C O 1
ATOM 1889 N N . ILE C 1 23 ? 9.499 -11.546 26.051 1.00 48.71 23 ILE C N 1
ATOM 1890 C CA . ILE C 1 23 ? 8.328 -10.933 26.691 1.00 50.07 23 ILE C CA 1
ATOM 1891 C C . ILE C 1 23 ? 8.851 -9.736 27.464 1.00 51.68 23 ILE C C 1
ATOM 1892 O O . ILE C 1 23 ? 9.777 -9.879 28.220 1.00 52.09 23 ILE C O 1
ATOM 1897 N N . GLN C 1 24 ? 8.255 -8.568 27.275 1.00 55.21 24 GLN C N 1
ATOM 1898 C CA . GLN C 1 24 ? 8.637 -7.356 28.045 1.00 58.87 24 GLN C CA 1
ATOM 1899 C C . GLN C 1 24 ? 8.039 -7.270 29.472 1.00 60.27 24 GLN C C 1
ATOM 1900 O O . GLN C 1 24 ? 8.650 -6.692 30.386 1.00 61.29 24 GLN C O 1
ATOM 1906 N N . GLU C 1 25 ? 6.820 -7.784 29.644 1.00 61.56 25 GLU C N 1
ATOM 1907 C CA . GLU C 1 25 ? 6.263 -7.972 30.987 1.00 62.20 25 GLU C CA 1
ATOM 1908 C C . GLU C 1 25 ? 5.862 -9.418 31.233 1.00 61.52 25 GLU C C 1
ATOM 1909 O O . GLU C 1 25 ? 4.710 -9.812 31.023 1.00 60.94 25 GLU C O 1
ATOM 1915 N N . PRO C 1 26 ? 6.833 -10.199 31.703 1.00 61.33 26 PRO C N 1
ATOM 1916 C CA . PRO C 1 26 ? 6.726 -11.633 31.891 1.00 61.31 26 PRO C CA 1
ATOM 1917 C C . PRO C 1 26 ? 5.716 -11.992 32.985 1.00 60.98 26 PRO C C 1
ATOM 1918 O O . PRO C 1 26 ? 5.132 -13.083 32.952 1.00 61.65 26 PRO C O 1
ATOM 1922 N N . ARG C 1 27 ? 5.508 -11.076 33.927 1.00 60.05 27 ARG C N 1
ATOM 1923 C CA . ARG C 1 27 ? 4.596 -11.295 35.059 1.00 59.00 27 ARG C CA 1
ATOM 1924 C C . ARG C 1 27 ? 3.172 -11.530 34.594 1.00 55.96 27 ARG C C 1
ATOM 1925 O O . ARG C 1 27 ? 2.380 -12.118 35.306 1.00 56.49 27 ARG C O 1
ATOM 1933 N N . GLN C 1 28 ? 2.858 -11.081 33.386 1.00 52.49 28 GLN C N 1
ATOM 1934 C CA . GLN C 1 28 ? 1.526 -11.187 32.843 1.00 49.10 28 GLN C CA 1
ATOM 1935 C C . GLN C 1 28 ? 1.319 -12.465 32.035 1.00 46.24 28 GLN C C 1
ATOM 1936 O O . GLN C 1 28 ? 0.223 -12.722 31.571 1.00 45.11 28 GLN C O 1
ATOM 1942 N N . VAL C 1 29 ? 2.371 -13.261 31.869 1.00 44.03 29 VAL C N 1
ATOM 1943 C CA . VAL C 1 29 ? 2.277 -14.482 31.083 1.00 41.69 29 VAL C CA 1
ATOM 1944 C C . VAL C 1 29 ? 1.520 -15.520 31.874 1.00 40.28 29 VAL C C 1
ATOM 1945 O O . VAL C 1 29 ? 1.867 -15.775 33.022 1.00 41.18 29 VAL C O 1
ATOM 1949 N N . LYS C 1 30 ? 0.503 -16.121 31.274 1.00 37.28 30 LYS C N 1
ATOM 1950 C CA . LYS C 1 30 ? -0.200 -17.208 31.928 1.00 37.20 30 LYS C CA 1
ATOM 1951 C C . LYS C 1 30 ? 0.371 -18.522 31.412 1.00 35.66 30 LYS C C 1
ATOM 1952 O O . LYS C 1 30 ? 0.898 -19.307 32.180 1.00 34.97 30 LYS C O 1
ATOM 1958 N N . ILE C 1 31 ? 0.356 -18.711 30.092 1.00 32.82 31 ILE C N 1
ATOM 1959 C CA . ILE C 1 31 ? 0.925 -19.903 29.527 1.00 31.82 31 ILE C CA 1
ATOM 1960 C C . ILE C 1 31 ? 1.354 -19.671 28.067 1.00 31.28 31 ILE C C 1
ATOM 1961 O O . ILE C 1 31 ? 0.668 -18.922 27.329 1.00 29.14 31 ILE C O 1
ATOM 1966 N N . ILE C 1 32 ? 2.459 -20.314 27.646 1.00 29.31 32 ILE C N 1
ATOM 1967 C CA . ILE C 1 32 ? 2.784 -20.291 26.231 1.00 30.10 32 ILE C CA 1
ATOM 1968 C C . ILE C 1 32 ? 2.784 -21.683 25.691 1.00 30.53 32 ILE C C 1
ATOM 1969 O O . ILE C 1 32 ? 3.482 -22.522 26.197 1.00 31.94 32 ILE C O 1
ATOM 1974 N N . ALA C 1 33 ? 2.001 -21.934 24.649 1.00 29.51 33 ALA C N 1
ATOM 1975 C CA . ALA C 1 33 ? 1.973 -23.254 24.074 1.00 28.47 33 ALA C CA 1
ATOM 1976 C C . ALA C 1 33 ? 2.723 -23.295 22.747 1.00 27.61 33 ALA C C 1
ATOM 1977 O O . ALA C 1 33 ? 2.401 -22.590 21.812 1.00 27.54 33 ALA C O 1
ATOM 1979 N N . TRP C 1 34 ? 3.681 -24.202 22.666 1.00 27.65 34 TRP C N 1
ATOM 1980 C CA . TRP C 1 34 ? 4.525 -24.306 21.499 1.00 27.50 34 TRP C CA 1
ATOM 1981 C C . TRP C 1 34 ? 4.097 -25.509 20.694 1.00 27.64 34 TRP C C 1
ATOM 1982 O O . TRP C 1 34 ? 3.852 -26.536 21.287 1.00 26.61 34 TRP C O 1
ATOM 1993 N N . THR C 1 35 ? 4.051 -25.400 19.360 1.00 27.99 35 THR C N 1
ATOM 1994 C CA . THR C 1 35 ? 3.573 -26.481 18.489 1.00 30.29 35 THR C CA 1
ATOM 1995 C C . THR C 1 35 ? 4.384 -26.484 17.210 1.00 30.88 35 THR C C 1
ATOM 1996 O O . THR C 1 35 ? 4.966 -25.447 16.851 1.00 31.07 35 THR C O 1
ATOM 2000 N N . SER C 1 36 ? 4.445 -27.634 16.537 1.00 30.30 36 SER C N 1
ATOM 2001 C CA . SER C 1 36 ? 5.234 -27.770 15.303 1.00 33.72 36 SER C CA 1
ATOM 2002 C C . SER C 1 36 ? 4.499 -28.793 14.491 1.00 34.45 36 SER C C 1
ATOM 2003 O O . SER C 1 36 ? 3.288 -28.692 14.434 1.00 34.37 36 SER C O 1
ATOM 2006 N N . LYS C 1 37 ? 5.203 -29.736 13.861 1.00 35.55 37 LYS C N 1
ATOM 2007 C CA . LYS C 1 37 ? 4.541 -30.879 13.209 1.00 39.15 37 LYS C CA 1
ATOM 2008 C C . LYS C 1 37 ? 3.802 -31.631 14.304 1.00 39.20 37 LYS C C 1
ATOM 2009 O O . LYS C 1 37 ? 2.748 -32.204 14.050 1.00 40.32 37 LYS C O 1
ATOM 2015 N N . THR C 1 38 ? 4.342 -31.618 15.526 1.00 38.44 38 THR C N 1
ATOM 2016 C CA . THR C 1 38 ? 3.643 -32.216 16.679 1.00 38.50 38 THR C CA 1
ATOM 2017 C C . THR C 1 38 ? 3.532 -31.162 17.747 1.00 38.23 38 THR C C 1
ATOM 2018 O O . THR C 1 38 ? 4.175 -30.115 17.641 1.00 36.98 38 THR C O 1
ATOM 2022 N N . SER C 1 39 ? 2.742 -31.451 18.787 1.00 36.63 39 SER C N 1
ATOM 2023 C CA . SER C 1 39 ? 2.813 -30.653 19.988 1.00 35.96 39 SER C CA 1
ATOM 2024 C C . SER C 1 39 ? 4.285 -30.670 20.490 1.00 34.22 39 SER C C 1
ATOM 2025 O O . SER C 1 39 ? 5.039 -31.592 20.149 1.00 35.30 39 SER C O 1
ATOM 2028 N N . VAL C 1 40 ? 4.731 -29.631 21.207 1.00 31.30 40 VAL C N 1
ATOM 2029 C CA . VAL C 1 40 ? 6.137 -29.507 21.591 1.00 28.45 40 VAL C CA 1
ATOM 2030 C C . VAL C 1 40 ? 6.259 -29.417 23.141 1.00 29.32 40 VAL C C 1
ATOM 2031 O O . VAL C 1 40 ? 6.859 -30.307 23.799 1.00 28.10 40 VAL C O 1
ATOM 2035 N N . ALA C 1 41 ? 5.743 -28.328 23.707 1.00 27.11 41 ALA C N 1
ATOM 2036 C CA . ALA C 1 41 ? 5.856 -28.064 25.107 1.00 28.59 41 ALA C CA 1
ATOM 2037 C C . ALA C 1 41 ? 4.937 -26.922 25.524 1.00 29.79 41 ALA C C 1
ATOM 2038 O O . ALA C 1 41 ? 4.502 -26.142 24.667 1.00 28.62 41 ALA C O 1
ATOM 2040 N N A TYR C 1 42 ? 4.656 -26.811 26.819 0.50 29.74 42 TYR C N 1
ATOM 2041 N N B TYR C 1 42 ? 4.657 -26.828 26.834 0.50 30.09 42 TYR C N 1
ATOM 2042 C CA A TYR C 1 42 ? 4.081 -25.568 27.305 0.50 30.94 42 TYR C CA 1
ATOM 2043 C CA B TYR C 1 42 ? 3.996 -25.654 27.435 0.50 31.60 42 TYR C CA 1
ATOM 2044 C C A TYR C 1 42 ? 5.046 -25.004 28.327 0.50 31.68 42 TYR C C 1
ATOM 2045 C C B TYR C 1 42 ? 5.053 -25.010 28.323 0.50 32.06 42 TYR C C 1
ATOM 2046 O O A TYR C 1 42 ? 5.940 -25.722 28.799 0.50 30.77 42 TYR C O 1
ATOM 2047 O O B TYR C 1 42 ? 6.016 -25.689 28.713 0.50 31.04 42 TYR C O 1
ATOM 2064 N N . VAL C 1 43 ? 4.906 -23.702 28.588 1.00 31.86 43 VAL C N 1
ATOM 2065 C CA . VAL C 1 43 ? 5.830 -22.964 29.452 1.00 31.96 43 VAL C CA 1
ATOM 2066 C C . VAL C 1 43 ? 4.952 -22.089 30.332 1.00 32.44 43 VAL C C 1
ATOM 2067 O O . VAL C 1 43 ? 4.120 -21.366 29.852 1.00 30.94 43 VAL C O 1
ATOM 2071 N N . THR C 1 44 ? 5.166 -22.156 31.632 1.00 35.21 44 THR C N 1
ATOM 2072 C CA . THR C 1 44 ? 4.375 -21.420 32.611 1.00 37.68 44 THR C CA 1
ATOM 2073 C C . THR C 1 44 ? 5.383 -20.808 33.567 1.00 39.00 44 THR C C 1
ATOM 2074 O O . THR C 1 44 ? 6.492 -21.315 33.650 1.00 40.81 44 THR C O 1
ATOM 2078 N N . PRO C 1 45 ? 5.035 -19.705 34.268 1.00 40.85 45 PRO C N 1
ATOM 2079 C CA . PRO C 1 45 ? 5.873 -19.085 35.308 1.00 42.48 45 PRO C CA 1
ATOM 2080 C C . PRO C 1 45 ? 6.254 -20.100 36.398 1.00 44.27 45 PRO C C 1
ATOM 2081 O O . PRO C 1 45 ? 5.439 -20.970 36.773 1.00 43.49 45 PRO C O 1
ATOM 2085 N N . GLY C 1 46 ? 7.456 -19.984 36.914 1.00 46.77 46 GLY C N 1
ATOM 2086 C CA . GLY C 1 46 ? 7.861 -20.843 38.040 1.00 50.96 46 GLY C CA 1
ATOM 2087 C C . GLY C 1 46 ? 7.671 -20.202 39.412 1.00 53.88 46 GLY C C 1
ATOM 2088 O O . GLY C 1 46 ? 6.746 -19.395 39.599 1.00 53.51 46 GLY C O 1
ATOM 2089 N N . ASP C 1 47 ? 8.525 -20.577 40.373 1.00 56.36 47 ASP C N 1
ATOM 2090 C CA . ASP C 1 47 ? 8.547 -19.914 41.680 1.00 59.32 47 ASP C CA 1
ATOM 2091 C C . ASP C 1 47 ? 9.272 -18.582 41.561 1.00 61.71 47 ASP C C 1
ATOM 2092 O O . ASP C 1 47 ? 8.801 -17.553 42.060 1.00 62.78 47 ASP C O 1
ATOM 2097 N N . SER C 1 48 ? 10.429 -18.601 40.915 1.00 63.44 48 SER C N 1
ATOM 2098 C CA . SER C 1 48 ? 11.123 -17.350 40.608 1.00 65.32 48 SER C CA 1
ATOM 2099 C C . SER C 1 48 ? 10.895 -16.962 39.162 1.00 66.14 48 SER C C 1
ATOM 2100 O O . SER C 1 48 ? 10.451 -17.787 38.354 1.00 67.03 48 SER C O 1
ATOM 2103 N N . GLU C 1 49 ? 11.216 -15.709 38.852 1.00 67.00 49 GLU C N 1
ATOM 2104 C CA . GLU C 1 49 ? 11.062 -15.113 37.521 1.00 67.65 49 GLU C CA 1
ATOM 2105 C C . GLU C 1 49 ? 12.142 -15.564 36.532 1.00 66.79 49 GLU C C 1
ATOM 2106 O O . GLU C 1 49 ? 11.942 -15.517 35.320 1.00 67.74 49 GLU C O 1
ATOM 2112 N N . THR C 1 50 ? 13.282 -16.003 37.033 1.00 65.96 50 THR C N 1
ATOM 2113 C CA . THR C 1 50 ? 14.352 -16.470 36.136 1.00 64.95 50 THR C CA 1
ATOM 2114 C C . THR C 1 50 ? 14.188 -17.911 35.648 1.00 63.74 50 THR C C 1
ATOM 2115 O O . THR C 1 50 ? 14.890 -18.341 34.711 1.00 64.48 50 THR C O 1
ATOM 2119 N N . ALA C 1 51 ? 13.293 -18.672 36.274 1.00 61.26 51 ALA C N 1
ATOM 2120 C CA . ALA C 1 51 ? 13.091 -20.056 35.820 1.00 58.67 51 ALA C CA 1
ATOM 2121 C C . ALA C 1 51 ? 11.623 -20.448 35.556 1.00 56.29 51 ALA C C 1
ATOM 2122 O O . ALA C 1 51 ? 10.926 -20.991 36.451 1.00 55.69 51 ALA C O 1
ATOM 2124 N N . PRO C 1 52 ? 11.149 -20.165 34.319 1.00 53.62 52 PRO C N 1
ATOM 2125 C CA . PRO C 1 52 ? 9.854 -20.643 33.859 1.00 51.12 52 PRO C CA 1
ATOM 2126 C C . PRO C 1 52 ? 9.859 -22.159 33.863 1.00 49.24 52 PRO C C 1
ATOM 2127 O O . PRO C 1 52 ? 10.915 -22.747 33.849 1.00 49.12 52 PRO C O 1
ATOM 2131 N N . VAL C 1 53 ? 8.677 -22.770 33.925 1.00 46.92 53 VAL C N 1
ATOM 2132 C CA . VAL C 1 53 ? 8.547 -24.205 34.057 1.00 44.60 53 VAL C CA 1
ATOM 2133 C C . VAL C 1 53 ? 8.130 -24.805 32.713 1.00 42.12 53 VAL C C 1
ATOM 2134 O O . VAL C 1 53 ? 7.141 -24.379 32.114 1.00 42.09 53 VAL C O 1
ATOM 2138 N N . VAL C 1 54 ? 8.883 -25.801 32.267 1.00 39.05 54 VAL C N 1
ATOM 2139 C CA . VAL C 1 54 ? 8.681 -26.413 30.954 1.00 37.36 54 VAL C CA 1
ATOM 2140 C C . VAL C 1 54 ? 7.983 -27.772 31.033 1.00 37.10 54 VAL C C 1
ATOM 2141 O O . VAL C 1 54 ? 8.459 -28.649 31.762 1.00 37.93 54 VAL C O 1
ATOM 2145 N N . THR C 1 55 ? 6.896 -27.988 30.286 1.00 36.10 55 THR C N 1
ATOM 2146 C CA . THR C 1 55 ? 6.328 -29.360 30.241 1.00 35.68 55 THR C CA 1
ATOM 2147 C C . THR C 1 55 ? 6.281 -29.820 28.818 1.00 33.74 55 THR C C 1
ATOM 2148 O O . THR C 1 55 ? 5.489 -29.340 28.085 1.00 32.31 55 THR C O 1
ATOM 2152 N N . VAL C 1 56 ? 7.118 -30.775 28.443 1.00 31.05 56 VAL C N 1
ATOM 2153 C CA . VAL C 1 56 ? 7.170 -31.237 27.084 1.00 30.64 56 VAL C CA 1
ATOM 2154 C C . VAL C 1 56 ? 5.964 -32.141 26.800 1.00 31.83 56 VAL C C 1
ATOM 2155 O O . VAL C 1 56 ? 5.483 -32.764 27.696 1.00 31.48 56 VAL C O 1
ATOM 2159 N N . THR C 1 57 ? 5.432 -32.163 25.580 1.00 31.09 57 THR C N 1
ATOM 2160 C CA . THR C 1 57 ? 4.193 -32.865 25.383 1.00 32.43 57 THR C CA 1
ATOM 2161 C C . THR C 1 57 ? 4.264 -33.832 24.230 1.00 31.44 57 THR C C 1
ATOM 2162 O O . THR C 1 57 ? 3.263 -34.333 23.759 1.00 31.23 57 THR C O 1
ATOM 2166 N N . HIS C 1 58 ? 5.466 -34.064 23.751 1.00 32.06 58 HIS C N 1
ATOM 2167 C CA . HIS C 1 58 ? 5.689 -35.119 22.780 1.00 32.73 58 HIS C CA 1
ATOM 2168 C C . HIS C 1 58 ? 7.031 -35.734 23.034 1.00 33.07 58 HIS C C 1
ATOM 2169 O O . HIS C 1 58 ? 8.003 -35.018 23.154 1.00 32.88 58 HIS C O 1
ATOM 2176 N N . ARG C 1 59 ? 7.065 -37.068 23.116 1.00 34.64 59 ARG C N 1
ATOM 2177 C CA . ARG C 1 59 ? 8.304 -37.839 23.436 1.00 36.99 59 ARG C CA 1
ATOM 2178 C C . ARG C 1 59 ? 9.486 -37.394 22.531 1.00 35.67 59 ARG C C 1
ATOM 2179 O O . ARG C 1 59 ? 10.622 -37.464 22.936 1.00 33.34 59 ARG C O 1
ATOM 2187 N N . ASN C 1 60 ? 9.203 -36.977 21.286 1.00 34.58 60 ASN C N 1
ATOM 2188 C CA . ASN C 1 60 ? 10.267 -36.543 20.362 1.00 34.03 60 ASN C CA 1
ATOM 2189 C C . ASN C 1 60 ? 11.150 -35.469 20.968 1.00 33.58 60 ASN C C 1
ATOM 2190 O O . ASN C 1 60 ? 12.325 -35.383 20.591 1.00 33.99 60 ASN C O 1
ATOM 2195 N N . TYR C 1 61 ? 10.606 -34.645 21.862 1.00 30.48 61 TYR C N 1
ATOM 2196 C CA . TYR C 1 61 ? 11.326 -33.501 22.372 1.00 31.66 61 TYR C CA 1
ATOM 2197 C C . TYR C 1 61 ? 11.805 -33.679 23.820 1.00 32.57 61 TYR C C 1
ATOM 2198 O O . TYR C 1 61 ? 12.285 -32.758 24.452 1.00 27.91 61 TYR C O 1
ATOM 2207 N N . TYR C 1 62 ? 11.645 -34.898 24.334 1.00 36.24 62 TYR C N 1
ATOM 2208 C CA . TYR C 1 62 ? 11.839 -35.191 25.740 1.00 37.30 62 TYR C CA 1
ATOM 2209 C C . TYR C 1 62 ? 13.231 -34.777 26.176 1.00 35.84 62 TYR C C 1
ATOM 2210 O O . TYR C 1 62 ? 14.184 -35.157 25.534 1.00 36.50 62 TYR C O 1
ATOM 2219 N N . GLU C 1 63 ? 13.343 -33.982 27.247 1.00 35.54 63 GLU C N 1
ATOM 2220 C CA . GLU C 1 63 ? 14.635 -33.480 27.779 1.00 36.91 63 GLU C CA 1
ATOM 2221 C C . GLU C 1 63 ? 15.400 -32.493 26.844 1.00 35.90 63 GLU C C 1
ATOM 2222 O O . GLU C 1 63 ? 16.586 -32.146 27.112 1.00 35.74 63 GLU C O 1
ATOM 2228 N N . ARG C 1 64 ? 14.770 -32.051 25.754 1.00 32.40 64 ARG C N 1
ATOM 2229 C CA . ARG C 1 64 ? 15.509 -31.187 24.839 1.00 30.97 64 ARG C CA 1
ATOM 2230 C C . ARG C 1 64 ? 14.952 -29.787 24.748 1.00 29.40 64 ARG C C 1
ATOM 2231 O O . ARG C 1 64 ? 15.362 -29.036 23.875 1.00 29.74 64 ARG C O 1
ATOM 2239 N N . ILE C 1 65 ? 14.000 -29.434 25.608 1.00 28.46 65 ILE C N 1
ATOM 2240 C CA . ILE C 1 65 ? 13.360 -28.118 25.572 1.00 29.14 65 ILE C CA 1
ATOM 2241 C C . ILE C 1 65 ? 13.643 -27.383 26.898 1.00 31.35 65 ILE C C 1
ATOM 2242 O O . ILE C 1 65 ? 13.400 -27.961 27.958 1.00 30.81 65 ILE C O 1
ATOM 2247 N N . HIS C 1 66 ? 14.129 -26.132 26.829 1.00 31.30 66 HIS C N 1
ATOM 2248 C CA . HIS C 1 66 ? 14.505 -25.347 27.987 1.00 33.18 66 HIS C CA 1
ATOM 2249 C C . HIS C 1 66 ? 13.966 -23.935 27.801 1.00 34.08 66 HIS C C 1
ATOM 2250 O O . HIS C 1 66 ? 13.802 -23.520 26.688 1.00 34.47 66 HIS C O 1
ATOM 2257 N N . ALA C 1 67 ? 13.626 -23.220 28.861 1.00 35.06 67 ALA C N 1
ATOM 2258 C CA . ALA C 1 67 ? 13.126 -21.874 28.673 1.00 38.92 67 ALA C CA 1
ATOM 2259 C C . ALA C 1 67 ? 13.903 -20.895 29.530 1.00 41.92 67 ALA C C 1
ATOM 2260 O O . ALA C 1 67 ? 14.354 -21.225 30.630 1.00 41.60 67 ALA C O 1
ATOM 2262 N N . LEU C 1 68 ? 14.096 -19.697 28.969 1.00 44.93 68 LEU C N 1
ATOM 2263 C CA . LEU C 1 68 ? 14.921 -18.666 29.589 1.00 46.59 68 LEU C CA 1
ATOM 2264 C C . LEU C 1 68 ? 14.008 -17.671 30.297 1.00 46.95 68 LEU C C 1
ATOM 2265 O O . LEU C 1 68 ? 12.886 -17.374 29.853 1.00 47.62 68 LEU C O 1
ATOM 2270 N N . GLY C 1 69 ? 14.471 -17.196 31.433 1.00 47.45 69 GLY C N 1
ATOM 2271 C CA . GLY C 1 69 ? 13.768 -16.158 32.130 1.00 48.61 69 GLY C CA 1
ATOM 2272 C C . GLY C 1 69 ? 14.684 -14.960 32.125 1.00 48.78 69 GLY C C 1
ATOM 2273 O O . GLY C 1 69 ? 15.885 -15.070 31.856 1.00 50.85 69 GLY C O 1
ATOM 2274 N N . PRO C 1 70 ? 14.138 -13.791 32.375 1.00 48.74 70 PRO C N 1
ATOM 2275 C CA . PRO C 1 70 ? 12.729 -13.520 32.541 1.00 48.30 70 PRO C CA 1
ATOM 2276 C C . PRO C 1 70 ? 11.943 -13.590 31.224 1.00 47.11 70 PRO C C 1
ATOM 2277 O O . PRO C 1 70 ? 10.742 -13.554 31.280 1.00 48.07 70 PRO C O 1
ATOM 2281 N N . ASN C 1 71 ? 12.616 -13.700 30.070 1.00 45.51 71 ASN C N 1
ATOM 2282 C CA . ASN C 1 71 ? 12.033 -13.362 28.760 1.00 43.27 71 ASN C CA 1
ATOM 2283 C C . ASN C 1 71 ? 11.204 -14.402 28.013 1.00 40.98 71 ASN C C 1
ATOM 2284 O O . ASN C 1 71 ? 10.591 -14.069 26.992 1.00 40.53 71 ASN C O 1
ATOM 2289 N N . TYR C 1 72 ? 11.238 -15.647 28.476 1.00 38.99 72 TYR C N 1
ATOM 2290 C CA . TYR C 1 72 ? 10.493 -16.780 27.870 1.00 37.57 72 TYR C CA 1
ATOM 2291 C C . TYR C 1 72 ? 10.990 -17.268 26.514 1.00 36.25 72 TYR C C 1
ATOM 2292 O O . TYR C 1 72 ? 10.228 -17.862 25.761 1.00 35.38 72 TYR C O 1
ATOM 2301 N N . ASN C 1 73 ? 12.256 -16.986 26.181 1.00 34.86 73 ASN C N 1
ATOM 2302 C CA . ASN C 1 73 ? 12.837 -17.556 24.994 1.00 33.89 73 ASN C CA 1
ATOM 2303 C C . ASN C 1 73 ? 12.988 -19.059 25.168 1.00 33.50 73 ASN C C 1
ATOM 2304 O O . ASN C 1 73 ? 13.307 -19.539 26.248 1.00 33.55 73 ASN C O 1
ATOM 2309 N N . LEU C 1 74 ? 12.789 -19.797 24.087 1.00 31.95 74 LEU C N 1
ATOM 2310 C CA . LEU C 1 74 ? 12.817 -21.254 24.135 1.00 30.56 74 LEU C CA 1
ATOM 2311 C C . LEU C 1 74 ? 14.111 -21.717 23.501 1.00 29.42 74 LEU C C 1
ATOM 2312 O O . LEU C 1 74 ? 14.499 -21.188 22.466 1.00 29.22 74 LEU C O 1
ATOM 2317 N N . VAL C 1 75 ? 14.730 -22.735 24.095 1.00 29.38 75 VAL C N 1
ATOM 2318 C CA . VAL C 1 75 ? 15.892 -23.374 23.576 1.00 29.64 75 VAL C CA 1
ATOM 2319 C C . VAL C 1 75 ? 15.517 -24.813 23.327 1.00 30.40 75 VAL C C 1
ATOM 2320 O O . VAL C 1 75 ? 14.907 -25.461 24.170 1.00 30.15 75 VAL C O 1
ATOM 2324 N N . ILE C 1 76 ? 15.893 -25.307 22.173 1.00 30.65 76 ILE C N 1
ATOM 2325 C CA . ILE C 1 76 ? 15.780 -26.701 21.878 1.00 30.37 76 ILE C CA 1
ATOM 2326 C C . ILE C 1 76 ? 17.204 -27.163 21.708 1.00 31.10 76 ILE C C 1
ATOM 2327 O O . ILE C 1 76 ? 17.930 -26.584 20.910 1.00 29.25 76 ILE C O 1
ATOM 2332 N N . SER C 1 77 ? 17.591 -28.226 22.429 1.00 32.15 77 SER C N 1
ATOM 2333 C CA . SER C 1 77 ? 18.956 -28.764 22.297 1.00 33.20 77 SER C CA 1
ATOM 2334 C C . SER C 1 77 ? 19.019 -30.116 21.576 1.00 34.06 77 SER C C 1
ATOM 2335 O O . SER C 1 77 ? 17.975 -30.690 21.161 1.00 33.99 77 SER C O 1
ATOM 2338 N N . ASP C 1 78 ? 20.250 -30.605 21.425 1.00 34.20 78 ASP C N 1
ATOM 2339 C CA . ASP C 1 78 ? 20.581 -31.794 20.685 1.00 35.20 78 ASP C CA 1
ATOM 2340 C C . ASP C 1 78 ? 19.727 -31.899 19.443 1.00 34.67 78 ASP C C 1
ATOM 2341 O O . ASP C 1 78 ? 19.122 -32.951 19.168 1.00 33.17 78 ASP C O 1
ATOM 2346 N N . LEU C 1 79 ? 19.690 -30.821 18.674 1.00 33.19 79 LEU C N 1
ATOM 2347 C CA . LEU C 1 79 ? 18.858 -30.760 17.482 1.00 32.85 79 LEU C CA 1
ATOM 2348 C C . LEU C 1 79 ? 19.042 -31.931 16.564 1.00 33.45 79 LEU C C 1
ATOM 2349 O O . LEU C 1 79 ? 20.160 -32.417 16.403 1.00 34.45 79 LEU C O 1
ATOM 2354 N N . ARG C 1 80 ? 17.950 -32.346 15.929 1.00 34.18 80 ARG C N 1
ATOM 2355 C CA . ARG C 1 80 ? 17.957 -33.362 14.884 1.00 36.79 80 ARG C CA 1
ATOM 2356 C C . ARG C 1 80 ? 17.386 -32.795 13.595 1.00 36.90 80 ARG C C 1
ATOM 2357 O O . ARG C 1 80 ? 16.666 -31.778 13.621 1.00 35.98 80 ARG C O 1
ATOM 2365 N N . MET C 1 81 ? 17.663 -33.497 12.491 1.00 37.41 81 MET C N 1
ATOM 2366 C CA . MET C 1 81 ? 17.159 -33.069 11.206 1.00 40.12 81 MET C CA 1
ATOM 2367 C C . MET C 1 81 ? 15.643 -32.929 11.191 1.00 39.69 81 MET C C 1
ATOM 2368 O O . MET C 1 81 ? 15.103 -32.028 10.546 1.00 40.71 81 MET C O 1
ATOM 2373 N N . GLU C 1 82 ? 14.977 -33.841 11.879 1.00 39.53 82 GLU C N 1
ATOM 2374 C CA . GLU C 1 82 ? 13.512 -33.885 12.002 1.00 40.13 82 GLU C CA 1
ATOM 2375 C C . GLU C 1 82 ? 12.917 -32.694 12.785 1.00 38.00 82 GLU C C 1
ATOM 2376 O O . GLU C 1 82 ? 11.711 -32.508 12.757 1.00 37.05 82 GLU C O 1
ATOM 2382 N N . ASP C 1 83 ? 13.736 -31.946 13.528 1.00 35.20 83 ASP C N 1
ATOM 2383 C CA . ASP C 1 83 ? 13.223 -30.793 14.247 1.00 33.84 83 ASP C CA 1
ATOM 2384 C C . ASP C 1 83 ? 12.903 -29.611 13.300 1.00 33.04 83 ASP C C 1
ATOM 2385 O O . ASP C 1 83 ? 12.202 -28.668 13.694 1.00 30.56 83 ASP C O 1
ATOM 2390 N N . ALA C 1 84 ? 13.428 -29.655 12.066 1.00 30.78 84 ALA C N 1
ATOM 2391 C CA . ALA C 1 84 ? 13.310 -28.504 11.144 1.00 30.42 84 ALA C CA 1
ATOM 2392 C C . ALA C 1 84 ? 11.877 -28.263 10.792 1.00 29.47 84 ALA C C 1
ATOM 2393 O O . ALA C 1 84 ? 11.096 -29.216 10.762 1.00 30.44 84 ALA C O 1
ATOM 2395 N N . GLY C 1 85 ? 11.503 -27.013 10.528 1.00 27.98 85 GLY C N 1
ATOM 2396 C CA . GLY C 1 85 ? 10.127 -26.754 10.125 1.00 29.41 85 GLY C CA 1
ATOM 2397 C C . GLY C 1 85 ? 9.512 -25.586 10.869 1.00 29.49 85 GLY C C 1
ATOM 2398 O O . GLY C 1 85 ? 10.227 -24.764 11.509 1.00 26.91 85 GLY C O 1
ATOM 2399 N N . ASP C 1 86 ? 8.195 -25.531 10.789 1.00 28.71 86 ASP C N 1
ATOM 2400 C CA . ASP C 1 86 ? 7.434 -24.431 11.320 1.00 31.27 86 ASP C CA 1
ATOM 2401 C C . ASP C 1 86 ? 7.130 -24.655 12.774 1.00 31.12 86 ASP C C 1
ATOM 2402 O O . ASP C 1 86 ? 6.763 -25.796 13.150 1.00 29.81 86 ASP C O 1
ATOM 2407 N N . TYR C 1 87 ? 7.316 -23.590 13.574 1.00 27.83 87 TYR C N 1
ATOM 2408 C CA . TYR C 1 87 ? 7.045 -23.600 14.996 1.00 28.93 87 TYR C CA 1
ATOM 2409 C C . TYR C 1 87 ? 6.154 -22.438 15.276 1.00 29.79 87 TYR C C 1
ATOM 2410 O O . TYR C 1 87 ? 6.271 -21.419 14.599 1.00 32.09 87 TYR C O 1
ATOM 2419 N N . LYS C 1 88 ? 5.266 -22.573 16.259 1.00 29.32 88 LYS C N 1
ATOM 2420 C CA . LYS C 1 88 ? 4.347 -21.529 16.565 1.00 30.26 88 LYS C CA 1
ATOM 2421 C C . LYS C 1 88 ? 4.243 -21.476 18.077 1.00 30.91 88 LYS C C 1
ATOM 2422 O O . LYS C 1 88 ? 4.305 -22.527 18.739 1.00 28.63 88 LYS C O 1
ATOM 2428 N N . ALA C 1 89 ? 4.145 -20.253 18.633 1.00 29.75 89 ALA C N 1
ATOM 2429 C CA . ALA C 1 89 ? 3.987 -20.077 20.064 1.00 29.95 89 ALA C CA 1
ATOM 2430 C C . ALA C 1 89 ? 2.709 -19.272 20.226 1.00 31.24 89 ALA C C 1
ATOM 2431 O O . ALA C 1 89 ? 2.599 -18.215 19.625 1.00 29.66 89 ALA C O 1
ATOM 2433 N N . ASP C 1 90 ? 1.740 -19.784 21.003 1.00 32.54 90 ASP C N 1
ATOM 2434 C CA . ASP C 1 90 ? 0.501 -19.071 21.316 1.00 33.03 90 ASP C CA 1
ATOM 2435 C C . ASP C 1 90 ? 0.645 -18.584 22.689 1.00 32.84 90 ASP C C 1
ATOM 2436 O O . ASP C 1 90 ? 0.670 -19.385 23.625 1.00 34.29 90 ASP C O 1
ATOM 2441 N N . ILE C 1 91 ? 0.745 -17.283 22.838 1.00 32.62 91 ILE C N 1
ATOM 2442 C CA . ILE C 1 91 ? 1.129 -16.705 24.105 1.00 33.47 91 ILE C CA 1
ATOM 2443 C C . ILE C 1 91 ? -0.098 -16.208 24.849 1.00 33.33 91 ILE C C 1
ATOM 2444 O O . ILE C 1 91 ? -0.845 -15.411 24.349 1.00 31.88 91 ILE C O 1
ATOM 2449 N N . ASN C 1 92 ? -0.333 -16.720 26.042 1.00 35.02 92 ASN C N 1
ATOM 2450 C CA . ASN C 1 92 ? -1.503 -16.289 26.762 1.00 37.18 92 ASN C CA 1
ATOM 2451 C C . ASN C 1 92 ? -1.138 -15.427 27.961 1.00 38.69 92 ASN C C 1
ATOM 2452 O O . ASN C 1 92 ? -0.316 -15.827 28.796 1.00 38.70 92 ASN C O 1
ATOM 2457 N N . THR C 1 93 ? -1.773 -14.266 28.044 1.00 40.66 93 THR C N 1
ATOM 2458 C CA . THR C 1 93 ? -1.413 -13.185 28.976 1.00 46.38 93 THR C CA 1
ATOM 2459 C C . THR C 1 93 ? -2.617 -12.809 29.874 1.00 48.72 93 THR C C 1
ATOM 2460 O O . THR C 1 93 ? -3.779 -12.992 29.467 1.00 48.56 93 THR C O 1
ATOM 2464 N N . GLN C 1 94 ? -2.344 -12.275 31.070 1.00 51.88 94 GLN C N 1
ATOM 2465 C CA . GLN C 1 94 ? -3.420 -11.907 32.011 1.00 55.52 94 GLN C CA 1
ATOM 2466 C C . GLN C 1 94 ? -4.141 -10.710 31.471 1.00 57.51 94 GLN C C 1
ATOM 2467 O O . GLN C 1 94 ? -5.387 -10.665 31.433 1.00 57.50 94 GLN C O 1
ATOM 2473 N N . ALA C 1 95 ? -3.299 -9.754 31.060 1.00 60.58 95 ALA C N 1
ATOM 2474 C CA . ALA C 1 95 ? -3.640 -8.382 30.651 1.00 63.01 95 ALA C CA 1
ATOM 2475 C C . ALA C 1 95 ? -4.535 -8.341 29.434 1.00 64.48 95 ALA C C 1
ATOM 2476 O O . ALA C 1 95 ? -5.059 -7.278 29.069 1.00 65.69 95 ALA C O 1
ATOM 2478 N N . ASP C 1 96 ? -4.709 -9.492 28.795 1.00 64.95 96 ASP C N 1
ATOM 2479 C CA . ASP C 1 96 ? -5.170 -9.460 27.431 1.00 65.20 96 ASP C CA 1
ATOM 2480 C C . ASP C 1 96 ? -6.329 -10.352 27.074 1.00 64.59 96 ASP C C 1
ATOM 2481 O O . ASP C 1 96 ? -6.303 -11.558 27.345 1.00 65.30 96 ASP C O 1
ATOM 2486 N N . PRO C 1 97 ? -7.353 -9.771 26.428 1.00 63.57 97 PRO C N 1
ATOM 2487 C CA . PRO C 1 97 ? -8.473 -10.678 26.264 1.00 62.19 97 PRO C CA 1
ATOM 2488 C C . PRO C 1 97 ? -8.175 -11.620 25.093 1.00 60.24 97 PRO C C 1
ATOM 2489 O O . PRO C 1 97 ? -9.087 -12.279 24.594 1.00 60.56 97 PRO C O 1
ATOM 2493 N N . TYR C 1 98 ? -6.908 -11.688 24.680 1.00 57.40 98 TYR C N 1
ATOM 2494 C CA . TYR C 1 98 ? -6.533 -12.488 23.515 1.00 55.16 98 TYR C CA 1
ATOM 2495 C C . TYR C 1 98 ? -5.210 -13.303 23.653 1.00 52.40 98 TYR C C 1
ATOM 2496 O O . TYR C 1 98 ? -4.538 -13.359 24.700 1.00 51.30 98 TYR C O 1
ATOM 2505 N N . THR C 1 99 ? -4.886 -13.959 22.560 1.00 49.24 99 THR C N 1
ATOM 2506 C CA . THR C 1 99 ? -3.725 -14.820 22.468 1.00 46.03 99 THR C CA 1
ATOM 2507 C C . THR C 1 99 ? -2.864 -14.185 21.368 1.00 44.12 99 THR C C 1
ATOM 2508 O O . THR C 1 99 ? -3.369 -13.805 20.316 1.00 44.07 99 THR C O 1
ATOM 2512 N N . THR C 1 100 ? -1.580 -14.056 21.600 1.00 40.45 100 THR C N 1
ATOM 2513 C CA . THR C 1 100 ? -0.754 -13.535 20.546 1.00 39.11 100 THR C CA 1
ATOM 2514 C C . THR C 1 100 ? -0.026 -14.717 19.977 1.00 36.92 100 THR C C 1
ATOM 2515 O O . THR C 1 100 ? 0.536 -15.496 20.745 1.00 36.08 100 THR C O 1
ATOM 2519 N N . THR C 1 101 ? 0.043 -14.843 18.665 1.00 34.80 101 THR C N 1
ATOM 2520 C CA . THR C 1 101 ? 0.762 -15.975 18.104 1.00 35.92 101 THR C CA 1
ATOM 2521 C C . THR C 1 101 ? 2.068 -15.541 17.434 1.00 34.84 101 THR C C 1
ATOM 2522 O O . THR C 1 101 ? 2.027 -14.617 16.636 1.00 35.34 101 THR C O 1
ATOM 2526 N N . LYS C 1 102 ? 3.210 -16.157 17.773 1.00 33.35 102 LYS C N 1
ATOM 2527 C CA . LYS C 1 102 ? 4.465 -15.955 16.990 1.00 33.07 102 LYS C CA 1
ATOM 2528 C C . LYS C 1 102 ? 4.850 -17.203 16.188 1.00 32.42 102 LYS C C 1
ATOM 2529 O O . LYS C 1 102 ? 4.697 -18.322 16.673 1.00 30.95 102 LYS C O 1
ATOM 2535 N N . ARG C 1 103 ? 5.286 -16.990 14.949 1.00 31.75 103 ARG C N 1
ATOM 2536 C CA . ARG C 1 103 ? 5.591 -18.031 14.017 1.00 30.51 103 ARG C CA 1
ATOM 2537 C C . ARG C 1 103 ? 7.026 -17.984 13.644 1.00 30.38 103 ARG C C 1
ATOM 2538 O O . ARG C 1 103 ? 7.579 -16.900 13.438 1.00 29.12 103 ARG C O 1
ATOM 2546 N N . TYR C 1 104 ? 7.621 -19.171 13.527 1.00 29.18 104 TYR C N 1
ATOM 2547 C CA . TYR C 1 104 ? 9.073 -19.340 13.349 1.00 29.48 104 TYR C CA 1
ATOM 2548 C C . TYR C 1 104 ? 9.301 -20.449 12.323 1.00 29.84 104 TYR C C 1
ATOM 2549 O O . TYR C 1 104 ? 8.504 -21.374 12.190 1.00 31.44 104 TYR C O 1
ATOM 2558 N N . ASN C 1 105 ? 10.386 -20.336 11.585 1.00 30.33 105 ASN C N 1
ATOM 2559 C CA . ASN C 1 105 ? 10.802 -21.376 10.704 1.00 30.76 105 ASN C CA 1
ATOM 2560 C C . ASN C 1 105 ? 12.268 -21.749 11.021 1.00 30.43 105 ASN C C 1
ATOM 2561 O O . ASN C 1 105 ? 13.187 -20.935 10.861 1.00 30.41 105 ASN C O 1
ATOM 2566 N N . LEU C 1 106 ? 12.457 -22.991 11.472 1.00 29.53 106 LEU C N 1
ATOM 2567 C CA . LEU C 1 106 ? 13.707 -23.443 11.986 1.00 28.34 106 LEU C CA 1
ATOM 2568 C C . LEU C 1 106 ? 14.361 -24.206 10.850 1.00 29.28 106 LEU C C 1
ATOM 2569 O O . LEU C 1 106 ? 13.759 -25.134 10.363 1.00 26.80 106 LEU C O 1
ATOM 2574 N N . GLN C 1 107 ? 15.567 -23.806 10.435 1.00 29.20 107 GLN C N 1
ATOM 2575 C CA . GLN C 1 107 ? 16.292 -24.456 9.320 1.00 32.69 107 GLN C CA 1
ATOM 2576 C C . GLN C 1 107 ? 17.475 -25.142 9.965 1.00 32.11 107 GLN C C 1
ATOM 2577 O O . GLN C 1 107 ? 18.204 -24.495 10.725 1.00 32.72 107 GLN C O 1
ATOM 2583 N N . ILE C 1 108 ? 17.662 -26.433 9.700 1.00 32.58 108 ILE C N 1
ATOM 2584 C CA . ILE C 1 108 ? 18.745 -27.206 10.350 1.00 32.52 108 ILE C CA 1
ATOM 2585 C C . ILE C 1 108 ? 19.749 -27.682 9.324 1.00 32.41 108 ILE C C 1
ATOM 2586 O O . ILE C 1 108 ? 19.375 -28.244 8.324 1.00 32.30 108 ILE C O 1
ATOM 2591 N N . TYR C 1 109 ? 21.017 -27.387 9.597 1.00 31.96 109 TYR C N 1
ATOM 2592 C CA . TYR C 1 109 ? 22.159 -27.701 8.820 1.00 31.70 109 TYR C CA 1
ATOM 2593 C C . TYR C 1 109 ? 22.992 -28.871 9.413 1.00 33.93 109 TYR C C 1
ATOM 2594 O O . TYR C 1 109 ? 22.947 -29.131 10.608 1.00 32.90 109 TYR C O 1
ATOM 2603 N N . ARG C 1 110 ? 23.707 -29.583 8.532 1.00 35.56 110 ARG C N 1
ATOM 2604 C CA . ARG C 1 110 ? 24.858 -30.457 8.868 1.00 38.39 110 ARG C CA 1
ATOM 2605 C C . ARG C 1 110 ? 25.691 -30.048 10.077 1.00 38.11 110 ARG C C 1
ATOM 2606 O O . ARG C 1 110 ? 25.921 -28.873 10.270 1.00 36.84 110 ARG C O 1
ATOM 2614 N N . ARG C 1 111 ? 26.218 -31.011 10.819 1.00 39.35 111 ARG C N 1
ATOM 2615 C CA . ARG C 1 111 ? 27.425 -30.727 11.636 1.00 43.27 111 ARG C CA 1
ATOM 2616 C C . ARG C 1 111 ? 28.656 -30.383 10.773 1.00 44.01 111 ARG C C 1
ATOM 2617 O O . ARG C 1 111 ? 28.945 -30.936 9.669 1.00 43.31 111 ARG C O 1
ATOM 2626 N N . GLU D 1 5 ? 43.310 26.623 14.706 1.00 57.85 5 GLU D N 1
ATOM 2627 C CA . GLU D 1 5 ? 42.843 26.716 16.123 1.00 57.49 5 GLU D CA 1
ATOM 2628 C C . GLU D 1 5 ? 43.724 25.986 17.132 1.00 55.95 5 GLU D C 1
ATOM 2629 O O . GLU D 1 5 ? 44.552 25.144 16.789 1.00 55.46 5 GLU D O 1
ATOM 2635 N N . ILE D 1 6 ? 43.530 26.313 18.402 1.00 53.81 6 ILE D N 1
ATOM 2636 C CA . ILE D 1 6 ? 44.454 25.811 19.390 1.00 51.28 6 ILE D CA 1
ATOM 2637 C C . ILE D 1 6 ? 43.882 24.575 20.032 1.00 49.18 6 ILE D C 1
ATOM 2638 O O . ILE D 1 6 ? 42.807 24.596 20.607 1.00 48.20 6 ILE D O 1
ATOM 2643 N N . PHE D 1 7 ? 44.644 23.511 19.904 1.00 46.38 7 PHE D N 1
ATOM 2644 C CA . PHE D 1 7 ? 44.335 22.242 20.495 1.00 44.36 7 PHE D CA 1
ATOM 2645 C C . PHE D 1 7 ? 44.695 22.246 21.993 1.00 43.76 7 PHE D C 1
ATOM 2646 O O . PHE D 1 7 ? 45.851 22.325 22.352 1.00 43.39 7 PHE D O 1
ATOM 2654 N N . THR D 1 8 ? 43.712 22.108 22.867 1.00 43.34 8 THR D N 1
ATOM 2655 C CA . THR D 1 8 ? 44.014 21.888 24.286 1.00 43.22 8 THR D CA 1
ATOM 2656 C C . THR D 1 8 ? 44.324 20.417 24.593 1.00 43.33 8 THR D C 1
ATOM 2657 O O . THR D 1 8 ? 43.487 19.500 24.338 1.00 42.80 8 THR D O 1
ATOM 2661 N N . VAL D 1 9 ? 45.486 20.225 25.210 1.00 42.44 9 VAL D N 1
ATOM 2662 C CA . VAL D 1 9 ? 46.012 18.961 25.705 1.00 42.39 9 VAL D CA 1
ATOM 2663 C C . VAL D 1 9 ? 46.186 19.082 27.241 1.00 42.92 9 VAL D C 1
ATOM 2664 O O . VAL D 1 9 ? 46.768 20.069 27.743 1.00 43.20 9 VAL D O 1
ATOM 2668 N N . ASN D 1 10 ? 45.643 18.135 28.011 1.00 42.17 10 ASN D N 1
ATOM 2669 C CA . ASN D 1 10 ? 45.843 18.137 29.489 1.00 41.82 10 ASN D CA 1
ATOM 2670 C C . ASN D 1 10 ? 46.873 17.083 29.915 1.00 42.24 10 ASN D C 1
ATOM 2671 O O . ASN D 1 10 ? 46.921 15.992 29.364 1.00 41.62 10 ASN D O 1
ATOM 2676 N N . GLY D 1 11 ? 47.746 17.416 30.869 1.00 42.64 11 GLY D N 1
ATOM 2677 C CA . GLY D 1 11 ? 48.680 16.410 31.361 1.00 43.19 11 GLY D CA 1
ATOM 2678 C C . GLY D 1 11 ? 48.683 16.377 32.890 1.00 44.01 11 GLY D C 1
ATOM 2679 O O . GLY D 1 11 ? 48.108 17.261 33.571 1.00 44.01 11 GLY D O 1
ATOM 2680 N N . ILE D 1 12 ? 49.346 15.384 33.442 1.00 44.36 12 ILE D N 1
ATOM 2681 C CA . ILE D 1 12 ? 49.353 15.263 34.886 1.00 46.37 12 ILE D CA 1
ATOM 2682 C C . ILE D 1 12 ? 50.746 15.522 35.420 1.00 46.15 12 ILE D C 1
ATOM 2683 O O . ILE D 1 12 ? 51.700 14.894 34.985 1.00 46.23 12 ILE D O 1
ATOM 2688 N N . LEU D 1 13 ? 50.849 16.489 36.331 1.00 47.21 13 LEU D N 1
ATOM 2689 C CA . LEU D 1 13 ? 52.093 16.787 37.064 1.00 48.60 13 LEU D CA 1
ATOM 2690 C C . LEU D 1 13 ? 52.791 15.489 37.387 1.00 48.32 13 LEU D C 1
ATOM 2691 O O . LEU D 1 13 ? 52.132 14.571 37.872 1.00 48.64 13 LEU D O 1
ATOM 2696 N N . GLY D 1 14 ? 54.080 15.395 37.048 1.00 48.53 14 GLY D N 1
ATOM 2697 C CA . GLY D 1 14 ? 54.894 14.187 37.234 1.00 48.60 14 GLY D CA 1
ATOM 2698 C C . GLY D 1 14 ? 54.826 13.167 36.104 1.00 49.61 14 GLY D C 1
ATOM 2699 O O . GLY D 1 14 ? 55.706 12.309 35.976 1.00 48.73 14 GLY D O 1
ATOM 2700 N N . GLU D 1 15 ? 53.802 13.274 35.256 1.00 50.40 15 GLU D N 1
ATOM 2701 C CA . GLU D 1 15 ? 53.566 12.269 34.223 1.00 51.98 15 GLU D CA 1
ATOM 2702 C C . GLU D 1 15 ? 53.932 12.674 32.794 1.00 51.73 15 GLU D C 1
ATOM 2703 O O . GLU D 1 15 ? 54.658 13.646 32.587 1.00 52.50 15 GLU D O 1
ATOM 2709 N N . SER D 1 16 ? 53.445 11.869 31.833 1.00 51.16 16 SER D N 1
ATOM 2710 C CA . SER D 1 16 ? 53.605 12.063 30.406 1.00 49.81 16 SER D CA 1
ATOM 2711 C C . SER D 1 16 ? 52.341 12.648 29.781 1.00 48.86 16 SER D C 1
ATOM 2712 O O . SER D 1 16 ? 51.230 12.479 30.314 1.00 48.55 16 SER D O 1
ATOM 2715 N N . VAL D 1 17 ? 52.524 13.388 28.687 1.00 46.73 17 VAL D N 1
ATOM 2716 C CA . VAL D 1 17 ? 51.427 13.752 27.772 1.00 44.74 17 VAL D CA 1
ATOM 2717 C C . VAL D 1 17 ? 51.892 13.644 26.281 1.00 44.04 17 VAL D C 1
ATOM 2718 O O . VAL D 1 17 ? 53.072 13.928 25.954 1.00 43.13 17 VAL D O 1
ATOM 2722 N N . THR D 1 18 ? 50.979 13.220 25.392 1.00 41.07 18 THR D N 1
ATOM 2723 C CA . THR D 1 18 ? 51.262 13.150 23.979 1.00 39.48 18 THR D CA 1
ATOM 2724 C C . THR D 1 18 ? 50.593 14.321 23.248 1.00 38.89 18 THR D C 1
ATOM 2725 O O . THR D 1 18 ? 49.420 14.609 23.499 1.00 37.07 18 THR D O 1
ATOM 2729 N N . PHE D 1 19 ? 51.375 15.047 22.428 1.00 36.71 19 PHE D N 1
ATOM 2730 C CA . PHE D 1 19 ? 50.810 16.025 21.508 1.00 36.74 19 PHE D CA 1
ATOM 2731 C C . PHE D 1 19 ? 50.489 15.334 20.220 1.00 35.81 19 PHE D C 1
ATOM 2732 O O . PHE D 1 19 ? 51.344 14.683 19.641 1.00 36.41 19 PHE D O 1
ATOM 2740 N N . PRO D 1 20 ? 49.255 15.488 19.762 1.00 36.53 20 PRO D N 1
ATOM 2741 C CA . PRO D 1 20 ? 48.896 14.820 18.530 1.00 36.59 20 PRO D CA 1
ATOM 2742 C C . PRO D 1 20 ? 49.427 15.611 17.323 1.00 37.47 20 PRO D C 1
ATOM 2743 O O . PRO D 1 20 ? 49.123 16.788 17.162 1.00 36.17 20 PRO D O 1
ATOM 2747 N N . VAL D 1 21 ? 50.182 14.948 16.459 1.00 38.71 21 VAL D N 1
ATOM 2748 C CA . VAL D 1 21 ? 50.697 15.621 15.274 1.00 41.94 21 VAL D CA 1
ATOM 2749 C C . VAL D 1 21 ? 50.129 14.945 14.017 1.00 43.81 21 VAL D C 1
ATOM 2750 O O . VAL D 1 21 ? 49.769 15.620 13.073 1.00 44.32 21 VAL D O 1
ATOM 2754 N N . ASN D 1 22 ? 50.027 13.615 14.033 1.00 46.79 22 ASN D N 1
ATOM 2755 C CA . ASN D 1 22 ? 49.215 12.846 13.024 1.00 50.19 22 ASN D CA 1
ATOM 2756 C C . ASN D 1 22 ? 49.682 13.096 11.577 1.00 50.82 22 ASN D C 1
ATOM 2757 O O . ASN D 1 22 ? 48.838 13.211 10.691 1.00 51.56 22 ASN D O 1
ATOM 2762 N N . ILE D 1 23 ? 50.989 13.196 11.341 1.00 52.36 23 ILE D N 1
ATOM 2763 C CA . ILE D 1 23 ? 51.489 13.331 9.963 1.00 54.80 23 ILE D CA 1
ATOM 2764 C C . ILE D 1 23 ? 51.026 12.162 9.041 1.00 55.03 23 ILE D C 1
ATOM 2765 O O . ILE D 1 23 ? 51.337 11.014 9.291 1.00 51.93 23 ILE D O 1
ATOM 2770 N N . GLN D 1 24 ? 50.314 12.511 7.978 1.00 58.19 24 GLN D N 1
ATOM 2771 C CA . GLN D 1 24 ? 49.741 11.521 7.046 1.00 62.08 24 GLN D CA 1
ATOM 2772 C C . GLN D 1 24 ? 50.769 10.848 6.118 1.00 63.91 24 GLN D C 1
ATOM 2773 O O . GLN D 1 24 ? 50.874 9.613 6.084 1.00 63.49 24 GLN D O 1
ATOM 2779 N N . GLU D 1 25 ? 51.511 11.664 5.365 1.00 66.13 25 GLU D N 1
ATOM 2780 C CA . GLU D 1 25 ? 52.569 11.134 4.508 1.00 68.42 25 GLU D CA 1
ATOM 2781 C C . GLU D 1 25 ? 53.979 11.590 5.012 1.00 69.07 25 GLU D C 1
ATOM 2782 O O . GLU D 1 25 ? 54.554 12.599 4.536 1.00 69.75 25 GLU D O 1
ATOM 2788 N N . PRO D 1 26 ? 54.536 10.827 5.982 1.00 69.11 26 PRO D N 1
ATOM 2789 C CA . PRO D 1 26 ? 55.666 11.177 6.851 1.00 68.91 26 PRO D CA 1
ATOM 2790 C C . PRO D 1 26 ? 57.090 11.232 6.283 1.00 68.10 26 PRO D C 1
ATOM 2791 O O . PRO D 1 26 ? 57.951 11.865 6.896 1.00 68.20 26 PRO D O 1
ATOM 2795 N N . ARG D 1 27 ? 57.354 10.574 5.161 1.00 67.05 27 ARG D N 1
ATOM 2796 C CA . ARG D 1 27 ? 58.694 10.618 4.551 1.00 65.61 27 ARG D CA 1
ATOM 2797 C C . ARG D 1 27 ? 58.956 11.975 3.862 1.00 63.59 27 ARG D C 1
ATOM 2798 O O . ARG D 1 27 ? 60.016 12.214 3.275 1.00 62.87 27 ARG D O 1
ATOM 2806 N N . GLN D 1 28 ? 57.970 12.852 3.949 1.00 61.21 28 GLN D N 1
ATOM 2807 C CA . GLN D 1 28 ? 58.092 14.200 3.432 1.00 59.58 28 GLN D CA 1
ATOM 2808 C C . GLN D 1 28 ? 58.555 15.183 4.504 1.00 56.97 28 GLN D C 1
ATOM 2809 O O . GLN D 1 28 ? 58.861 16.327 4.204 1.00 55.15 28 GLN D O 1
ATOM 2815 N N . VAL D 1 29 ? 58.622 14.713 5.748 1.00 54.44 29 VAL D N 1
ATOM 2816 C CA . VAL D 1 29 ? 59.141 15.535 6.838 1.00 52.45 29 VAL D CA 1
ATOM 2817 C C . VAL D 1 29 ? 60.687 15.718 6.814 1.00 50.09 29 VAL D C 1
ATOM 2818 O O . VAL D 1 29 ? 61.474 14.765 6.910 1.00 49.87 29 VAL D O 1
ATOM 2822 N N . LYS D 1 30 ? 61.091 16.969 6.696 1.00 47.80 30 LYS D N 1
ATOM 2823 C CA . LYS D 1 30 ? 62.500 17.349 6.820 1.00 45.06 30 LYS D CA 1
ATOM 2824 C C . LYS D 1 30 ? 62.864 17.615 8.309 1.00 43.23 30 LYS D C 1
ATOM 2825 O O . LYS D 1 30 ? 63.837 17.062 8.828 1.00 43.16 30 LYS D O 1
ATOM 2831 N N . ILE D 1 31 ? 62.069 18.454 8.994 1.00 41.09 31 ILE D N 1
ATOM 2832 C CA . ILE D 1 31 ? 62.336 18.875 10.393 1.00 37.65 31 ILE D CA 1
ATOM 2833 C C . ILE D 1 31 ? 61.044 19.493 10.994 1.00 36.31 31 ILE D C 1
ATOM 2834 O O . ILE D 1 31 ? 60.270 20.205 10.312 1.00 35.25 31 ILE D O 1
ATOM 2839 N N . ILE D 1 32 ? 60.789 19.186 12.261 1.00 34.59 32 ILE D N 1
ATOM 2840 C CA . ILE D 1 32 ? 59.709 19.850 13.013 1.00 34.70 32 ILE D CA 1
ATOM 2841 C C . ILE D 1 32 ? 60.362 20.591 14.155 1.00 34.69 32 ILE D C 1
ATOM 2842 O O . ILE D 1 32 ? 61.128 20.005 14.914 1.00 34.43 32 ILE D O 1
ATOM 2847 N N . ALA D 1 33 ? 60.119 21.897 14.199 1.00 33.14 33 ALA D N 1
ATOM 2848 C CA . ALA D 1 33 ? 60.646 22.737 15.233 1.00 32.99 33 ALA D CA 1
ATOM 2849 C C . ALA D 1 33 ? 59.546 23.045 16.193 1.00 31.45 33 ALA D C 1
ATOM 2850 O O . ALA D 1 33 ? 58.560 23.678 15.827 1.00 31.32 33 ALA D O 1
ATOM 2852 N N . TRP D 1 34 ? 59.756 22.624 17.444 1.00 32.65 34 TRP D N 1
ATOM 2853 C CA . TRP D 1 34 ? 58.826 22.843 18.545 1.00 32.61 34 TRP D CA 1
ATOM 2854 C C . TRP D 1 34 ? 59.272 24.024 19.396 1.00 33.07 34 TRP D C 1
ATOM 2855 O O . TRP D 1 34 ? 60.403 24.100 19.744 1.00 33.44 34 TRP D O 1
ATOM 2866 N N . THR D 1 35 ? 58.373 24.894 19.791 1.00 34.02 35 THR D N 1
ATOM 2867 C CA . THR D 1 35 ? 58.771 25.966 20.652 1.00 36.32 35 THR D CA 1
ATOM 2868 C C . THR D 1 35 ? 57.630 26.199 21.610 1.00 37.35 35 THR D C 1
ATOM 2869 O O . THR D 1 35 ? 56.487 25.868 21.304 1.00 37.77 35 THR D O 1
ATOM 2873 N N . SER D 1 36 ? 57.948 26.790 22.755 1.00 38.14 36 SER D N 1
ATOM 2874 C CA . SER D 1 36 ? 56.979 27.146 23.749 1.00 39.74 36 SER D CA 1
ATOM 2875 C C . SER D 1 36 ? 57.359 28.548 24.328 1.00 40.70 36 SER D C 1
ATOM 2876 O O . SER D 1 36 ? 57.669 29.487 23.595 1.00 39.20 36 SER D O 1
ATOM 2879 N N . LYS D 1 37 ? 57.372 28.674 25.647 1.00 42.85 37 LYS D N 1
ATOM 2880 C CA . LYS D 1 37 ? 57.944 29.866 26.306 1.00 44.87 37 LYS D CA 1
ATOM 2881 C C . LYS D 1 37 ? 59.444 30.023 25.977 1.00 45.30 37 LYS D C 1
ATOM 2882 O O . LYS D 1 37 ? 59.963 31.132 25.946 1.00 46.21 37 LYS D O 1
ATOM 2888 N N . THR D 1 38 ? 60.117 28.891 25.776 1.00 45.28 38 THR D N 1
ATOM 2889 C CA . THR D 1 38 ? 61.480 28.816 25.284 1.00 44.89 38 THR D CA 1
ATOM 2890 C C . THR D 1 38 ? 61.478 27.867 24.051 1.00 44.65 38 THR D C 1
ATOM 2891 O O . THR D 1 38 ? 60.427 27.285 23.691 1.00 44.07 38 THR D O 1
ATOM 2895 N N . SER D 1 39 ? 62.640 27.690 23.424 1.00 43.13 39 SER D N 1
ATOM 2896 C CA . SER D 1 39 ? 62.851 26.586 22.477 1.00 42.14 39 SER D CA 1
ATOM 2897 C C . SER D 1 39 ? 62.529 25.341 23.223 1.00 40.73 39 SER D C 1
ATOM 2898 O O . SER D 1 39 ? 62.670 25.319 24.466 1.00 40.91 39 SER D O 1
ATOM 2901 N N . VAL D 1 40 ? 62.154 24.301 22.487 1.00 38.10 40 VAL D N 1
ATOM 2902 C CA . VAL D 1 40 ? 61.876 22.997 23.115 1.00 36.90 40 VAL D CA 1
ATOM 2903 C C . VAL D 1 40 ? 62.818 21.937 22.531 1.00 36.55 40 VAL D C 1
ATOM 2904 O O . VAL D 1 40 ? 63.678 21.381 23.253 1.00 38.45 40 VAL D O 1
ATOM 2908 N N . ALA D 1 41 ? 62.655 21.660 21.238 1.00 33.89 41 ALA D N 1
ATOM 2909 C CA . ALA D 1 41 ? 63.348 20.571 20.609 1.00 33.71 41 ALA D CA 1
ATOM 2910 C C . ALA D 1 41 ? 63.152 20.628 19.130 1.00 32.49 41 ALA D C 1
ATOM 2911 O O . ALA D 1 41 ? 62.204 21.212 18.659 1.00 31.70 41 ALA D O 1
ATOM 2913 N N . TYR D 1 42 ? 64.004 19.951 18.390 1.00 33.50 42 TYR D N 1
ATOM 2914 C CA . TYR D 1 42 ? 63.602 19.642 17.037 1.00 35.81 42 TYR D CA 1
ATOM 2915 C C . TYR D 1 42 ? 63.544 18.131 16.756 1.00 35.82 42 TYR D C 1
ATOM 2916 O O . TYR D 1 42 ? 64.213 17.359 17.445 1.00 33.57 42 TYR D O 1
ATOM 2925 N N . VAL D 1 43 ? 62.815 17.752 15.700 1.00 35.81 4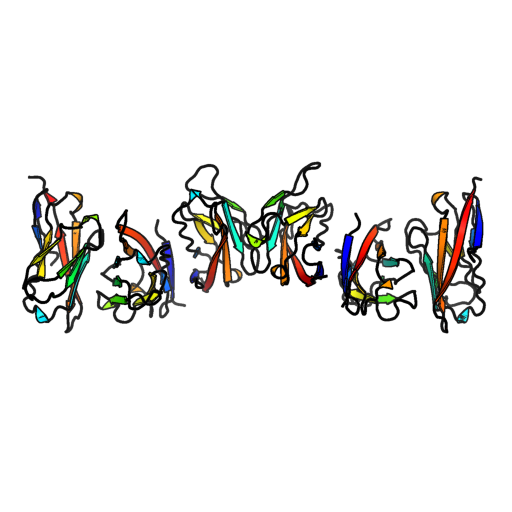3 VAL D N 1
ATOM 2926 C CA . VAL D 1 43 ? 62.621 16.307 15.387 1.00 36.05 43 VAL D CA 1
ATOM 2927 C C . VAL D 1 43 ? 62.875 16.086 13.886 1.00 37.15 43 VAL D C 1
ATOM 2928 O O . VAL D 1 43 ? 62.257 16.722 13.038 1.00 35.27 43 VAL D O 1
ATOM 2932 N N . THR D 1 44 ? 63.792 15.188 13.574 1.00 37.84 44 THR D N 1
ATOM 2933 C CA . THR D 1 44 ? 64.085 14.894 12.183 1.00 40.64 44 THR D CA 1
ATOM 2934 C C . THR D 1 44 ? 63.909 13.368 11.996 1.00 41.41 44 THR D C 1
ATOM 2935 O O . THR D 1 44 ? 63.993 12.626 12.986 1.00 39.69 44 THR D O 1
ATOM 2939 N N . PRO D 1 45 ? 63.705 12.905 10.728 1.00 43.06 45 PRO D N 1
ATOM 2940 C CA . PRO D 1 45 ? 63.763 11.440 10.473 1.00 45.25 45 PRO D CA 1
ATOM 2941 C C . PRO D 1 45 ? 65.012 10.734 11.050 1.00 47.66 45 PRO D C 1
ATOM 2942 O O . PRO D 1 45 ? 66.092 11.323 11.110 1.00 48.47 45 PRO D O 1
ATOM 2946 N N . GLY 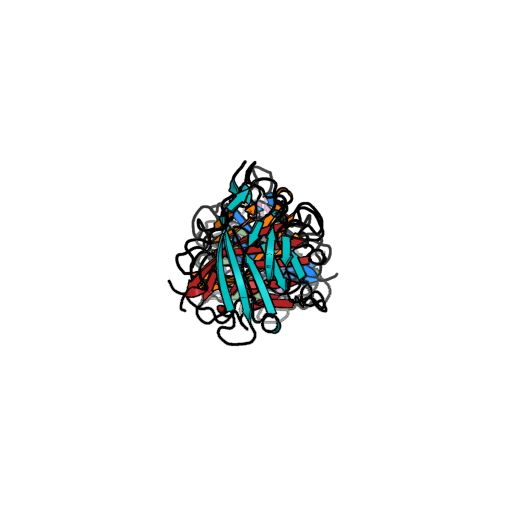D 1 46 ? 64.861 9.498 11.511 1.00 50.54 46 GLY D N 1
ATOM 2947 C CA . GLY D 1 46 ? 65.990 8.730 12.036 1.00 54.14 46 GLY D CA 1
ATOM 2948 C C . GLY D 1 46 ? 66.411 7.531 11.181 1.00 57.59 46 GLY D C 1
ATOM 2949 O O . GLY D 1 46 ? 66.192 7.513 9.944 1.00 57.64 46 GLY D O 1
ATOM 2950 N N . ASP D 1 47 ? 67.019 6.539 11.847 1.00 60.41 47 ASP D N 1
ATOM 2951 C CA . ASP D 1 47 ? 67.423 5.237 11.259 1.00 63.49 47 ASP D CA 1
ATOM 2952 C C . ASP D 1 47 ? 66.339 4.629 10.374 1.00 64.97 47 ASP D C 1
ATOM 2953 O O . ASP D 1 47 ? 66.615 4.113 9.297 1.00 65.45 47 ASP D O 1
ATOM 2958 N N . SER D 1 48 ? 65.106 4.695 10.872 1.00 66.81 48 SER D N 1
ATOM 2959 C CA . SER D 1 48 ? 63.998 3.828 10.480 1.00 68.48 48 SER D CA 1
ATOM 2960 C C . SER D 1 48 ? 62.882 4.685 9.871 1.00 69.24 48 SER D C 1
ATOM 2961 O O . SER D 1 48 ? 63.158 5.643 9.122 1.00 70.51 48 SER D O 1
ATOM 2964 N N . GLU D 1 49 ? 61.631 4.327 10.160 1.00 69.64 49 GLU D N 1
ATOM 2965 C CA . GLU D 1 49 ? 60.486 5.242 9.993 1.00 69.57 49 GLU D CA 1
ATOM 2966 C C . GLU D 1 49 ? 59.693 5.316 11.288 1.00 68.57 49 GLU D C 1
ATOM 2967 O O . GLU D 1 49 ? 58.841 6.177 11.493 1.00 68.52 49 GLU D O 1
ATOM 2973 N N . THR D 1 50 ? 60.057 4.422 12.186 1.00 67.44 50 THR D N 1
ATOM 2974 C CA . THR D 1 50 ? 59.442 4.298 13.483 1.00 66.28 50 THR D CA 1
ATOM 2975 C C . THR D 1 50 ? 60.320 4.940 14.570 1.00 64.93 50 THR D C 1
ATOM 2976 O O . THR D 1 50 ? 60.000 4.824 15.762 1.00 65.93 50 THR D O 1
ATOM 2980 N N . ALA D 1 51 ? 61.420 5.599 14.172 1.00 62.42 51 ALA D N 1
ATOM 2981 C CA . ALA D 1 51 ? 62.411 6.124 15.127 1.00 59.15 51 ALA D CA 1
ATOM 2982 C C . ALA D 1 51 ? 62.920 7.564 14.814 1.00 58.47 51 ALA D C 1
ATOM 2983 O O . ALA D 1 51 ? 64.108 7.728 14.462 1.00 57.78 51 ALA D O 1
ATOM 2985 N N . PRO D 1 52 ? 62.032 8.605 14.910 1.00 56.61 52 PRO D N 1
ATOM 2986 C CA . PRO D 1 52 ? 62.505 10.002 14.727 1.00 55.21 52 PRO D CA 1
ATOM 2987 C C . PRO D 1 52 ? 63.591 10.352 15.727 1.00 52.39 52 PRO D C 1
ATOM 2988 O O . PRO D 1 52 ? 63.620 9.773 16.814 1.00 52.26 52 PRO D O 1
ATOM 2992 N N . VAL D 1 53 ? 64.482 11.272 15.343 1.00 49.68 53 VAL D N 1
ATOM 2993 C CA . VAL D 1 53 ? 65.537 11.723 16.239 1.00 46.55 53 VAL D CA 1
ATOM 2994 C C . VAL D 1 53 ? 65.099 13.069 16.787 1.00 45.71 53 VAL D C 1
ATOM 2995 O O . VAL D 1 53 ? 64.685 13.935 16.020 1.00 44.04 53 VAL D O 1
ATOM 2999 N N . VAL D 1 54 ? 65.198 13.199 18.116 1.00 44.41 54 VAL D N 1
ATOM 3000 C CA . VAL D 1 54 ? 64.839 14.394 18.891 1.00 43.25 54 VAL D CA 1
ATOM 3001 C C . VAL D 1 54 ? 66.136 15.082 19.376 1.00 43.68 54 VAL D C 1
ATOM 3002 O O . VAL D 1 54 ? 67.005 14.435 19.965 1.00 45.07 54 VAL D O 1
ATOM 3006 N N . THR D 1 55 ? 66.299 16.364 19.077 1.00 42.71 55 THR D N 1
ATOM 3007 C CA . THR D 1 55 ? 67.381 17.159 19.695 1.00 42.28 55 THR D CA 1
ATOM 3008 C C . THR D 1 55 ? 66.727 18.249 20.555 1.00 41.54 55 THR D C 1
ATOM 3009 O O . THR D 1 55 ? 66.026 19.105 20.017 1.00 39.46 55 THR D O 1
ATOM 3013 N N . VAL D 1 56 ? 66.957 18.207 21.880 1.00 41.45 56 VAL D N 1
ATOM 3014 C CA . VAL D 1 56 ? 66.366 19.171 22.802 1.00 41.81 56 VAL D CA 1
ATOM 3015 C C . VAL D 1 56 ? 67.203 20.485 22.783 1.00 42.76 56 VAL D C 1
ATOM 3016 O O . VAL D 1 56 ? 68.424 20.456 22.714 1.00 42.43 56 VAL D O 1
ATOM 3020 N N . THR D 1 57 ? 66.549 21.634 22.805 1.00 42.64 57 THR D N 1
ATOM 3021 C CA . THR D 1 57 ? 67.278 22.895 22.551 1.00 43.30 57 THR D CA 1
ATOM 3022 C C . THR D 1 57 ? 67.182 23.923 23.679 1.00 43.22 57 THR D C 1
ATOM 3023 O O . THR D 1 57 ? 67.558 25.063 23.482 1.00 43.56 57 THR D O 1
ATOM 3027 N N . HIS D 1 58 ? 66.676 23.513 24.839 1.00 43.72 58 HIS D N 1
ATOM 3028 C CA . HIS D 1 58 ? 66.711 24.282 26.067 1.00 45.53 58 HIS D CA 1
ATOM 3029 C C . HIS D 1 58 ? 66.793 23.340 27.272 1.00 47.27 58 HIS D C 1
ATOM 3030 O O . HIS D 1 58 ? 66.000 22.374 27.372 1.00 48.03 58 HIS D O 1
ATOM 3037 N N . ARG D 1 59 ? 67.694 23.664 28.208 1.00 47.80 59 ARG D N 1
ATOM 3038 C CA . ARG D 1 59 ? 67.970 22.851 29.422 1.00 49.32 59 ARG D CA 1
ATOM 3039 C C . ARG D 1 59 ? 66.701 22.378 30.142 1.00 49.16 59 ARG D C 1
ATOM 3040 O O . ARG D 1 59 ? 66.706 21.285 30.699 1.00 49.89 59 ARG D O 1
ATOM 3048 N N . ASN D 1 60 ? 65.669 23.226 30.196 1.00 49.09 60 ASN D N 1
ATOM 3049 C CA . ASN D 1 60 ? 64.421 22.914 30.918 1.00 49.98 60 ASN D CA 1
ATOM 3050 C C . ASN D 1 60 ? 63.828 21.565 30.461 1.00 49.16 60 ASN D C 1
ATOM 3051 O O . ASN D 1 60 ? 63.053 20.941 31.210 1.00 48.29 60 ASN D O 1
ATOM 3056 N N . TYR D 1 61 ? 64.178 21.165 29.226 1.00 47.34 61 TYR D N 1
ATOM 3057 C CA . TYR D 1 61 ? 63.590 19.971 28.590 1.00 47.07 61 TYR D CA 1
ATOM 3058 C C . TYR D 1 61 ? 64.557 18.818 28.411 1.00 47.80 61 TYR D C 1
ATOM 3059 O O . TYR D 1 61 ? 64.167 17.798 27.836 1.00 48.72 61 TYR D O 1
ATOM 3068 N N . TYR D 1 62 ? 65.788 18.948 28.912 1.00 47.20 62 TYR D N 1
ATOM 3069 C CA . TYR D 1 62 ? 66.755 17.863 28.756 1.00 49.63 62 TYR D CA 1
ATOM 3070 C C . TYR D 1 62 ? 66.181 16.536 29.300 1.00 50.07 62 TYR D C 1
ATOM 3071 O O . TYR D 1 62 ? 65.512 16.532 30.355 1.00 49.55 62 TYR D O 1
ATOM 3080 N N . GLU D 1 63 ? 66.405 15.458 28.535 1.00 50.68 63 GLU D N 1
ATOM 3081 C CA . GLU D 1 63 ? 65.930 14.088 28.845 1.00 52.91 63 GLU D CA 1
ATOM 3082 C C . GLU D 1 63 ? 64.390 13.905 28.950 1.00 51.29 63 GLU D C 1
ATOM 3083 O O . GLU D 1 63 ? 63.942 12.808 29.291 1.00 51.88 63 GLU D O 1
ATOM 3089 N N . ARG D 1 64 ? 63.598 14.947 28.664 1.00 49.01 64 ARG D N 1
ATOM 3090 C CA . ARG D 1 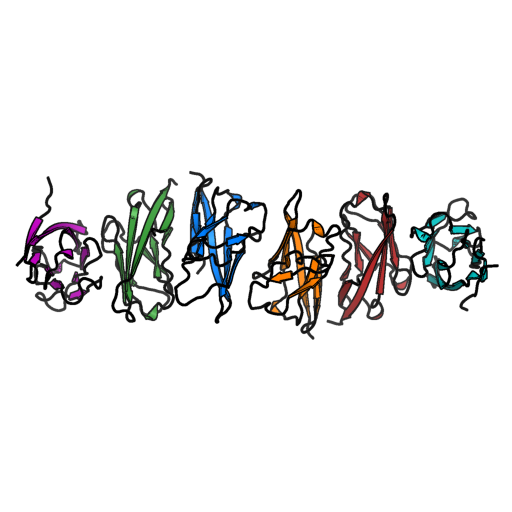64 ? 62.131 14.892 28.841 1.00 47.67 64 ARG D CA 1
ATOM 3091 C C . ARG D 1 64 ? 61.288 14.897 27.547 1.00 46.98 64 ARG D C 1
ATOM 3092 O O . ARG D 1 64 ? 60.068 14.999 27.621 1.00 46.43 64 ARG D O 1
ATOM 3100 N N . ILE D 1 65 ? 61.928 14.800 26.383 1.00 46.94 65 ILE D N 1
ATOM 3101 C CA . ILE D 1 65 ? 61.239 14.904 25.095 1.00 47.14 65 ILE D CA 1
ATOM 3102 C C . ILE D 1 65 ? 61.512 13.662 24.261 1.00 47.08 65 ILE D C 1
ATOM 3103 O O . ILE D 1 65 ? 62.651 13.254 24.109 1.00 46.46 65 ILE D O 1
ATOM 3108 N N . HIS D 1 66 ? 60.448 13.070 23.731 1.00 47.98 66 HIS D N 1
ATOM 3109 C CA . HIS D 1 66 ? 60.546 11.849 22.937 1.00 48.67 66 HIS D CA 1
ATOM 3110 C C . HIS D 1 66 ? 59.611 11.997 21.756 1.00 47.97 66 HIS D C 1
ATOM 3111 O O . HIS D 1 66 ? 58.645 12.704 21.872 1.00 46.72 66 HIS D O 1
ATOM 3118 N N . ALA D 1 67 ? 59.919 11.366 20.623 1.00 48.53 67 ALA D N 1
ATOM 3119 C CA . ALA D 1 67 ? 59.018 11.386 19.479 1.00 49.59 67 ALA D CA 1
ATOM 3120 C C . ALA D 1 67 ? 58.680 9.975 19.055 1.00 50.56 67 ALA D C 1
ATOM 3121 O O . ALA D 1 67 ? 59.525 9.104 19.099 1.00 50.00 67 ALA D O 1
ATOM 3123 N N . LEU D 1 68 ? 57.431 9.793 18.631 1.00 52.28 68 LEU D N 1
ATOM 3124 C CA . LEU D 1 68 ? 56.846 8.513 18.183 1.00 53.05 68 LEU D CA 1
ATOM 3125 C C . LEU D 1 68 ? 56.848 8.486 16.676 1.00 53.85 68 LEU D C 1
ATOM 3126 O O . LEU D 1 68 ? 56.440 9.471 16.008 1.00 53.64 68 LEU D O 1
ATOM 3131 N N . GLY D 1 69 ? 57.319 7.364 16.140 1.00 54.38 69 GLY D N 1
ATOM 3132 C CA . GLY D 1 69 ? 57.169 7.099 14.729 1.00 55.08 69 GLY D CA 1
ATOM 3133 C C . GLY D 1 69 ? 55.843 6.376 14.596 1.00 55.94 69 GLY D C 1
ATOM 3134 O O . GLY D 1 69 ? 55.241 5.979 15.626 1.00 57.13 69 GLY D O 1
ATOM 3135 N N . PRO D 1 70 ? 55.332 6.256 13.357 1.00 55.00 70 PRO D N 1
ATOM 3136 C CA . PRO D 1 70 ? 55.767 7.001 12.195 1.00 53.90 70 PRO D CA 1
ATOM 3137 C C . PRO D 1 70 ? 55.071 8.340 12.071 1.00 52.17 70 PRO D C 1
ATOM 3138 O O . PRO D 1 70 ? 55.147 8.957 10.999 1.00 52.84 70 PRO D O 1
ATOM 3142 N N . ASN D 1 71 ? 54.398 8.781 13.134 1.00 49.98 71 ASN D N 1
ATOM 3143 C CA . ASN D 1 71 ? 53.453 9.942 13.035 1.00 47.82 71 ASN D CA 1
ATOM 3144 C C . ASN D 1 71 ? 53.953 11.291 13.573 1.00 45.14 71 ASN D C 1
ATOM 3145 O O . ASN D 1 71 ? 53.315 12.325 13.343 1.00 43.33 71 ASN D O 1
ATOM 3150 N N . TYR D 1 72 ? 55.083 11.261 14.284 1.00 43.42 72 TYR D N 1
ATOM 3151 C CA . TYR D 1 72 ? 55.746 12.489 14.808 1.00 43.41 72 TYR D CA 1
ATOM 3152 C C . TYR D 1 72 ? 55.021 13.178 15.961 1.00 42.18 72 TYR D C 1
ATOM 3153 O O . TYR D 1 72 ? 55.255 14.332 16.251 1.00 41.15 72 TYR D O 1
ATOM 3162 N N . ASN D 1 73 ? 54.118 12.453 16.599 1.00 40.85 73 ASN D N 1
ATOM 3163 C CA . ASN D 1 73 ? 53.666 12.819 17.900 1.00 40.27 73 ASN D CA 1
ATOM 3164 C C . ASN D 1 73 ? 54.841 13.029 18.879 1.00 39.37 73 ASN D C 1
ATOM 3165 O O . ASN D 1 73 ? 55.819 12.299 18.902 1.00 39.20 73 ASN D O 1
ATOM 3170 N N . LEU D 1 74 ? 54.732 14.055 19.695 1.00 38.81 74 LEU D N 1
ATOM 3171 C CA . LEU D 1 74 ? 55.758 14.347 20.681 1.00 38.39 74 LEU D CA 1
ATOM 3172 C C . LEU D 1 74 ? 55.210 13.912 22.050 1.00 39.32 74 LEU D C 1
ATOM 3173 O O . LEU D 1 74 ? 54.025 14.063 22.328 1.00 40.17 74 LEU D O 1
ATOM 3178 N N . VAL D 1 75 ? 56.066 13.388 22.898 1.00 39.49 75 VAL D N 1
ATOM 3179 C CA . VAL D 1 75 ? 55.692 13.110 24.225 1.00 40.26 75 VAL D CA 1
ATOM 3180 C C . VAL D 1 75 ? 56.572 13.993 25.136 1.00 41.71 75 VAL D C 1
ATOM 3181 O O . VAL D 1 75 ? 57.789 13.973 25.019 1.00 41.26 75 VAL D O 1
ATOM 3185 N N . ILE D 1 76 ? 55.968 14.720 26.064 1.00 42.63 76 ILE D N 1
ATOM 3186 C CA . ILE D 1 76 ? 56.736 15.319 27.133 1.00 45.48 76 ILE D CA 1
ATOM 3187 C C . ILE D 1 76 ? 56.488 14.594 28.489 1.00 47.05 76 ILE D C 1
ATOM 3188 O O . ILE D 1 76 ? 55.338 14.504 28.978 1.00 47.01 76 ILE D O 1
ATOM 3193 N N . SER D 1 77 ? 57.570 14.124 29.100 1.00 48.14 77 SER D N 1
ATOM 3194 C CA . SER D 1 77 ? 57.476 13.368 30.311 1.00 49.69 77 SER D CA 1
ATOM 3195 C C . SER D 1 77 ? 57.922 14.161 31.518 1.00 51.25 77 SER D C 1
ATOM 3196 O O . SER D 1 77 ? 58.375 15.304 31.381 1.00 51.26 77 SER D O 1
ATOM 3199 N N . ASP D 1 78 ? 57.721 13.572 32.705 1.00 52.90 78 ASP D N 1
ATOM 3200 C CA . ASP D 1 78 ? 57.959 14.203 34.000 1.00 53.38 78 ASP D CA 1
ATOM 3201 C C . ASP D 1 78 ? 57.483 15.633 34.039 1.00 53.37 78 ASP D C 1
ATOM 3202 O O . ASP D 1 78 ? 58.254 16.517 34.400 1.00 53.35 78 ASP D O 1
ATOM 3207 N N . LEU D 1 79 ? 56.210 15.854 33.724 1.00 53.41 79 LEU D N 1
ATOM 3208 C CA . LEU D 1 79 ? 55.624 17.197 33.637 1.00 53.05 79 LEU D CA 1
ATOM 3209 C C . LEU D 1 79 ? 55.649 18.097 34.882 1.00 53.41 79 LEU D C 1
ATOM 3210 O O . LEU D 1 79 ? 55.270 17.684 35.982 1.00 54.74 79 LEU D O 1
ATOM 3215 N N . ARG D 1 80 ? 55.981 19.371 34.688 1.00 52.21 80 ARG D N 1
ATOM 3216 C CA . ARG D 1 80 ? 56.042 20.319 35.790 1.00 51.46 80 ARG D CA 1
ATOM 3217 C C . ARG D 1 80 ? 54.966 21.395 35.609 1.00 52.73 80 ARG D C 1
ATOM 3218 O O . ARG D 1 80 ? 54.533 21.626 34.478 1.00 52.94 80 ARG D O 1
ATOM 3226 N N . MET D 1 81 ? 54.521 22.059 36.684 1.00 52.98 81 MET D N 1
ATOM 3227 C CA . MET D 1 81 ? 53.475 23.091 36.522 1.00 54.61 81 MET D CA 1
ATOM 3228 C C . MET D 1 81 ? 53.831 24.132 35.474 1.00 54.26 81 MET D C 1
ATOM 3229 O O . MET D 1 81 ? 52.957 24.656 34.808 1.00 55.07 81 MET D O 1
ATOM 3234 N N . GLU D 1 82 ? 55.121 24.418 35.354 1.00 54.70 82 GLU D N 1
ATOM 3235 C CA . GLU D 1 82 ? 55.674 25.427 34.446 1.00 54.84 82 GLU D CA 1
ATOM 3236 C C . GLU D 1 82 ? 55.801 24.906 32.977 1.00 53.59 82 GLU D C 1
ATOM 3237 O O . GLU D 1 82 ? 56.177 25.664 32.067 1.00 52.77 82 GLU D O 1
ATOM 3243 N N . ASP D 1 83 ? 55.497 23.622 32.751 1.00 51.88 83 ASP D N 1
ATOM 3244 C CA . ASP D 1 83 ? 55.358 23.121 31.377 1.00 50.42 83 ASP D CA 1
ATOM 3245 C C . ASP D 1 83 ? 54.113 23.679 30.658 1.00 48.80 83 ASP D C 1
ATOM 3246 O O . ASP D 1 83 ? 54.066 23.723 29.440 1.00 48.47 83 ASP D O 1
ATOM 3251 N N . ALA D 1 84 ? 53.148 24.166 31.424 1.00 47.01 84 ALA D N 1
ATOM 3252 C CA . ALA D 1 84 ? 51.901 24.675 30.881 1.00 46.09 84 ALA D CA 1
ATOM 3253 C C . ALA D 1 84 ? 52.095 25.817 29.888 1.00 45.39 84 ALA D C 1
ATOM 3254 O O . ALA D 1 84 ? 53.213 26.389 29.753 1.00 45.27 84 ALA D O 1
ATOM 3256 N N . GLY D 1 85 ? 51.004 26.114 29.186 1.00 44.10 85 GLY D N 1
ATOM 3257 C CA . GLY D 1 85 ? 50.938 27.193 28.189 1.00 43.56 85 GLY D CA 1
ATOM 3258 C C . GLY D 1 85 ? 51.043 26.709 26.758 1.00 42.81 85 GLY D C 1
ATOM 3259 O O . GLY D 1 85 ? 50.838 25.522 26.454 1.00 42.97 85 GLY D O 1
ATOM 3260 N N . ASP D 1 86 ? 51.361 27.655 25.885 1.00 42.26 86 ASP D N 1
ATOM 3261 C CA . ASP D 1 86 ? 51.250 27.506 24.440 1.00 40.75 86 ASP D CA 1
ATOM 3262 C C . ASP D 1 86 ? 52.468 26.770 23.855 1.00 39.85 86 ASP D C 1
ATOM 3263 O O . ASP D 1 86 ? 53.592 26.999 24.244 1.00 39.92 86 ASP D O 1
ATOM 3268 N N . TYR D 1 87 ? 52.221 25.820 22.965 1.00 38.00 87 TYR D N 1
ATOM 3269 C CA . TYR D 1 87 ? 53.269 25.140 22.238 1.00 35.84 87 TYR D CA 1
ATOM 3270 C C . TYR D 1 87 ? 52.989 25.256 20.770 1.00 35.45 87 TYR D C 1
ATOM 3271 O O . TYR D 1 87 ? 51.818 25.404 20.328 1.00 35.20 87 TYR D O 1
ATOM 3280 N N . LYS D 1 88 ? 54.062 25.214 20.003 1.00 33.02 88 LYS D N 1
ATOM 3281 C CA . LYS D 1 88 ? 53.912 25.431 18.609 1.00 34.31 88 LYS D CA 1
ATOM 3282 C C . LYS D 1 88 ? 54.875 24.475 17.937 1.00 33.79 88 LYS D C 1
ATOM 3283 O O . LYS D 1 88 ? 55.953 24.232 18.451 1.00 33.23 88 LYS D O 1
ATOM 3289 N N . ALA D 1 89 ? 54.433 23.872 16.828 1.00 34.16 89 ALA D N 1
ATOM 3290 C CA . ALA D 1 89 ? 55.309 22.983 16.038 1.00 35.78 89 ALA D CA 1
ATOM 3291 C C . ALA D 1 89 ? 55.289 23.538 14.633 1.00 36.13 89 ALA D C 1
ATOM 3292 O O . ALA D 1 89 ? 54.198 23.778 14.129 1.00 35.65 89 ALA D O 1
ATOM 3294 N N . ASP D 1 90 ? 56.482 23.767 14.047 1.00 35.81 90 ASP D N 1
ATOM 3295 C CA . ASP D 1 90 ? 56.612 24.229 12.662 1.00 36.21 90 ASP D CA 1
ATOM 3296 C C . ASP D 1 90 ? 57.091 23.044 11.835 1.00 36.38 90 ASP D C 1
ATOM 3297 O O . ASP D 1 90 ? 58.263 22.586 11.933 1.00 33.86 90 ASP D O 1
ATOM 3302 N N . ILE D 1 91 ? 56.168 22.526 11.029 1.00 36.06 91 ILE D N 1
ATOM 3303 C CA . ILE D 1 91 ? 56.435 21.265 10.309 1.00 36.82 91 ILE D CA 1
ATOM 3304 C C . ILE D 1 91 ? 57.001 21.631 8.937 1.00 36.84 91 ILE D C 1
ATOM 3305 O O . ILE D 1 91 ? 56.294 22.232 8.142 1.00 35.84 91 ILE D O 1
ATOM 3310 N N . ASN D 1 92 ? 58.282 21.345 8.706 1.00 37.51 92 ASN D N 1
ATOM 3311 C CA . ASN D 1 92 ? 58.825 21.619 7.408 1.00 39.62 92 ASN D CA 1
ATOM 3312 C C . ASN D 1 92 ? 58.850 20.339 6.537 1.00 41.31 92 ASN D C 1
ATOM 3313 O O . ASN D 1 92 ? 59.403 19.313 6.915 1.00 40.81 92 ASN D O 1
ATOM 3318 N N . THR D 1 93 ? 58.175 20.434 5.403 1.00 44.10 93 THR D N 1
ATOM 3319 C CA . THR D 1 93 ? 58.029 19.324 4.468 1.00 47.92 93 THR D CA 1
ATOM 3320 C C . THR D 1 93 ? 58.719 19.557 3.110 1.00 50.00 93 THR D C 1
ATOM 3321 O O . THR D 1 93 ? 59.042 20.702 2.720 1.00 49.64 93 THR D O 1
ATOM 3325 N N . GLN D 1 94 ? 58.905 18.451 2.396 1.00 52.71 94 GLN D N 1
ATOM 3326 C CA . GLN D 1 94 ? 59.611 18.425 1.126 1.00 56.40 94 GLN D CA 1
ATOM 3327 C C . GLN D 1 94 ? 58.621 18.720 -0.014 1.00 56.74 94 GLN D C 1
ATOM 3328 O O . GLN D 1 94 ? 58.732 18.154 -1.101 1.00 58.49 94 GLN D O 1
ATOM 3334 N N . ALA D 1 95 ? 57.657 19.598 0.253 1.00 56.86 95 ALA D N 1
ATOM 3335 C CA . ALA D 1 95 ? 56.587 19.935 -0.664 1.00 57.46 95 ALA D CA 1
ATOM 3336 C C . ALA D 1 95 ? 55.671 20.975 -0.056 1.00 57.87 95 ALA D C 1
ATOM 3337 O O . ALA D 1 95 ? 55.475 21.025 1.168 1.00 58.39 95 ALA D O 1
ATOM 3339 N N . ASP D 1 96 ? 55.111 21.782 -0.943 1.00 57.58 96 ASP D N 1
ATOM 3340 C CA . ASP D 1 96 ? 54.155 22.840 -0.651 1.00 57.71 96 ASP D CA 1
ATOM 3341 C C . ASP D 1 96 ? 53.110 22.452 0.425 1.00 56.81 96 ASP D C 1
ATOM 3342 O O . ASP D 1 96 ? 52.554 21.341 0.374 1.00 57.73 96 ASP D O 1
ATOM 3347 N N . PRO D 1 97 ? 52.813 23.348 1.392 1.00 54.87 97 PRO D N 1
ATOM 3348 C CA . PRO D 1 97 ? 53.256 24.729 1.550 1.00 53.66 97 PRO D CA 1
ATOM 3349 C C . PRO D 1 97 ? 54.579 24.882 2.285 1.00 52.35 97 PRO D C 1
ATOM 3350 O O . PRO D 1 97 ? 54.915 25.989 2.676 1.00 51.90 97 PRO D O 1
ATOM 3354 N N . TYR D 1 98 ? 55.307 23.785 2.480 1.00 51.02 98 TYR D N 1
ATOM 3355 C CA . TYR D 1 98 ? 56.695 23.820 2.991 1.00 50.25 98 TYR D CA 1
ATOM 3356 C C . TYR D 1 98 ? 56.797 23.967 4.487 1.00 47.75 98 TYR D C 1
ATOM 3357 O O . TYR D 1 98 ? 57.664 23.344 5.081 1.00 47.91 98 TYR D O 1
ATOM 3366 N N . THR D 1 99 ? 55.954 24.817 5.067 1.00 44.58 99 THR D N 1
ATOM 3367 C CA . THR D 1 99 ? 55.846 24.945 6.502 1.00 42.15 99 THR D CA 1
ATOM 3368 C C . THR D 1 99 ? 54.378 24.965 6.887 1.00 42.29 99 THR D C 1
ATOM 3369 O O . THR D 1 99 ? 53.597 25.792 6.399 1.00 42.03 99 THR D O 1
ATOM 3373 N N . THR D 1 100 ? 54.028 24.015 7.762 1.00 41.72 100 THR D N 1
ATOM 3374 C CA . THR D 1 100 ? 52.714 23.947 8.391 1.00 42.08 100 THR D CA 1
ATOM 3375 C C . THR D 1 100 ? 52.897 24.170 9.877 1.00 41.24 100 THR D C 1
ATOM 3376 O O . THR D 1 100 ? 53.773 23.539 10.466 1.00 41.91 100 THR D O 1
ATOM 3380 N N . THR D 1 101 ? 52.084 25.042 10.487 1.00 41.07 101 THR D N 1
ATOM 3381 C CA . THR D 1 101 ? 52.170 25.304 11.946 1.00 41.27 101 THR D CA 1
ATOM 3382 C C . THR D 1 101 ? 50.950 24.767 12.724 1.00 41.41 101 THR D C 1
ATOM 3383 O O . THR D 1 101 ? 49.834 25.119 12.383 1.00 41.08 101 THR D O 1
ATOM 3387 N N . LYS D 1 102 ? 51.185 23.950 13.757 1.00 40.80 102 LYS D N 1
ATOM 3388 C CA . LYS D 1 102 ? 50.144 23.457 14.652 1.00 41.56 102 LYS D CA 1
ATOM 3389 C C . LYS D 1 102 ? 50.347 24.104 16.075 1.00 39.86 102 LYS D C 1
ATOM 3390 O O . LYS D 1 102 ? 51.459 24.132 16.603 1.00 37.11 102 LYS D O 1
ATOM 3396 N N . ARG D 1 103 ? 49.270 24.633 16.647 1.00 37.85 103 ARG D N 1
ATOM 3397 C CA . ARG D 1 103 ? 49.260 25.289 17.961 1.00 39.89 103 ARG D CA 1
ATOM 3398 C C . ARG D 1 103 ? 48.541 24.392 18.959 1.00 38.46 103 ARG D C 1
ATOM 3399 O O . ARG D 1 103 ? 47.535 23.713 18.630 1.00 37.75 103 ARG D O 1
ATOM 3407 N N . TYR D 1 104 ? 49.105 24.338 20.146 1.00 35.98 104 TYR D N 1
ATOM 3408 C CA . TYR D 1 104 ? 48.560 23.562 21.216 1.00 36.39 104 TYR D CA 1
ATOM 3409 C C . TYR D 1 104 ? 48.524 24.457 22.455 1.00 37.34 104 TYR D C 1
ATOM 3410 O O . TYR D 1 104 ? 49.222 25.465 22.528 1.00 36.99 104 TYR D O 1
ATOM 3419 N N . ASN D 1 105 ? 47.640 24.151 23.381 1.00 38.47 105 ASN D N 1
ATOM 3420 C CA . ASN D 1 105 ? 47.713 24.714 24.717 1.00 40.06 105 ASN D CA 1
ATOM 3421 C C . ASN D 1 105 ? 47.768 23.568 25.726 1.00 41.38 105 ASN D C 1
ATOM 3422 O O . ASN D 1 105 ? 46.824 22.746 25.818 1.00 40.78 105 ASN D O 1
ATOM 3427 N N . LEU D 1 106 ? 48.898 23.452 26.400 1.00 40.08 106 LEU D N 1
ATOM 3428 C CA . LEU D 1 106 ? 49.036 22.470 27.431 1.00 41.16 106 LEU D CA 1
ATOM 3429 C C . LEU D 1 106 ? 48.587 23.013 28.817 1.00 43.76 106 LEU D C 1
ATOM 3430 O O . LEU D 1 106 ? 48.951 24.131 29.217 1.00 43.46 106 LEU D O 1
ATOM 3435 N N . GLN D 1 107 ? 47.781 22.215 29.525 1.00 44.75 107 GLN D N 1
ATOM 3436 C CA . GLN D 1 107 ? 47.355 22.531 30.870 1.00 45.93 107 GLN D CA 1
ATOM 3437 C C . GLN D 1 107 ? 47.736 21.344 31.758 1.00 46.48 107 GLN D C 1
ATOM 3438 O O . GLN D 1 107 ? 47.637 20.198 31.345 1.00 46.12 107 GLN D O 1
ATOM 3444 N N . ILE D 1 108 ? 48.249 21.629 32.955 1.00 48.03 108 ILE D N 1
ATOM 3445 C CA . ILE D 1 108 ? 48.809 20.593 33.845 1.00 48.38 108 ILE D CA 1
ATOM 3446 C C . ILE D 1 108 ? 47.969 20.518 35.122 1.00 49.70 108 ILE D C 1
ATOM 3447 O O . ILE D 1 108 ? 47.673 21.550 35.760 1.00 49.61 108 ILE D O 1
ATOM 3452 N N . TYR D 1 109 ? 47.553 19.300 35.481 1.00 49.71 109 TYR D N 1
ATOM 3453 C CA . TYR D 1 109 ? 46.911 19.100 36.771 1.00 50.05 109 TYR D CA 1
ATOM 3454 C C . TYR D 1 109 ? 47.715 18.158 37.654 1.00 50.89 109 TYR D C 1
ATOM 3455 O O . TYR D 1 109 ? 48.456 17.346 37.188 1.00 48.75 109 TYR D O 1
ATOM 3464 N N . ARG D 1 110 ? 47.552 18.338 38.961 1.00 54.26 110 ARG D N 1
ATOM 3465 C CA . ARG D 1 110 ? 48.233 17.533 39.957 1.00 56.28 110 ARG D CA 1
ATOM 3466 C C . ARG D 1 110 ? 47.227 16.480 40.360 1.00 56.99 110 ARG D C 1
ATOM 3467 O O . ARG D 1 110 ? 46.146 16.820 40.824 1.00 57.06 110 ARG D O 1
ATOM 3475 N N . ARG D 1 111 ? 47.548 15.212 40.129 1.00 58.02 111 ARG D N 1
ATOM 3476 C CA . ARG D 1 111 ? 46.545 14.153 40.295 1.00 58.99 111 ARG D CA 1
ATOM 3477 C C . ARG D 1 111 ? 47.224 12.814 40.510 1.00 59.95 111 ARG D C 1
ATOM 3478 O O . ARG D 1 111 ? 48.331 12.602 40.013 1.00 60.38 111 ARG D O 1
ATOM 3487 N N . ASP E 1 3 ? -6.591 -45.803 4.644 1.00 76.00 3 ASP E N 1
ATOM 3488 C CA . ASP E 1 3 ? -5.439 -44.900 4.302 1.00 76.30 3 ASP E CA 1
ATOM 3489 C C . ASP E 1 3 ? -5.004 -43.970 5.472 1.00 75.44 3 ASP E C 1
ATOM 3490 O O . ASP E 1 3 ? -3.848 -43.497 5.511 1.00 75.99 3 ASP E O 1
ATOM 3495 N N . SER E 1 4 ? -5.926 -43.726 6.414 1.00 73.96 4 SER E N 1
ATOM 3496 C CA . SER E 1 4 ? -5.668 -42.924 7.636 1.00 71.88 4 SER E CA 1
ATOM 3497 C C . SER E 1 4 ? -6.660 -43.226 8.743 1.00 69.99 4 SER E C 1
ATOM 3498 O O . SER E 1 4 ? -7.890 -43.149 8.546 1.00 70.75 4 SER E O 1
ATOM 3501 N N . GLU E 1 5 ? -6.105 -43.547 9.912 1.00 66.48 5 GLU E N 1
ATOM 3502 C CA . GLU E 1 5 ? -6.863 -43.731 11.141 1.00 62.96 5 GLU E CA 1
ATOM 3503 C C . GLU E 1 5 ? -7.396 -42.373 11.664 1.00 57.87 5 GLU E C 1
ATOM 3504 O O . GLU E 1 5 ? -7.559 -42.186 12.867 1.00 55.53 5 GLU E O 1
ATOM 3510 N N . ILE E 1 6 ? -7.652 -41.447 10.737 1.00 53.45 6 ILE E N 1
ATOM 3511 C CA . ILE E 1 6 ? -8.304 -40.153 11.037 1.00 49.83 6 ILE E CA 1
ATOM 3512 C C . ILE E 1 6 ? -9.760 -40.469 11.329 1.00 47.05 6 ILE E C 1
ATOM 3513 O O . ILE E 1 6 ? -10.416 -41.105 10.518 1.00 46.94 6 ILE E O 1
ATOM 3518 N N . PHE E 1 7 ? -10.254 -40.025 12.483 1.00 43.71 7 PHE E N 1
ATOM 3519 C CA . PHE E 1 7 ? -11.640 -40.250 12.841 1.00 40.88 7 PHE E CA 1
ATOM 3520 C C . PHE E 1 7 ? -12.505 -39.037 12.451 1.00 38.67 7 PHE E C 1
ATOM 3521 O O . PHE E 1 7 ? -12.312 -37.914 12.962 1.00 39.69 7 PHE E O 1
ATOM 3529 N N . THR E 1 8 ? -13.451 -39.219 11.537 1.00 36.42 8 THR E N 1
ATOM 3530 C CA . THR E 1 8 ? -14.344 -38.102 11.172 1.00 33.69 8 THR E CA 1
ATOM 3531 C C . THR E 1 8 ? -15.509 -37.898 12.120 1.00 33.57 8 THR E C 1
ATOM 3532 O O . THR E 1 8 ? -16.239 -38.838 12.459 1.00 31.80 8 THR E O 1
ATOM 3536 N N . VAL E 1 9 ? -15.679 -36.648 12.526 1.00 32.72 9 VAL E N 1
ATOM 3537 C CA . VAL E 1 9 ? -16.718 -36.295 13.442 1.00 33.13 9 VAL E CA 1
ATOM 3538 C C . VAL E 1 9 ? -17.544 -35.130 12.921 1.00 32.37 9 VAL E C 1
ATOM 3539 O O . VAL E 1 9 ? -17.006 -34.098 12.525 1.00 30.80 9 VAL E O 1
ATOM 3543 N N . ASN E 1 10 ? -18.862 -35.303 12.922 1.00 29.61 10 ASN E N 1
ATOM 3544 C CA . ASN E 1 10 ? -19.749 -34.217 12.543 1.00 29.20 10 ASN E CA 1
ATOM 3545 C C . ASN E 1 10 ? -20.406 -33.453 13.653 1.00 28.21 10 ASN E C 1
ATOM 3546 O O . ASN E 1 10 ? -20.918 -34.015 14.626 1.00 26.92 10 ASN E O 1
ATOM 3551 N N . GLY E 1 11 ? -20.390 -32.133 13.504 1.00 28.41 11 GLY E N 1
ATOM 3552 C CA . GLY E 1 11 ? -20.925 -31.223 14.533 1.00 26.63 11 GLY E CA 1
ATOM 3553 C C . GLY E 1 11 ? -21.853 -30.253 13.857 1.00 28.93 11 GLY E C 1
ATOM 3554 O O . GLY E 1 11 ? -21.801 -30.099 12.599 1.00 29.33 11 GLY E O 1
ATOM 3555 N N . ILE E 1 12 ? -22.736 -29.633 14.662 1.00 28.77 12 ILE E N 1
ATOM 3556 C CA . ILE E 1 12 ? -23.753 -28.693 14.175 1.00 28.94 12 ILE E CA 1
ATOM 3557 C C . ILE E 1 12 ? -23.425 -27.327 14.731 1.00 28.93 12 ILE E C 1
ATOM 3558 O O . ILE E 1 12 ? -23.168 -27.202 15.948 1.00 28.22 12 ILE E O 1
ATOM 3563 N N . LEU E 1 13 ? -23.350 -26.316 13.854 1.00 29.23 13 LEU E N 1
ATOM 3564 C CA . LEU E 1 13 ? -23.129 -24.943 14.297 1.00 32.57 13 LEU E CA 1
ATOM 3565 C C . LEU E 1 13 ? -23.896 -24.641 15.584 1.00 32.95 13 LEU E C 1
ATOM 3566 O O . LEU E 1 13 ? -25.092 -24.878 15.655 1.00 33.08 13 LEU E O 1
ATOM 3571 N N . GLY E 1 14 ? -23.228 -24.140 16.619 1.00 34.12 14 GLY E N 1
ATOM 3572 C CA . GLY E 1 14 ? -23.944 -23.726 17.842 1.00 34.45 14 GLY E CA 1
ATOM 3573 C C . GLY E 1 14 ? -24.080 -24.831 18.878 1.00 36.20 14 GLY E C 1
ATOM 3574 O O . GLY E 1 14 ? -24.266 -24.552 20.071 1.00 37.53 14 GLY E O 1
ATOM 3575 N N . GLU E 1 15 ? -23.973 -26.099 18.458 1.00 37.33 15 GLU E N 1
ATOM 3576 C CA . GLU E 1 15 ? -24.099 -27.224 19.378 1.00 37.92 15 GLU E CA 1
ATOM 3577 C C . GLU E 1 15 ? -22.722 -27.677 19.900 1.00 38.08 15 GLU E C 1
ATOM 3578 O O . GLU E 1 15 ? -21.753 -26.915 19.883 1.00 37.53 15 GLU E O 1
ATOM 3584 N N . SER E 1 16 ? -22.672 -28.927 20.353 1.00 37.43 16 SER E N 1
ATOM 3585 C CA . SER E 1 16 ? -21.546 -29.572 20.998 1.00 37.47 16 SER E CA 1
ATOM 3586 C C . SER E 1 16 ? -21.169 -30.741 20.104 1.00 37.18 16 SER E C 1
ATOM 3587 O O . SER E 1 16 ? -22.058 -31.314 19.426 1.00 36.68 16 SER E O 1
ATOM 3590 N N . VAL E 1 17 ? -19.891 -31.127 20.138 1.00 35.36 17 VAL E N 1
ATOM 3591 C CA . VAL E 1 17 ? -19.442 -32.371 19.524 1.00 35.41 17 VAL E CA 1
ATOM 3592 C C . VAL E 1 17 ? -18.441 -33.027 20.501 1.00 35.92 17 VAL E C 1
ATOM 3593 O O . VAL E 1 17 ? -17.769 -32.340 21.236 1.00 35.80 17 VAL E O 1
ATOM 3597 N N . THR E 1 18 ? -18.389 -34.363 20.560 1.00 36.32 18 THR E N 1
ATOM 3598 C CA . THR E 1 18 ? -17.497 -35.076 21.472 1.00 36.78 18 THR E CA 1
ATOM 3599 C C . THR E 1 18 ? -16.435 -35.736 20.605 1.00 36.85 18 THR E C 1
ATOM 3600 O O . THR E 1 18 ? -16.756 -36.219 19.502 1.00 37.14 18 THR E O 1
ATOM 3604 N N . PHE E 1 19 ? -15.167 -35.676 21.027 1.00 36.38 19 PHE E N 1
ATOM 3605 C CA . PHE E 1 19 ? -14.127 -36.402 20.306 1.00 37.22 19 PHE E CA 1
ATOM 3606 C C . PHE E 1 19 ? -13.915 -37.641 21.140 1.00 37.93 19 PHE E C 1
ATOM 3607 O O . PHE E 1 19 ? -13.677 -37.537 22.352 1.00 36.53 19 PHE E O 1
ATOM 3615 N N . PRO E 1 20 ? -14.047 -38.823 20.500 1.00 38.51 20 PRO E N 1
ATOM 3616 C CA . PRO E 1 20 ? -13.826 -40.066 21.237 1.00 38.43 20 PRO E CA 1
ATOM 3617 C C . PRO E 1 20 ? -12.340 -40.295 21.414 1.00 39.36 20 PRO E C 1
ATOM 3618 O O . PRO E 1 20 ? -11.563 -40.215 20.450 1.00 40.54 20 PRO E O 1
ATOM 3622 N N . VAL E 1 21 ? -11.948 -40.555 22.642 1.00 39.87 21 VAL E N 1
ATOM 3623 C CA . VAL E 1 21 ? -10.608 -40.831 22.952 1.00 41.64 21 VAL E CA 1
ATOM 3624 C C . VAL E 1 21 ? -10.637 -42.199 23.610 1.00 44.38 21 VAL E C 1
ATOM 3625 O O . VAL E 1 21 ? -9.865 -43.060 23.240 1.00 42.36 21 VAL E O 1
ATOM 3629 N N . ASN E 1 22 ? -11.534 -42.383 24.592 1.00 47.78 22 ASN E N 1
ATOM 3630 C CA . ASN E 1 22 ? -11.851 -43.730 25.132 1.00 50.48 22 ASN E CA 1
ATOM 3631 C C . ASN E 1 22 ? -10.603 -44.374 25.709 1.00 51.57 22 ASN E C 1
ATOM 3632 O O . ASN E 1 22 ? -10.243 -45.495 25.365 1.00 51.25 22 ASN E O 1
ATOM 3637 N N . ILE E 1 23 ? -9.934 -43.652 26.585 1.00 54.03 23 ILE E N 1
ATOM 3638 C CA . ILE E 1 23 ? -8.687 -44.161 27.105 1.00 56.65 23 ILE E CA 1
ATOM 3639 C C . ILE E 1 23 ? -8.871 -45.440 27.943 1.00 58.61 23 ILE E C 1
ATOM 3640 O O . ILE E 1 23 ? -9.631 -45.485 28.918 1.00 58.35 23 ILE E O 1
ATOM 3645 N N . GLN E 1 24 ? -8.149 -46.459 27.501 1.00 60.83 24 GLN E N 1
ATOM 3646 C CA . GLN E 1 24 ? -8.042 -47.768 28.091 1.00 63.47 24 GLN E CA 1
ATOM 3647 C C . GLN E 1 24 ? -7.677 -47.778 29.599 1.00 64.29 24 GLN E C 1
ATOM 3648 O O . GLN E 1 24 ? -8.482 -48.214 30.435 1.00 64.24 24 GLN E O 1
ATOM 3654 N N . GLU E 1 25 ? -6.466 -47.287 29.908 1.00 65.01 25 GLU E N 1
ATOM 3655 C CA . GLU E 1 25 ? -5.858 -47.223 31.263 1.00 65.03 25 GLU E CA 1
ATOM 3656 C C . GLU E 1 25 ? -5.762 -45.734 31.709 1.00 64.46 25 GLU E C 1
ATOM 3657 O O . GLU E 1 25 ? -4.686 -45.140 31.623 1.00 64.15 25 GLU E O 1
ATOM 3663 N N . PRO E 1 26 ? -6.888 -45.131 32.166 1.00 64.07 26 PRO E N 1
ATOM 3664 C CA . PRO E 1 26 ? -6.984 -43.685 32.492 1.00 63.89 26 PRO E CA 1
ATOM 3665 C C . PRO E 1 26 ? -6.007 -43.108 33.536 1.00 62.94 26 PRO E C 1
ATOM 3666 O O . PRO E 1 26 ? -5.481 -42.002 33.335 1.00 62.13 26 PRO E O 1
ATOM 3670 N N . ARG E 1 27 ? -5.818 -43.840 34.641 1.00 61.71 27 ARG E N 1
ATOM 3671 C CA . ARG E 1 27 ? -4.791 -43.576 35.666 1.00 60.93 27 ARG E CA 1
ATOM 3672 C C . ARG E 1 27 ? -3.359 -43.473 35.101 1.00 59.76 27 ARG E C 1
ATOM 3673 O O . ARG E 1 27 ? -2.448 -42.991 35.796 1.00 59.73 27 ARG E O 1
ATOM 3681 N N . GLN E 1 28 ? -3.181 -43.912 33.842 1.00 57.22 28 GLN E N 1
ATOM 3682 C CA . GLN E 1 28 ? -1.901 -43.935 33.185 1.00 53.89 28 GLN E CA 1
ATOM 3683 C C . GLN E 1 28 ? -1.636 -42.670 32.376 1.00 50.59 28 GLN E C 1
ATOM 3684 O O . GLN E 1 28 ? -0.553 -42.493 31.848 1.00 50.28 28 GLN E O 1
ATOM 3690 N N . VAL E 1 29 ? -2.607 -41.780 32.291 1.00 47.46 29 VAL E N 1
ATOM 3691 C CA . VAL E 1 29 ? -2.453 -40.582 31.443 1.00 45.13 29 VAL E CA 1
ATOM 3692 C C . VAL E 1 29 ? -1.724 -39.462 32.205 1.00 43.85 29 VAL E C 1
ATOM 3693 O O . VAL E 1 29 ? -2.104 -39.108 33.311 1.00 43.75 29 VAL E O 1
ATOM 3697 N N . LYS E 1 30 ? -0.650 -38.941 31.614 1.00 41.28 30 LYS E N 1
ATOM 3698 C CA . LYS E 1 30 ? 0.081 -37.826 32.199 1.00 40.13 30 LYS E CA 1
ATOM 3699 C C . LYS E 1 30 ? -0.535 -36.527 31.698 1.00 37.49 30 LYS E C 1
ATOM 3700 O O . LYS E 1 30 ? -1.030 -35.761 32.492 1.00 38.24 30 LYS E O 1
ATOM 3706 N N . ILE E 1 31 ? -0.600 -36.331 30.382 1.00 34.35 31 ILE E N 1
ATOM 3707 C CA . ILE E 1 31 ? -1.207 -35.136 29.796 1.00 32.80 31 ILE E CA 1
ATOM 3708 C C . ILE E 1 31 ? -1.610 -35.426 28.374 1.00 32.67 31 ILE E C 1
ATOM 3709 O O . ILE E 1 31 ? -0.946 -36.229 27.666 1.00 31.55 31 ILE E O 1
ATOM 3714 N N . ILE E 1 32 ? -2.697 -34.791 27.944 1.00 31.14 32 ILE E N 1
ATOM 3715 C CA . ILE E 1 32 ? -3.061 -34.866 26.543 1.00 30.90 32 ILE E CA 1
ATOM 3716 C C . ILE E 1 32 ? -2.969 -33.445 26.015 1.00 31.40 32 ILE E C 1
ATOM 3717 O O . ILE E 1 32 ? -3.542 -32.560 26.601 1.00 31.77 32 ILE E O 1
ATOM 3722 N N . ALA E 1 33 ? -2.258 -33.236 24.910 1.00 30.87 33 ALA E N 1
ATOM 3723 C CA . ALA E 1 33 ? -2.170 -31.905 24.352 1.00 29.91 33 ALA E CA 1
ATOM 3724 C C . ALA E 1 33 ? -2.919 -31.896 23.093 1.00 29.59 33 ALA E C 1
ATOM 3725 O O . ALA E 1 33 ? -2.591 -32.624 22.143 1.00 29.49 33 ALA E O 1
ATOM 3727 N N . TRP E 1 34 ? -3.947 -31.058 23.072 1.00 28.96 34 TRP E N 1
ATOM 3728 C CA . TRP E 1 34 ? -4.747 -30.958 21.911 1.00 29.55 34 TRP E CA 1
ATOM 3729 C C . TRP E 1 34 ? -4.405 -29.746 21.024 1.00 29.56 34 TRP E C 1
ATOM 3730 O O . TRP E 1 34 ? -4.309 -28.617 21.512 1.00 30.47 34 TRP E O 1
ATOM 3741 N N . THR E 1 35 ? -4.444 -29.964 19.722 1.00 28.03 35 THR E N 1
ATOM 3742 C CA . THR E 1 35 ? -3.994 -29.034 18.759 1.00 29.90 35 THR E CA 1
ATOM 3743 C C . THR E 1 35 ? -4.865 -29.102 17.490 1.00 30.01 35 THR E C 1
ATOM 3744 O O . THR E 1 35 ? -5.367 -30.152 17.157 1.00 29.08 35 THR E O 1
ATOM 3748 N N . SER E 1 36 ? -5.038 -27.959 16.814 1.00 29.81 36 SER E N 1
ATOM 3749 C CA . SER E 1 36 ? -5.720 -27.826 15.548 1.00 32.32 36 SER E CA 1
ATOM 3750 C C . SER E 1 36 ? -4.929 -26.765 14.748 1.00 33.96 36 SER E C 1
ATOM 3751 O O . SER E 1 36 ? -3.736 -26.768 14.783 1.00 34.47 36 SER E O 1
ATOM 3754 N N . LYS E 1 37 ? -5.584 -25.861 14.043 1.00 36.20 37 LYS E N 1
ATOM 3755 C CA . LYS E 1 37 ? -4.894 -24.749 13.360 1.00 38.36 37 LYS E CA 1
ATOM 3756 C C . LYS E 1 37 ? -4.158 -23.879 14.365 1.00 38.85 37 LYS E C 1
ATOM 3757 O O . LYS E 1 37 ? -3.118 -23.283 14.063 1.00 40.26 37 LYS E O 1
ATOM 3763 N N . THR E 1 38 ? -4.719 -23.792 15.558 1.00 38.30 38 THR E N 1
ATOM 3764 C CA . THR E 1 38 ? -4.041 -23.153 16.691 1.00 37.55 38 THR E CA 1
ATOM 3765 C C . THR E 1 38 ? -3.914 -24.227 17.774 1.00 37.62 38 THR E C 1
ATOM 3766 O O . THR E 1 38 ? -4.547 -25.291 17.711 1.00 37.73 38 THR E O 1
ATOM 3770 N N . SER E 1 39 ? -3.097 -23.981 18.778 1.00 37.53 39 SER E N 1
ATOM 3771 C CA . SER E 1 39 ? -3.200 -24.802 19.981 1.00 36.56 39 SER E CA 1
ATOM 3772 C C . SER E 1 39 ? -4.678 -24.705 20.479 1.00 34.87 39 SER E C 1
ATOM 3773 O O . SER E 1 39 ? -5.449 -23.761 20.113 1.00 33.40 39 SER E O 1
ATOM 3776 N N . VAL E 1 40 ? -5.106 -25.733 21.204 1.00 32.46 40 VAL E N 1
ATOM 3777 C CA . VAL E 1 40 ? -6.484 -25.821 21.675 1.00 29.97 40 VAL E CA 1
ATOM 3778 C C . VAL E 1 40 ? -6.543 -25.859 23.228 1.00 29.38 40 VAL E C 1
ATOM 3779 O O . VAL E 1 40 ? -7.079 -24.922 23.824 1.00 27.67 40 VAL E O 1
ATOM 3783 N N . ALA E 1 41 ? -6.054 -26.942 23.856 1.00 27.11 41 ALA E N 1
ATOM 3784 C CA . ALA E 1 41 ? -6.093 -27.110 25.330 1.00 26.25 41 ALA E CA 1
ATOM 3785 C C . ALA E 1 41 ? -5.202 -28.250 25.719 1.00 26.61 41 ALA E C 1
ATOM 3786 O O . ALA E 1 41 ? -4.894 -29.064 24.878 1.00 24.93 41 ALA E O 1
ATOM 3788 N N A TYR E 1 42 ? -4.822 -28.280 27.013 0.50 26.54 42 TYR E N 1
ATOM 3789 N N B TYR E 1 42 ? -4.752 -28.331 26.961 0.50 26.64 42 TYR E N 1
ATOM 3790 C CA A TYR E 1 42 ? -4.160 -29.392 27.709 0.50 29.13 42 TYR E CA 1
ATOM 3791 C CA B TYR E 1 42 ? -4.342 -29.635 27.394 0.50 29.19 42 TYR E CA 1
ATOM 3792 C C A TYR E 1 42 ? -5.130 -30.050 28.734 0.50 30.14 42 TYR E C 1
ATOM 3793 C C B TYR E 1 42 ? -5.370 -30.163 28.358 0.50 30.23 42 TYR E C 1
ATOM 3794 O O A TYR E 1 42 ? -5.827 -29.335 29.492 0.50 28.95 42 TYR E O 1
ATOM 3795 O O B TYR E 1 42 ? -6.310 -29.470 28.722 0.50 29.91 42 TYR E O 1
ATOM 3812 N N . VAL E 1 43 ? -5.132 -31.391 28.786 1.00 31.16 43 VAL E N 1
ATOM 3813 C CA . VAL E 1 43 ? -6.024 -32.106 29.699 1.00 32.81 43 VAL E CA 1
ATOM 3814 C C . VAL E 1 43 ? -5.122 -32.910 30.618 1.00 34.50 43 VAL E C 1
ATOM 3815 O O . VAL E 1 43 ? -4.266 -33.641 30.174 1.00 34.79 43 VAL E O 1
ATOM 3819 N N . THR E 1 44 ? -5.254 -32.678 31.916 1.00 37.21 44 THR E N 1
ATOM 3820 C CA . THR E 1 44 ? -4.477 -33.396 32.909 1.00 39.89 44 THR E CA 1
ATOM 3821 C C . THR E 1 44 ? -5.457 -34.073 33.892 1.00 42.31 44 THR E C 1
ATOM 3822 O O . THR E 1 44 ? -6.621 -33.664 34.005 1.00 42.12 44 THR E O 1
ATOM 3826 N N . PRO E 1 45 ? -5.023 -35.161 34.559 1.00 45.64 45 PRO E N 1
ATOM 3827 C CA . PRO E 1 45 ? -5.898 -35.834 35.545 1.00 47.46 45 PRO E CA 1
ATOM 3828 C C . PRO E 1 45 ? -6.280 -34.890 36.694 1.00 49.15 45 PRO E C 1
ATOM 3829 O O . PRO E 1 45 ? -5.482 -34.034 37.077 1.00 48.91 45 PRO E O 1
ATOM 3833 N N . GLY E 1 46 ? -7.490 -35.061 37.218 1.00 50.96 46 GLY E N 1
ATOM 3834 C CA . GLY E 1 46 ? -7.962 -34.298 38.373 1.00 53.30 46 GLY E CA 1
ATOM 3835 C C . GLY E 1 46 ? -7.673 -34.994 39.695 1.00 55.08 46 GLY E C 1
ATOM 3836 O O . GLY E 1 46 ? -6.816 -35.893 39.765 1.00 54.30 46 GLY E O 1
ATOM 3837 N N . ASP E 1 47 ? -8.375 -34.557 40.746 1.00 56.73 47 ASP E N 1
ATOM 3838 C CA . ASP E 1 47 ? -8.360 -35.223 42.051 1.00 58.67 47 ASP E CA 1
ATOM 3839 C C . ASP E 1 47 ? -9.212 -36.453 41.967 1.00 59.80 47 ASP E C 1
ATOM 3840 O O . ASP E 1 47 ? -8.946 -37.449 42.619 1.00 60.48 47 ASP E O 1
ATOM 3845 N N . SER E 1 48 ? -10.252 -36.387 41.156 1.00 61.94 48 SER E N 1
ATOM 3846 C CA . SER E 1 48 ? -11.139 -37.534 41.002 1.00 63.46 48 SER E CA 1
ATOM 3847 C C . SER E 1 48 ? -11.236 -38.002 39.566 1.00 64.15 48 SER E C 1
ATOM 3848 O O . SER E 1 48 ? -11.209 -37.202 38.615 1.00 64.03 48 SER E O 1
ATOM 3851 N N . GLU E 1 49 ? -11.410 -39.314 39.462 1.00 65.31 49 GLU E N 1
ATOM 3852 C CA . GLU E 1 49 ? -11.503 -40.100 38.225 1.00 66.13 49 GLU E CA 1
ATOM 3853 C C . GLU E 1 49 ? -12.358 -39.548 37.091 1.00 65.72 49 GLU E C 1
ATOM 3854 O O . GLU E 1 49 ? -12.015 -39.727 35.922 1.00 66.00 49 GLU E O 1
ATOM 3860 N N . THR E 1 50 ? -13.467 -38.895 37.432 1.00 65.22 50 THR E N 1
ATOM 3861 C CA . THR E 1 50 ? -14.472 -38.512 36.427 1.00 63.88 50 THR E CA 1
ATOM 3862 C C . THR E 1 50 ? -14.450 -37.039 36.022 1.00 62.70 50 THR E C 1
ATOM 3863 O O . THR E 1 50 ? -15.284 -36.628 35.195 1.00 62.57 50 THR E O 1
ATOM 3867 N N . ALA E 1 51 ? -13.554 -36.235 36.609 1.00 60.48 51 ALA E N 1
ATOM 3868 C CA . ALA E 1 51 ? -13.301 -34.894 36.032 1.00 58.13 51 ALA E CA 1
ATOM 3869 C C . ALA E 1 51 ? -11.809 -34.557 35.881 1.00 55.51 51 ALA E C 1
ATOM 3870 O O . ALA E 1 51 ? -11.161 -34.115 36.833 1.00 54.99 51 ALA E O 1
ATOM 3872 N N . PRO E 1 52 ? -11.254 -34.817 34.684 1.00 52.91 52 PRO E N 1
ATOM 3873 C CA . PRO E 1 52 ? -9.913 -34.347 34.351 1.00 50.80 52 PRO E CA 1
ATOM 3874 C C . PRO E 1 52 ? -9.913 -32.792 34.316 1.00 49.15 52 PRO E C 1
ATOM 3875 O O . PRO E 1 52 ? -10.973 -32.188 34.237 1.00 49.00 52 PRO E O 1
ATOM 3879 N N . VAL E 1 53 ? -8.742 -32.167 34.432 1.00 47.22 53 VAL E N 1
ATOM 3880 C CA . VAL E 1 53 ? -8.603 -30.709 34.435 1.00 44.49 53 VAL E CA 1
ATOM 3881 C C . VAL E 1 53 ? -8.286 -30.218 33.017 1.00 42.07 53 VAL E C 1
ATOM 3882 O O . VAL E 1 53 ? -7.335 -30.717 32.388 1.00 42.23 53 VAL E O 1
ATOM 3886 N N . VAL E 1 54 ? -9.078 -29.266 32.511 1.00 38.25 54 VAL E N 1
ATOM 3887 C CA . VAL E 1 54 ? -8.883 -28.700 31.184 1.00 35.61 54 VAL E CA 1
ATOM 3888 C C . VAL E 1 54 ? -8.230 -27.304 31.307 1.00 36.30 54 VAL E C 1
ATOM 3889 O O . VAL E 1 54 ? -8.773 -26.430 32.013 1.00 36.25 54 VAL E O 1
ATOM 3893 N N . THR E 1 55 ? -7.114 -27.094 30.597 1.00 34.76 55 THR E N 1
ATOM 3894 C CA . THR E 1 55 ? -6.511 -25.747 30.450 1.00 33.95 55 THR E CA 1
ATOM 3895 C C . THR E 1 55 ? -6.483 -25.335 29.007 1.00 33.81 55 THR E C 1
ATOM 3896 O O . THR E 1 55 ? -5.734 -25.909 28.202 1.00 33.72 55 THR E O 1
ATOM 3900 N N . VAL E 1 56 ? -7.295 -24.354 28.671 1.00 31.70 56 VAL E N 1
ATOM 3901 C CA . VAL E 1 56 ? -7.390 -23.841 27.322 1.00 32.46 56 VAL E CA 1
ATOM 3902 C C . VAL E 1 56 ? -6.152 -22.938 26.969 1.00 32.80 56 VAL E C 1
ATOM 3903 O O . VAL E 1 56 ? -5.717 -22.127 27.777 1.00 32.51 56 VAL E O 1
ATOM 3907 N N . THR E 1 57 ? -5.613 -23.081 25.764 1.00 33.31 57 THR E N 1
ATOM 3908 C CA . THR E 1 57 ? -4.325 -22.457 25.428 1.00 35.30 57 THR E CA 1
ATOM 3909 C C . THR E 1 57 ? -4.445 -21.502 24.225 1.00 35.09 57 THR E C 1
ATOM 3910 O O . THR E 1 57 ? -3.458 -20.865 23.777 1.00 36.14 57 THR E O 1
ATOM 3914 N N . HIS E 1 58 ? -5.669 -21.348 23.723 1.00 34.82 58 HIS E N 1
ATOM 3915 C CA . HIS E 1 58 ? -5.977 -20.228 22.830 1.00 35.50 58 HIS E CA 1
ATOM 3916 C C . HIS E 1 58 ? -7.330 -19.588 23.082 1.00 36.07 58 HIS E C 1
ATOM 3917 O O . HIS E 1 58 ? -8.320 -20.313 23.186 1.00 34.08 58 HIS E O 1
ATOM 3924 N N . ARG E 1 59 ? -7.368 -18.240 23.088 1.00 38.43 59 ARG E N 1
ATOM 3925 C CA . ARG E 1 59 ? -8.609 -17.438 23.255 1.00 39.23 59 ARG E CA 1
ATOM 3926 C C . ARG E 1 59 ? -9.811 -17.896 22.395 1.00 36.88 59 ARG E C 1
ATOM 3927 O O . ARG E 1 59 ? -10.926 -17.778 22.837 1.00 36.38 59 ARG E O 1
ATOM 3935 N N . ASN E 1 60 ? -9.585 -18.379 21.177 1.00 34.08 60 ASN E N 1
ATOM 3936 C CA . ASN E 1 60 ? -10.681 -18.831 20.337 1.00 34.60 60 ASN E CA 1
ATOM 3937 C C . ASN E 1 60 ? -11.559 -19.914 20.993 1.00 33.35 60 ASN E C 1
ATOM 3938 O O . ASN E 1 60 ? -12.701 -20.023 20.647 1.00 33.42 60 ASN E O 1
ATOM 3943 N N . TYR E 1 61 ? -11.025 -20.674 21.950 1.00 33.45 61 TYR E N 1
ATOM 3944 C CA . TYR E 1 61 ? -11.735 -21.811 22.566 1.00 33.73 61 TYR E CA 1
ATOM 3945 C C . TYR E 1 61 ? -12.110 -21.604 24.040 1.00 34.82 61 TYR E C 1
ATOM 3946 O O . TYR E 1 61 ? -12.614 -22.528 24.706 1.00 34.00 61 TYR E O 1
ATOM 3955 N N . TYR E 1 62 ? -11.847 -20.397 24.535 1.00 35.82 62 TYR E N 1
ATOM 3956 C CA . TYR E 1 62 ? -12.112 -19.975 25.910 1.00 37.10 62 TYR E CA 1
ATOM 3957 C C . TYR E 1 62 ? -13.524 -20.374 26.367 1.00 36.80 62 TYR E C 1
ATOM 3958 O O . TYR E 1 62 ? -14.488 -20.063 25.699 1.00 35.96 62 TYR E O 1
ATOM 3967 N N . GLU E 1 63 ? -13.622 -21.082 27.490 1.00 37.51 63 GLU E N 1
ATOM 3968 C CA . GLU E 1 63 ? -14.889 -21.631 28.044 1.00 38.91 63 GLU E CA 1
ATOM 3969 C C . GLU E 1 63 ? -15.701 -22.535 27.099 1.00 38.76 63 GLU E C 1
ATOM 3970 O O . GLU E 1 63 ? -16.916 -22.590 27.215 1.00 38.93 63 GLU E O 1
ATOM 3976 N N . ARG E 1 64 ? -15.048 -23.236 26.166 1.00 37.19 64 ARG E N 1
ATOM 3977 C CA . ARG E 1 64 ? -15.790 -24.037 25.217 1.00 35.27 64 ARG E CA 1
ATOM 3978 C C . ARG E 1 64 ? -15.244 -25.471 25.122 1.00 34.54 64 ARG E C 1
ATOM 3979 O O . ARG E 1 64 ? -15.723 -26.223 24.300 1.00 34.02 64 ARG E O 1
ATOM 3987 N N . ILE E 1 65 ? -14.276 -25.830 25.969 1.00 33.96 65 ILE E N 1
ATOM 3988 C CA . ILE E 1 65 ? -13.677 -27.166 25.973 1.00 34.91 65 ILE E CA 1
ATOM 3989 C C . ILE E 1 65 ? -13.941 -27.804 27.338 1.00 36.98 65 ILE E C 1
ATOM 3990 O O . ILE E 1 65 ? -13.663 -27.215 28.384 1.00 36.42 65 ILE E O 1
ATOM 3995 N N . HIS E 1 66 ? -14.503 -29.001 27.306 1.00 37.37 66 HIS E N 1
ATOM 3996 C CA . HIS E 1 66 ? -14.834 -29.768 28.494 1.00 39.61 66 HIS E CA 1
ATOM 3997 C C . HIS E 1 66 ? -14.264 -31.177 28.241 1.00 39.53 66 HIS E C 1
ATOM 3998 O O . HIS E 1 66 ? -14.207 -31.643 27.104 1.00 39.29 66 HIS E O 1
ATOM 4005 N N . ALA E 1 67 ? -13.812 -31.809 29.295 1.00 41.39 67 ALA E N 1
ATOM 4006 C CA . ALA E 1 67 ? -13.390 -33.184 29.236 1.00 45.66 67 ALA E CA 1
ATOM 4007 C C . ALA E 1 67 ? -14.321 -34.061 30.083 1.00 47.85 67 ALA E C 1
ATOM 4008 O O . ALA E 1 67 ? -14.774 -33.659 31.156 1.00 48.02 67 ALA E O 1
ATOM 4010 N N . LEU E 1 68 ? -14.551 -35.279 29.603 1.00 50.83 68 LEU E N 1
ATOM 4011 C CA . LEU E 1 68 ? -15.468 -36.204 30.261 1.00 53.23 68 LEU E CA 1
ATOM 4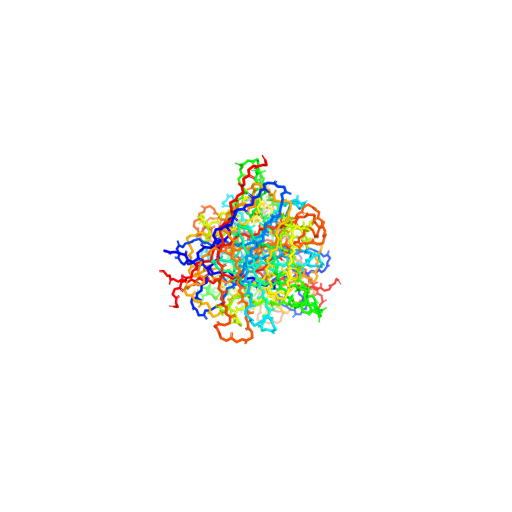012 C C . LEU E 1 68 ? -14.898 -36.910 31.521 1.00 54.59 68 LEU E C 1
ATOM 4013 O O . LEU E 1 68 ? -15.394 -36.662 32.646 1.00 56.52 68 LEU E O 1
ATOM 4018 N N . GLY E 1 69 ? -13.837 -37.706 31.380 1.00 54.04 69 GLY E N 1
ATOM 4019 C CA . GLY E 1 69 ? -13.406 -38.541 32.477 1.00 53.38 69 GLY E CA 1
ATOM 4020 C C . GLY E 1 69 ? -14.459 -39.629 32.669 1.00 53.80 69 GLY E C 1
ATOM 4021 O O . GLY E 1 69 ? -15.644 -39.402 32.407 1.00 54.04 69 GLY E O 1
ATOM 4022 N N . PRO E 1 70 ? -14.040 -40.840 33.061 1.00 53.02 70 PRO E N 1
ATOM 4023 C CA . PRO E 1 70 ? -12.670 -41.301 33.211 1.00 51.48 70 PRO E CA 1
ATOM 4024 C C . PRO E 1 70 ? -11.865 -41.505 31.908 1.00 50.16 70 PRO E C 1
ATOM 4025 O O . PRO E 1 70 ? -10.645 -41.585 31.965 1.00 50.36 70 PRO E O 1
ATOM 4029 N N . ASN E 1 71 ? -12.520 -41.522 30.758 1.00 47.80 71 ASN E N 1
ATOM 4030 C CA . ASN E 1 71 ? -11.856 -41.871 29.509 1.00 46.15 71 ASN E CA 1
ATOM 4031 C C . ASN E 1 71 ? -11.234 -40.720 28.637 1.00 44.25 71 ASN E C 1
ATOM 4032 O O . ASN E 1 71 ? -10.732 -40.974 27.501 1.00 44.09 71 ASN E O 1
ATOM 4037 N N . TYR E 1 72 ? -11.270 -39.485 29.145 1.00 40.89 72 TYR E N 1
ATOM 4038 C CA . TYR E 1 72 ? -10.626 -38.346 28.479 1.00 38.71 72 TYR E CA 1
ATOM 4039 C C . TYR E 1 72 ? -11.236 -37.904 27.139 1.00 38.41 72 TYR E C 1
ATOM 4040 O O . TYR E 1 72 ? -10.566 -37.236 26.359 1.00 38.29 72 TYR E O 1
ATOM 4049 N N . ASN E 1 73 ? -12.481 -38.279 26.829 1.00 36.71 73 ASN E N 1
ATOM 4050 C CA . ASN E 1 73 ? -13.138 -37.741 25.661 1.00 35.65 73 ASN E CA 1
ATOM 4051 C C . ASN E 1 73 ? -13.201 -36.232 25.785 1.00 34.58 73 ASN E C 1
ATOM 4052 O O . ASN E 1 73 ? -13.237 -35.711 26.888 1.00 33.41 73 ASN E O 1
ATOM 4057 N N . LEU E 1 74 ? -13.099 -35.517 24.679 1.00 33.48 74 LEU E N 1
ATOM 4058 C CA . LEU E 1 74 ? -13.085 -34.040 24.794 1.00 33.25 74 LEU E CA 1
ATOM 4059 C C . LEU E 1 74 ? -14.364 -33.493 24.183 1.00 33.39 74 LEU E C 1
ATOM 4060 O O . LEU E 1 74 ? -14.786 -33.946 23.126 1.00 32.42 74 LEU E O 1
ATOM 4065 N N . VAL E 1 75 ? -14.992 -32.526 24.850 1.00 33.84 75 VAL E N 1
ATOM 4066 C CA . VAL E 1 75 ? -16.141 -31.887 24.235 1.00 32.87 75 VAL E CA 1
ATOM 4067 C C . VAL E 1 75 ? -15.793 -30.446 23.811 1.00 33.08 75 VAL E C 1
ATOM 4068 O O . VAL E 1 75 ? -15.180 -29.723 24.587 1.00 32.77 75 VAL E O 1
ATOM 4072 N N . ILE E 1 76 ? -16.238 -30.033 22.635 1.00 31.53 76 ILE E N 1
ATOM 4073 C CA . ILE E 1 76 ? -16.194 -28.630 22.245 1.00 33.28 76 ILE E CA 1
ATOM 4074 C C . ILE E 1 76 ? -17.624 -28.142 22.068 1.00 33.63 76 ILE E C 1
ATOM 4075 O O . ILE E 1 76 ? -18.392 -28.792 21.362 1.00 32.43 76 ILE E O 1
ATOM 4080 N N . SER E 1 77 ? -17.961 -27.008 22.698 1.00 34.38 77 SER E N 1
ATOM 4081 C CA . SER E 1 77 ? -19.336 -26.515 22.720 1.00 36.53 77 SER E CA 1
ATOM 4082 C C . SER E 1 77 ? -19.419 -25.243 21.981 1.00 37.31 77 SER E C 1
ATOM 4083 O O . SER E 1 77 ? -18.389 -24.694 21.544 1.00 37.25 77 SER E O 1
ATOM 4086 N N . ASP E 1 78 ? -20.656 -24.815 21.778 1.00 37.63 78 ASP E N 1
ATOM 4087 C CA . ASP E 1 78 ? -20.959 -23.620 21.052 1.00 37.97 78 ASP E CA 1
ATOM 4088 C C . ASP E 1 78 ? -20.128 -23.538 19.768 1.00 37.43 78 ASP E C 1
ATOM 4089 O O . ASP E 1 78 ? -19.494 -22.518 19.494 1.00 36.26 78 ASP E O 1
ATOM 4094 N N . LEU E 1 79 ? -20.138 -24.619 18.989 1.00 37.10 79 LEU E N 1
ATOM 4095 C CA . LEU E 1 79 ? -19.412 -24.724 17.711 1.00 36.31 79 LEU E CA 1
ATOM 4096 C C . LEU E 1 79 ? -19.568 -23.556 16.731 1.00 36.85 79 LEU E C 1
ATOM 4097 O O . LEU E 1 79 ? -20.658 -23.062 16.549 1.00 37.74 79 LEU E O 1
ATOM 4102 N N . ARG E 1 80 ? -18.468 -23.165 16.078 1.00 38.10 80 ARG E N 1
ATOM 4103 C CA . ARG E 1 80 ? -18.430 -22.124 15.018 1.00 38.76 80 ARG E CA 1
ATOM 4104 C C . ARG E 1 80 ? -17.869 -22.722 13.762 1.00 40.31 80 ARG E C 1
ATOM 4105 O O . ARG E 1 80 ? -17.074 -23.688 13.845 1.00 40.99 80 ARG E O 1
ATOM 4113 N N . MET E 1 81 ? -18.212 -22.162 12.598 1.00 42.06 81 MET E N 1
ATOM 4114 C CA . MET E 1 81 ? -17.714 -22.707 11.312 1.00 43.33 81 MET E CA 1
ATOM 4115 C C . MET E 1 81 ? -16.200 -22.769 11.354 1.00 42.93 81 MET E C 1
ATOM 4116 O O . MET E 1 81 ? -15.598 -23.623 10.738 1.00 42.51 81 MET E O 1
ATOM 4121 N N . GLU E 1 82 ? -15.600 -21.857 12.112 1.00 42.69 82 GLU E N 1
ATOM 4122 C CA . GLU E 1 82 ? -14.161 -21.723 12.169 1.00 44.20 82 GLU E CA 1
ATOM 4123 C C . GLU E 1 82 ? -13.497 -22.860 12.933 1.00 42.55 82 GLU E C 1
ATOM 4124 O O . GLU E 1 82 ? -12.291 -23.098 12.778 1.00 43.16 82 GLU E O 1
ATOM 4130 N N . ASP E 1 83 ? -14.287 -23.560 13.754 1.00 41.10 83 ASP E N 1
ATOM 4131 C CA . ASP E 1 83 ? -13.814 -24.727 14.495 1.00 38.26 83 ASP E CA 1
ATOM 4132 C C . ASP E 1 83 ? -13.461 -25.937 13.612 1.00 37.21 83 ASP E C 1
ATOM 4133 O O . ASP E 1 83 ? -12.776 -26.806 14.096 1.00 36.04 83 ASP E O 1
ATOM 4138 N N . ALA E 1 84 ? -13.932 -25.980 12.356 1.00 35.85 84 ALA E N 1
ATOM 4139 C CA . ALA E 1 84 ? -13.804 -27.171 11.457 1.00 35.50 84 ALA E CA 1
ATOM 4140 C C . ALA E 1 84 ? -12.389 -27.404 11.022 1.00 34.86 84 ALA E C 1
ATOM 4141 O O . ALA E 1 84 ? -11.666 -26.437 10.837 1.00 33.69 84 ALA E O 1
ATOM 4143 N N . GLY E 1 85 ? -11.991 -28.671 10.825 1.00 35.60 85 GLY E N 1
ATOM 4144 C CA . GLY E 1 85 ? -10.652 -28.993 10.306 1.00 35.19 85 GLY E CA 1
ATOM 4145 C C . GLY E 1 85 ? -10.045 -30.151 11.094 1.00 36.81 85 GLY E C 1
ATOM 4146 O O . GLY E 1 85 ? -10.769 -30.866 11.800 1.00 37.47 85 GLY E O 1
ATOM 4147 N N . ASP E 1 86 ? -8.734 -30.324 11.021 1.00 34.80 86 ASP E N 1
ATOM 4148 C CA . ASP E 1 86 ? -8.053 -31.439 11.718 1.00 35.56 86 ASP E CA 1
ATOM 4149 C C . ASP E 1 86 ? -7.728 -31.081 13.136 1.00 33.91 86 ASP E C 1
ATOM 4150 O O . ASP E 1 86 ? -7.349 -29.950 13.394 1.00 31.94 86 ASP E O 1
ATOM 4155 N N . TYR E 1 87 ? -7.893 -32.044 14.044 1.00 31.77 87 TYR E N 1
ATOM 4156 C CA . TYR E 1 87 ? -7.534 -31.876 15.435 1.00 32.42 87 TYR E CA 1
ATOM 4157 C C . TYR E 1 87 ? -6.618 -33.045 15.743 1.00 33.17 87 TYR E C 1
ATOM 4158 O O . TYR E 1 87 ? -6.745 -34.095 15.123 1.00 33.41 87 TYR E O 1
ATOM 4167 N N . LYS E 1 88 ? -5.704 -32.867 16.687 1.00 32.63 88 LYS E N 1
ATOM 4168 C CA . LYS E 1 88 ? -4.791 -33.929 17.091 1.00 34.04 88 LYS E CA 1
ATOM 4169 C C . LYS E 1 88 ? -4.663 -33.919 18.587 1.00 32.45 88 LYS E C 1
ATOM 4170 O O . LYS E 1 88 ? -4.604 -32.859 19.176 1.00 31.83 88 LYS E O 1
ATOM 4176 N N . ALA E 1 89 ? -4.570 -35.107 19.188 1.00 30.73 89 ALA E N 1
ATOM 4177 C CA . ALA E 1 89 ? -4.321 -35.212 20.581 1.00 30.26 89 ALA E CA 1
ATOM 4178 C C . ALA E 1 89 ? -3.003 -35.946 20.684 1.00 31.47 89 ALA E C 1
ATOM 4179 O O . ALA E 1 89 ? -2.906 -37.059 20.219 1.00 32.73 89 ALA E O 1
ATOM 4181 N N . ASP E 1 90 ? -2.012 -35.337 21.294 1.00 31.31 90 ASP E N 1
ATOM 4182 C CA . ASP E 1 90 ? -0.786 -36.036 21.668 1.00 32.06 90 ASP E CA 1
ATOM 4183 C C . ASP E 1 90 ? -0.959 -36.547 23.091 1.00 32.71 90 ASP E C 1
ATOM 4184 O O . ASP E 1 90 ? -1.006 -35.741 24.049 1.00 30.95 90 ASP E O 1
ATOM 4189 N N . ILE E 1 91 ? -1.113 -37.876 23.241 1.00 33.35 91 ILE E N 1
ATOM 4190 C CA . ILE E 1 91 ? -1.460 -38.462 24.558 1.00 33.38 91 ILE E CA 1
ATOM 4191 C C . ILE E 1 91 ? -0.208 -38.975 25.241 1.00 34.77 91 ILE E C 1
ATOM 4192 O O . ILE E 1 91 ? 0.499 -39.879 24.732 1.00 34.02 91 ILE E O 1
ATOM 4197 N N . ASN E 1 92 ? 0.121 -38.409 26.377 1.00 35.79 92 ASN E N 1
ATOM 4198 C CA . ASN E 1 92 ? 1.371 -38.820 26.963 1.00 37.78 92 ASN E CA 1
ATOM 4199 C C . ASN E 1 92 ? 1.047 -39.738 28.132 1.00 39.19 92 ASN E C 1
ATOM 4200 O O . ASN E 1 92 ? 0.226 -39.389 28.978 1.00 38.37 92 ASN E O 1
ATOM 4205 N N . THR E 1 93 ? 1.674 -40.904 28.178 1.00 40.48 93 THR E N 1
ATOM 4206 C CA . THR E 1 93 ? 1.329 -41.847 29.218 1.00 43.78 93 THR E CA 1
ATOM 4207 C C . THR E 1 93 ? 2.485 -42.272 30.133 1.00 45.74 93 THR E C 1
ATOM 4208 O O . THR E 1 93 ? 3.664 -42.115 29.790 1.00 44.52 93 THR E O 1
ATOM 4212 N N . GLN E 1 94 ? 2.144 -42.811 31.305 1.00 48.76 94 GLN E N 1
ATOM 4213 C CA . GLN E 1 94 ? 3.173 -43.331 32.225 1.00 51.87 94 GLN E CA 1
ATOM 4214 C C . GLN E 1 94 ? 4.124 -44.307 31.521 1.00 53.25 94 GLN E C 1
ATOM 4215 O O . GLN E 1 94 ? 5.334 -44.256 31.741 1.00 53.55 94 GLN E O 1
ATOM 4221 N N . ALA E 1 95 ? 3.604 -45.137 30.614 1.00 55.49 95 ALA E N 1
ATOM 4222 C CA . ALA E 1 95 ? 4.451 -46.130 29.907 1.00 57.44 95 ALA E CA 1
ATOM 4223 C C . ALA E 1 95 ? 4.550 -46.034 28.356 1.00 58.16 95 ALA E C 1
ATOM 4224 O O . ALA E 1 95 ? 3.895 -45.219 27.716 1.00 58.71 95 ALA E O 1
ATOM 4226 N N . ASP E 1 96 ? 5.411 -46.870 27.792 1.00 59.30 96 ASP E N 1
ATOM 4227 C CA . ASP E 1 96 ? 5.638 -47.019 26.335 1.00 60.52 96 ASP E CA 1
ATOM 4228 C C . ASP E 1 96 ? 4.347 -47.182 25.479 1.00 58.96 96 ASP E C 1
ATOM 4229 O O . ASP E 1 96 ? 3.468 -47.986 25.848 1.00 60.23 96 ASP E O 1
ATOM 4234 N N . PRO E 1 97 ? 4.236 -46.481 24.320 1.00 57.35 97 PRO E N 1
ATOM 4235 C CA . PRO E 1 97 ? 5.199 -45.657 23.506 1.00 56.32 97 PRO E CA 1
ATOM 4236 C C . PRO E 1 97 ? 5.420 -44.193 24.007 1.00 54.59 97 PRO E C 1
ATOM 4237 O O . PRO E 1 97 ? 6.086 -43.383 23.350 1.00 53.05 97 PRO E O 1
ATOM 4241 N N . TYR E 1 98 ? 4.879 -43.916 25.193 1.00 53.35 98 TYR E N 1
ATOM 4242 C CA . TYR E 1 98 ? 4.845 -42.595 25.837 1.00 51.40 98 TYR E CA 1
ATOM 4243 C C . TYR E 1 98 ? 4.088 -41.556 25.118 1.00 48.12 98 TYR E C 1
ATOM 4244 O O . TYR E 1 98 ? 3.518 -40.718 25.797 1.00 49.27 98 TYR E O 1
ATOM 4253 N N . THR E 1 99 ? 4.148 -41.505 23.783 1.00 43.53 99 THR E N 1
ATOM 4254 C CA . THR E 1 99 ? 3.265 -40.540 23.059 1.00 40.43 99 THR E CA 1
ATOM 4255 C C . THR E 1 99 ? 2.564 -41.260 21.914 1.00 40.33 99 THR E C 1
ATOM 4256 O O . THR E 1 99 ? 3.211 -41.733 20.997 1.00 40.29 99 THR E O 1
ATOM 4260 N N . THR E 1 100 ? 1.248 -41.342 22.029 1.00 38.05 100 THR E N 1
ATOM 4261 C CA . THR E 1 100 ? 0.345 -41.807 20.979 1.00 38.91 100 THR E CA 1
ATOM 4262 C C . THR E 1 100 ? -0.457 -40.616 20.423 1.00 35.84 100 THR E C 1
ATOM 4263 O O . THR E 1 100 ? -1.047 -39.848 21.165 1.00 34.91 100 THR E O 1
ATOM 4267 N N . THR E 1 101 ? -0.456 -40.456 19.117 1.00 35.39 101 THR E N 1
ATOM 4268 C CA . THR E 1 101 ? -1.199 -39.370 18.526 1.00 36.56 101 THR E CA 1
ATOM 4269 C C . THR E 1 101 ? -2.515 -39.878 17.908 1.00 36.35 101 THR E C 1
ATOM 4270 O O . THR E 1 101 ? -2.486 -40.814 17.116 1.00 37.19 101 THR E O 1
ATOM 4274 N N . LYS E 1 102 ? -3.651 -39.268 18.281 1.00 35.31 102 LYS E N 1
ATOM 4275 C CA . LYS E 1 102 ? -4.932 -39.549 17.646 1.00 35.23 102 LYS E CA 1
ATOM 4276 C C . LYS E 1 102 ? -5.365 -38.378 16.838 1.00 33.78 102 LYS E C 1
ATOM 4277 O O . LYS E 1 102 ? -5.316 -37.234 17.286 1.00 33.05 102 LYS E O 1
ATOM 4283 N N . ARG E 1 103 ? -5.848 -38.676 15.654 1.00 33.72 103 ARG E N 1
ATOM 4284 C CA . ARG E 1 103 ? -6.305 -37.701 14.699 1.00 33.22 103 ARG E CA 1
ATOM 4285 C C . ARG E 1 103 ? -7.792 -37.717 14.408 1.00 33.87 103 ARG E C 1
ATOM 4286 O O . ARG E 1 103 ? -8.424 -38.771 14.343 1.00 33.62 103 ARG E O 1
ATOM 4294 N N . TYR E 1 104 ? -8.324 -36.510 14.218 1.00 34.03 104 TYR E N 1
ATOM 4295 C CA . TYR E 1 104 ? -9.753 -36.199 14.000 1.00 32.89 104 TYR E CA 1
ATOM 4296 C C . TYR E 1 104 ? -9.884 -35.170 12.924 1.00 33.57 104 TYR E C 1
ATOM 4297 O O . TYR E 1 104 ? -9.030 -34.269 12.771 1.00 33.90 104 TYR E O 1
ATOM 4306 N N . ASN E 1 105 ? -10.944 -35.325 12.154 1.00 33.71 105 ASN E N 1
ATOM 4307 C CA . ASN E 1 105 ? -11.417 -34.368 11.212 1.00 33.94 105 ASN E CA 1
ATOM 4308 C C . ASN E 1 105 ? -12.862 -33.983 11.620 1.00 34.58 105 ASN E C 1
ATOM 4309 O O . ASN E 1 105 ? -13.848 -34.759 11.504 1.00 34.49 105 ASN E O 1
ATOM 4314 N N . LEU E 1 106 ? -12.980 -32.768 12.118 1.00 34.64 106 LEU E N 1
ATOM 4315 C CA . LEU E 1 106 ? -14.244 -32.223 12.551 1.00 33.52 106 LEU E CA 1
ATOM 4316 C C . LEU E 1 106 ? -14.869 -31.454 11.394 1.00 34.57 106 LEU E C 1
ATOM 4317 O O . LEU E 1 106 ? -14.268 -30.531 10.864 1.00 34.42 106 LEU E O 1
ATOM 4322 N N . GLN E 1 107 ? -16.100 -31.818 11.022 1.00 34.83 107 GLN E N 1
ATOM 4323 C CA . GLN E 1 107 ? -16.843 -31.125 9.954 1.00 34.62 107 GLN E CA 1
ATOM 4324 C C . GLN E 1 107 ? -18.048 -30.512 10.600 1.00 33.65 107 GLN E C 1
ATOM 4325 O O . GLN E 1 107 ? -18.772 -31.196 11.319 1.00 34.54 107 GLN E O 1
ATOM 4331 N N . ILE E 1 108 ? -18.242 -29.237 10.356 1.00 32.62 108 ILE E N 1
ATOM 4332 C CA . ILE E 1 108 ? -19.315 -28.468 10.963 1.00 33.02 108 ILE E CA 1
ATOM 4333 C C . ILE E 1 108 ? -20.345 -28.076 9.901 1.00 35.16 108 ILE E C 1
ATOM 4334 O O . ILE E 1 108 ? -19.974 -27.613 8.825 1.00 33.52 108 ILE E O 1
ATOM 4339 N N . TYR E 1 109 ? -21.632 -28.354 10.217 1.00 34.55 109 TYR E N 1
ATOM 4340 C CA . TYR E 1 109 ? -22.737 -28.075 9.354 1.00 35.00 109 TYR E CA 1
ATOM 4341 C C . TYR E 1 109 ? -23.635 -27.039 9.961 1.00 36.16 109 TYR E C 1
ATOM 4342 O O . TYR E 1 109 ? -23.638 -26.778 11.162 1.00 35.13 109 TYR E O 1
ATOM 4351 N N . ARG E 1 110 ? -24.409 -26.432 9.092 1.00 38.48 110 ARG E N 1
ATOM 4352 C CA . ARG E 1 110 ? -25.295 -25.340 9.500 1.00 41.17 110 ARG E CA 1
ATOM 4353 C C . ARG E 1 110 ? -26.408 -25.894 10.397 1.00 40.42 110 ARG E C 1
ATOM 4354 O O . ARG E 1 110 ? -26.695 -27.088 10.371 1.00 40.67 110 ARG E O 1
ATOM 4362 N N . ARG E 1 111 ? -27.045 -25.045 11.183 1.00 40.73 111 ARG E N 1
ATOM 4363 C CA . ARG E 1 111 ? -28.197 -25.487 11.970 1.00 42.58 111 ARG E CA 1
ATOM 4364 C C . ARG E 1 111 ? -29.491 -25.740 11.184 1.00 42.99 111 ARG E C 1
ATOM 4365 O O . ARG E 1 111 ? -29.645 -25.270 10.031 1.00 43.57 111 ARG E O 1
ATOM 4374 N N . GLU F 1 5 ? 69.314 44.746 28.956 1.00 60.97 5 GLU F N 1
ATOM 4375 C CA . GLU F 1 5 ? 69.606 43.336 28.527 1.00 60.26 5 GLU F CA 1
ATOM 4376 C C . GLU F 1 5 ? 68.913 42.857 27.209 1.00 59.81 5 GLU F C 1
ATOM 4377 O O . GLU F 1 5 ? 69.588 42.203 26.413 1.00 60.27 5 GLU F O 1
ATOM 4383 N N . ILE F 1 6 ? 67.611 43.147 26.989 1.00 58.30 6 ILE F N 1
ATOM 4384 C CA . ILE F 1 6 ? 66.965 43.058 25.619 1.00 57.14 6 ILE F CA 1
ATOM 4385 C C . ILE F 1 6 ? 67.664 44.010 24.638 1.00 54.68 6 ILE F C 1
ATOM 4386 O O . ILE F 1 6 ? 67.474 45.226 24.716 1.00 55.65 6 ILE F O 1
ATOM 4391 N N . PHE F 1 7 ? 68.462 43.459 23.736 1.00 50.66 7 PHE F N 1
ATOM 4392 C CA . PHE F 1 7 ? 69.255 44.255 22.824 1.00 48.02 7 PHE F CA 1
ATOM 4393 C C . PHE F 1 7 ? 68.376 44.773 21.637 1.00 46.45 7 PHE F C 1
ATOM 4394 O O . PHE F 1 7 ? 67.679 43.995 20.955 1.00 45.83 7 PHE F O 1
ATOM 4402 N N . THR F 1 8 ? 68.351 46.081 21.405 1.00 43.60 8 THR F N 1
ATOM 4403 C CA . THR F 1 8 ? 67.601 46.582 20.227 1.00 40.54 8 THR F CA 1
ATOM 4404 C C . THR F 1 8 ? 68.444 46.625 18.974 1.00 38.73 8 THR F C 1
ATOM 4405 O O . THR F 1 8 ? 69.567 47.134 18.989 1.00 39.64 8 THR F O 1
ATOM 4409 N N . VAL F 1 9 ? 67.870 46.114 17.894 1.00 36.47 9 VAL F N 1
ATOM 4410 C CA . VAL F 1 9 ? 68.510 46.035 16.594 1.00 36.18 9 VAL F CA 1
ATOM 4411 C C . VAL F 1 9 ? 67.604 46.791 15.577 1.00 34.97 9 VAL F C 1
ATOM 4412 O O . VAL F 1 9 ? 66.416 46.452 15.451 1.00 35.28 9 VAL F O 1
ATOM 4416 N N . ASN F 1 10 ? 68.123 47.789 14.863 1.00 31.92 10 ASN F N 1
ATOM 4417 C CA . ASN F 1 10 ? 67.284 48.510 13.899 1.00 30.99 10 ASN F CA 1
ATOM 4418 C C . ASN F 1 10 ? 67.675 48.035 12.535 1.00 29.89 10 ASN F C 1
ATOM 4419 O O . ASN F 1 10 ? 68.845 47.935 12.263 1.00 31.15 10 ASN F O 1
ATOM 4424 N N . GLY F 1 11 ? 66.726 47.590 11.738 1.00 28.36 11 GLY F N 1
ATOM 4425 C CA . GLY F 1 11 ? 67.021 47.272 10.361 1.00 28.71 11 GLY F CA 1
ATOM 4426 C C . GLY F 1 11 ? 66.169 48.094 9.381 1.00 28.80 11 GLY F C 1
ATOM 4427 O O . GLY F 1 11 ? 65.184 48.689 9.766 1.00 28.94 11 GLY F O 1
ATOM 4428 N N . ILE F 1 12 ? 66.538 48.076 8.096 1.00 29.60 12 ILE F N 1
ATOM 4429 C CA . ILE F 1 12 ? 65.896 48.867 7.062 1.00 30.18 12 ILE F CA 1
ATOM 4430 C C . ILE F 1 12 ? 65.238 47.940 6.098 1.00 30.25 12 ILE F C 1
ATOM 4431 O O . ILE F 1 12 ? 65.854 46.979 5.698 1.00 28.92 12 ILE F O 1
ATOM 4436 N N . LEU F 1 13 ? 63.981 48.228 5.739 1.00 30.78 13 LEU F N 1
ATOM 4437 C CA . LEU F 1 13 ? 63.220 47.388 4.819 1.00 32.71 13 LEU F CA 1
ATOM 4438 C C . LEU F 1 13 ? 64.030 47.149 3.555 1.00 35.12 13 LEU F C 1
ATOM 4439 O O . LEU F 1 13 ? 64.463 48.117 2.906 1.00 35.82 13 LEU F O 1
ATOM 4444 N N . GLY F 1 14 ? 64.147 45.885 3.147 1.00 35.20 14 GLY F N 1
ATOM 4445 C CA . GLY F 1 14 ? 64.823 45.590 1.904 1.00 36.63 14 GLY F CA 1
ATOM 4446 C C . GLY F 1 14 ? 66.291 45.225 2.051 1.00 36.73 14 GLY F C 1
ATOM 4447 O O . GLY F 1 14 ? 66.894 44.677 1.120 1.00 37.93 14 GLY F O 1
ATOM 4448 N N . GLU F 1 15 ? 66.865 45.505 3.222 1.00 36.05 15 GLU F N 1
ATOM 4449 C CA . GLU F 1 15 ? 68.304 45.360 3.427 1.00 35.94 15 GLU F CA 1
ATOM 4450 C C . GLU F 1 15 ? 68.673 44.202 4.358 1.00 34.62 15 GLU F C 1
ATOM 4451 O O . GLU F 1 15 ? 67.880 43.313 4.588 1.00 34.16 15 GLU F O 1
ATOM 4457 N N . SER F 1 16 ? 69.845 44.216 4.951 1.00 34.15 16 SER F N 1
ATOM 4458 C CA . SER F 1 16 ? 70.157 43.153 5.890 1.00 34.69 16 SER F CA 1
ATOM 4459 C C . SER F 1 16 ? 70.519 43.728 7.242 1.00 34.16 16 SER F C 1
ATOM 4460 O O . SER F 1 16 ? 70.714 44.968 7.367 1.00 33.80 16 SER F O 1
ATOM 4463 N N . VAL F 1 17 ? 70.532 42.883 8.284 1.00 32.81 17 VAL F N 1
ATOM 4464 C CA . VAL F 1 17 ? 70.809 43.360 9.631 1.00 31.92 17 VAL F CA 1
ATOM 4465 C C . VAL F 1 17 ? 71.511 42.271 10.409 1.00 32.49 17 VAL F C 1
ATOM 4466 O O . VAL F 1 17 ? 71.205 41.102 10.199 1.00 32.46 17 VAL F O 1
ATOM 4470 N N . THR F 1 18 ? 72.407 42.649 11.334 1.00 31.31 18 THR F N 1
ATOM 4471 C CA . THR F 1 18 ? 73.213 41.691 12.111 1.00 30.66 18 THR F CA 1
ATOM 4472 C C . THR F 1 18 ? 72.783 41.651 13.595 1.00 31.75 18 THR F C 1
ATOM 4473 O O . THR F 1 18 ? 72.636 42.696 14.208 1.00 30.64 18 THR F O 1
ATOM 4477 N N . PHE F 1 19 ? 72.495 40.453 14.144 1.00 31.79 19 PHE F N 1
ATOM 4478 C CA . PHE F 1 19 ? 72.189 40.319 15.581 1.00 31.60 19 PHE F CA 1
ATOM 4479 C C . PHE F 1 19 ? 73.503 39.996 16.279 1.00 31.92 19 PHE F C 1
ATOM 4480 O O . PHE F 1 19 ? 74.174 39.019 15.878 1.00 30.46 19 PHE F O 1
ATOM 4488 N N . PRO F 1 20 ? 73.867 40.797 17.342 1.00 33.13 20 PRO F N 1
ATOM 4489 C CA . PRO F 1 20 ? 75.083 40.502 18.122 1.00 33.69 20 PRO F CA 1
ATOM 4490 C C . PRO F 1 20 ? 74.860 39.359 19.130 1.00 35.74 20 PRO F C 1
ATOM 4491 O O . PRO F 1 20 ? 74.107 39.512 20.100 1.00 34.19 20 PRO F O 1
ATOM 4495 N N . VAL F 1 21 ? 75.577 38.262 18.934 1.00 38.09 21 VAL F N 1
ATOM 4496 C CA . VAL F 1 21 ? 75.632 37.266 19.963 1.00 41.06 21 VAL F CA 1
ATOM 4497 C C . VAL F 1 21 ? 77.026 37.214 20.587 1.00 42.85 21 VAL F C 1
ATOM 4498 O O . VAL F 1 21 ? 77.146 37.043 21.775 1.00 43.52 21 VAL F O 1
ATOM 4502 N N . ASN F 1 22 ? 78.075 37.333 19.777 1.00 45.66 22 ASN F N 1
ATOM 4503 C CA . ASN F 1 22 ? 79.448 37.522 20.283 1.00 49.02 22 ASN F CA 1
ATOM 4504 C C . ASN F 1 22 ? 79.957 36.429 21.203 1.00 49.82 22 ASN F C 1
ATOM 4505 O O . ASN F 1 22 ? 80.430 36.726 22.295 1.00 49.68 22 ASN F O 1
ATOM 4510 N N . ILE F 1 23 ? 79.855 35.177 20.762 1.00 51.97 23 ILE F N 1
ATOM 4511 C CA . ILE F 1 23 ? 80.322 34.028 21.557 1.00 53.67 23 ILE F CA 1
ATOM 4512 C C . ILE F 1 23 ? 81.851 34.066 21.562 1.00 55.40 23 ILE F C 1
ATOM 4513 O O . ILE F 1 23 ? 82.520 33.843 20.540 1.00 54.20 23 ILE F O 1
ATOM 4518 N N . GLN F 1 24 ? 82.413 34.378 22.716 1.00 58.51 24 GLN F N 1
ATOM 4519 C CA . GLN F 1 24 ? 83.873 34.455 22.762 1.00 62.13 24 GLN F CA 1
ATOM 4520 C C . GLN F 1 24 ? 84.525 33.111 23.127 1.00 63.72 24 GLN F C 1
ATOM 4521 O O . GLN F 1 24 ? 85.735 32.959 22.993 1.00 65.19 24 GLN F O 1
ATOM 4527 N N . GLU F 1 25 ? 83.668 32.138 23.484 1.00 65.73 25 GLU F N 1
ATOM 4528 C CA . GLU F 1 25 ? 83.987 30.713 23.724 1.00 66.72 25 GLU F CA 1
ATOM 4529 C C . GLU F 1 25 ? 83.345 29.742 22.677 1.00 66.72 25 GLU F C 1
ATOM 4530 O O . GLU F 1 25 ? 82.566 28.861 23.041 1.00 66.59 25 GLU F O 1
ATOM 4536 N N . PRO F 1 26 ? 83.675 29.898 21.375 1.00 66.98 26 PRO F N 1
ATOM 4537 C CA . PRO F 1 26 ? 82.997 29.174 20.284 1.00 66.84 26 PRO F CA 1
ATOM 4538 C C . PRO F 1 26 ? 82.968 27.637 20.281 1.00 66.84 26 PRO F C 1
ATOM 4539 O O . PRO F 1 26 ? 82.143 27.062 19.555 1.00 67.07 26 PRO F O 1
ATOM 4543 N N . ARG F 1 27 ? 83.857 26.974 21.028 1.00 66.03 27 ARG F N 1
ATOM 4544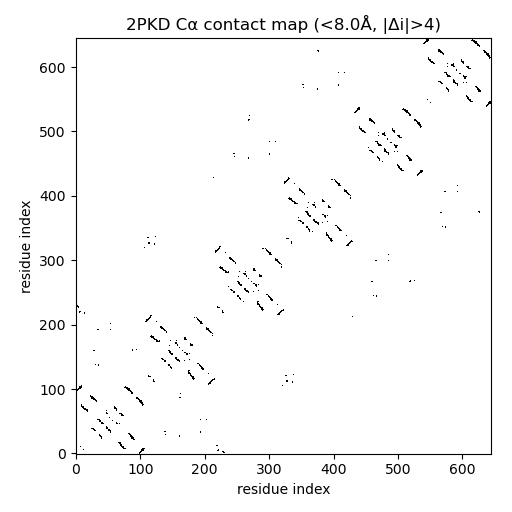 C CA . ARG F 1 27 ? 83.951 25.494 21.003 1.00 64.84 27 ARG F CA 1
ATOM 4545 C C . ARG F 1 27 ? 83.002 24.900 22.010 1.00 63.06 27 ARG F C 1
ATOM 4546 O O . ARG F 1 27 ? 82.793 23.680 22.075 1.00 63.56 27 ARG F O 1
ATOM 4554 N N . GLN F 1 28 ? 82.416 25.804 22.776 1.00 60.42 28 GLN F N 1
ATOM 4555 C CA . GLN F 1 28 ? 81.538 25.484 23.863 1.00 58.16 28 GLN F CA 1
ATOM 4556 C C . GLN F 1 28 ? 80.078 25.384 23.394 1.00 55.44 28 GLN F C 1
ATOM 4557 O O . GLN F 1 28 ? 79.260 24.801 24.089 1.00 54.79 28 GLN F O 1
ATOM 4563 N N . VAL F 1 29 ? 79.752 25.954 22.232 1.00 52.34 29 VAL F N 1
ATOM 4564 C CA . VAL F 1 29 ? 78.365 25.895 21.756 1.00 49.95 29 VAL F CA 1
ATOM 4565 C C . VAL F 1 29 ? 78.095 24.593 21.013 1.00 48.15 29 VAL F C 1
ATOM 4566 O O . VAL F 1 29 ? 78.862 24.158 20.127 1.00 48.37 29 VAL F O 1
ATOM 4570 N N . LYS F 1 30 ? 76.989 23.995 21.415 1.00 45.12 30 LYS F N 1
ATOM 4571 C CA . LYS F 1 30 ? 76.473 22.805 20.774 1.00 43.38 30 LYS F CA 1
ATOM 4572 C C . LYS F 1 30 ? 75.441 23.250 19.753 1.00 40.91 30 LYS F C 1
ATOM 4573 O O . LYS F 1 30 ? 75.504 22.875 18.601 1.00 40.47 30 LYS F O 1
ATOM 4579 N N . ILE F 1 31 ? 74.485 24.071 20.175 1.00 38.86 31 ILE F N 1
ATOM 4580 C CA . ILE F 1 31 ? 73.434 24.516 19.248 1.00 37.45 31 ILE F CA 1
ATOM 4581 C C . ILE F 1 31 ? 72.807 25.847 19.688 1.00 36.71 31 ILE F C 1
ATOM 4582 O O . ILE F 1 31 ? 72.575 26.084 20.889 1.00 36.27 31 ILE F O 1
ATOM 4587 N N . ILE F 1 32 ? 72.475 26.688 18.722 1.00 34.92 32 ILE F N 1
ATOM 4588 C CA . ILE F 1 32 ? 71.718 27.916 19.035 1.00 34.13 32 ILE F CA 1
ATOM 4589 C C . ILE F 1 32 ? 70.389 27.875 18.308 1.00 32.19 32 ILE F C 1
ATOM 4590 O O . ILE F 1 32 ? 70.329 27.777 17.065 1.00 29.24 32 ILE F O 1
ATOM 4595 N N . ALA F 1 33 ? 69.343 27.959 19.112 1.00 31.10 33 ALA F N 1
ATOM 4596 C CA . ALA F 1 33 ? 67.972 27.921 18.614 1.00 30.33 33 ALA F CA 1
ATOM 4597 C C . ALA F 1 33 ? 67.360 29.318 18.590 1.00 30.11 33 ALA F C 1
ATOM 4598 O O . ALA F 1 33 ? 67.088 29.946 19.670 1.00 31.08 33 ALA F O 1
ATOM 4600 N N . TRP F 1 34 ? 67.086 29.808 17.384 1.00 30.09 34 TRP F N 1
ATOM 4601 C CA . TRP F 1 34 ? 66.421 31.114 17.231 1.00 31.95 34 TRP F CA 1
ATOM 4602 C C . TRP F 1 34 ? 64.912 31.091 16.990 1.00 31.90 34 TRP F C 1
ATOM 4603 O O . TRP F 1 34 ? 64.449 30.489 16.039 1.00 31.58 34 TRP F O 1
ATOM 4614 N N . THR F 1 35 ? 64.194 31.880 17.772 1.00 32.56 35 THR F N 1
ATOM 4615 C CA . THR F 1 35 ? 62.751 32.014 17.695 1.00 32.86 35 THR F CA 1
ATOM 4616 C C . THR F 1 35 ? 62.295 33.481 17.657 1.00 33.73 35 THR F C 1
ATOM 4617 O O . THR F 1 35 ? 63.047 34.394 18.021 1.00 33.24 35 THR F O 1
ATOM 4621 N N . SER F 1 36 ? 61.105 33.696 17.106 1.00 33.28 36 SER F N 1
ATOM 4622 C CA . SER F 1 36 ? 60.454 34.979 17.014 1.00 34.86 36 SER F CA 1
ATOM 4623 C C . SER F 1 36 ? 58.944 34.703 17.101 1.00 36.10 36 SER F C 1
ATOM 4624 O O . SER F 1 36 ? 58.564 33.966 17.947 1.00 36.73 36 SER F O 1
ATOM 4627 N N . LYS F 1 37 ? 58.108 35.291 16.244 1.00 39.38 37 LYS F N 1
ATOM 4628 C CA . LYS F 1 37 ? 56.675 34.874 16.086 1.00 42.79 37 LYS F CA 1
ATOM 4629 C C . LYS F 1 37 ? 56.607 33.444 15.594 1.00 43.34 37 LYS F C 1
ATOM 4630 O O . LYS F 1 37 ? 55.726 32.675 16.027 1.00 45.50 37 LYS F O 1
ATOM 4636 N N . THR F 1 38 ? 57.509 33.088 14.669 1.00 43.30 38 THR F N 1
ATOM 4637 C CA . THR F 1 38 ? 57.693 31.676 14.267 1.00 42.50 38 THR F CA 1
ATOM 4638 C C . THR F 1 38 ? 59.044 31.150 14.744 1.00 41.67 38 THR F C 1
ATOM 4639 O O . THR F 1 38 ? 59.907 31.917 15.226 1.00 40.16 38 THR F O 1
ATOM 4643 N N . SER F 1 39 ? 59.251 29.841 14.661 1.00 39.95 39 SER F N 1
ATOM 4644 C CA . SER F 1 39 ? 60.644 29.368 14.746 1.00 38.23 39 SER F CA 1
ATOM 4645 C C . SER F 1 39 ? 61.383 30.067 13.602 1.00 36.42 39 SER F C 1
ATOM 4646 O O . SER F 1 39 ? 60.753 30.503 12.619 1.00 36.85 39 SER F O 1
ATOM 4649 N N . VAL F 1 40 ? 62.690 30.267 13.753 1.00 34.57 40 VAL F N 1
ATOM 4650 C CA . VAL F 1 40 ? 63.468 31.002 12.720 1.00 33.97 40 VAL F CA 1
ATOM 4651 C C . VAL F 1 40 ? 64.519 30.045 12.135 1.00 33.36 40 VAL F C 1
ATOM 4652 O O . VAL F 1 40 ? 64.379 29.650 10.994 1.00 33.39 40 VAL F O 1
ATOM 4656 N N . ALA F 1 41 ? 65.491 29.597 12.962 1.00 31.51 41 ALA F N 1
ATOM 4657 C CA . ALA F 1 41 ? 66.635 28.768 12.486 1.00 30.77 41 ALA F CA 1
ATOM 4658 C C . ALA F 1 41 ? 67.347 28.149 13.692 1.00 32.04 41 ALA F C 1
ATOM 4659 O O . ALA F 1 41 ? 67.156 28.577 14.829 1.00 30.91 41 ALA F O 1
ATOM 4661 N N . TYR F 1 42 ? 68.097 27.080 13.470 1.00 34.23 42 TYR F N 1
ATOM 4662 C CA . TYR F 1 42 ? 69.048 26.579 14.444 1.00 36.62 42 TYR F CA 1
ATOM 4663 C C . TYR F 1 42 ? 70.451 26.817 13.848 1.00 37.49 42 TYR F C 1
ATOM 4664 O O . TYR F 1 42 ? 70.697 26.693 12.595 1.00 35.16 42 TYR F O 1
ATOM 4673 N N . VAL F 1 43 ? 71.375 27.106 14.741 1.00 38.62 43 VAL F N 1
ATOM 4674 C CA . VAL F 1 43 ? 72.734 27.420 14.324 1.00 40.66 43 VAL F CA 1
ATOM 4675 C C . VAL F 1 43 ? 73.643 26.451 15.068 1.00 41.96 43 VAL F C 1
ATOM 4676 O O . VAL F 1 43 ? 73.578 26.308 16.264 1.00 41.36 43 VAL F O 1
ATOM 4680 N N . THR F 1 44 ? 74.453 25.746 14.324 1.00 45.37 44 THR F N 1
ATOM 4681 C CA . THR F 1 44 ? 75.261 24.692 14.930 1.00 49.44 44 THR F CA 1
ATOM 4682 C C . THR F 1 44 ? 76.749 24.823 14.456 1.00 52.30 44 THR F C 1
ATOM 4683 O O . THR F 1 44 ? 77.034 25.524 13.459 1.00 52.59 44 THR F O 1
ATOM 4687 N N . PRO F 1 45 ? 77.703 24.188 15.166 1.00 55.01 45 PRO F N 1
ATOM 4688 C CA . PRO F 1 45 ? 79.059 24.375 14.671 1.00 57.15 45 PRO F CA 1
ATOM 4689 C C . PRO F 1 45 ? 79.241 23.526 13.407 1.00 60.12 45 PRO F C 1
ATOM 4690 O O . PRO F 1 45 ? 78.795 22.389 13.386 1.00 61.18 45 PRO F O 1
ATOM 4694 N N . GLY F 1 46 ? 79.821 24.082 12.343 1.00 63.11 46 GLY F N 1
ATOM 4695 C CA . GLY F 1 46 ? 80.036 23.323 11.108 1.00 67.31 46 GLY F CA 1
ATOM 4696 C C . GLY F 1 46 ? 81.360 22.575 11.252 1.00 70.39 46 GLY F C 1
ATOM 4697 O O . GLY F 1 46 ? 81.683 22.093 12.334 1.00 70.87 46 GLY F O 1
ATOM 4698 N N . ASP F 1 47 ? 82.143 22.472 10.184 1.00 72.86 47 ASP F N 1
ATOM 4699 C CA . ASP F 1 47 ? 83.506 21.946 10.335 1.00 75.51 47 ASP F CA 1
ATOM 4700 C C . ASP F 1 47 ? 84.568 22.959 9.844 1.00 77.54 47 ASP F C 1
ATOM 4701 O O . ASP F 1 47 ? 85.679 22.583 9.412 1.00 77.84 47 ASP F O 1
ATOM 4706 N N . SER F 1 48 ? 84.226 24.252 9.957 1.00 79.32 48 SER F N 1
ATOM 4707 C CA . SER F 1 48 ? 84.928 25.293 9.197 1.00 80.83 48 SER F CA 1
ATOM 4708 C C . SER F 1 48 ? 85.571 26.491 9.909 1.00 81.73 48 SER F C 1
ATOM 4709 O O . SER F 1 48 ? 85.898 27.493 9.245 1.00 82.27 48 SER F O 1
ATOM 4712 N N . GLU F 1 49 ? 85.673 26.481 11.241 1.00 82.34 49 GLU F N 1
ATOM 4713 C CA . GLU F 1 49 ? 84.642 26.024 12.159 1.00 82.43 49 GLU F CA 1
ATOM 4714 C C . GLU F 1 49 ? 83.871 27.336 12.339 1.00 81.91 49 GLU F C 1
ATOM 4715 O O . GLU F 1 49 ? 82.660 27.358 12.621 1.00 82.44 49 GLU F O 1
ATOM 4721 N N . THR F 1 50 ? 84.630 28.420 12.136 1.00 80.42 50 THR F N 1
ATOM 4722 C CA . THR F 1 50 ? 84.167 29.796 11.935 1.00 78.73 50 THR F CA 1
ATOM 4723 C C . THR F 1 50 ? 83.444 29.997 10.571 1.00 76.68 50 THR F C 1
ATOM 4724 O O . THR F 1 50 ? 83.652 30.992 9.838 1.00 76.38 50 THR F O 1
ATOM 4728 N N . ALA F 1 51 ? 82.596 29.019 10.246 1.00 73.91 51 ALA F N 1
ATOM 4729 C CA . ALA F 1 51 ? 81.523 29.159 9.257 1.00 70.63 51 ALA F CA 1
ATOM 4730 C C . ALA F 1 51 ? 80.356 28.253 9.719 1.00 67.90 51 ALA F C 1
ATOM 4731 O O . ALA F 1 51 ? 80.195 27.124 9.201 1.00 67.71 51 ALA F O 1
ATOM 4733 N N . PRO F 1 52 ? 79.576 28.717 10.738 1.00 64.81 52 PRO F N 1
ATOM 4734 C CA . PRO F 1 52 ? 78.525 27.905 11.330 1.00 61.71 52 PRO F CA 1
ATOM 4735 C C . PRO F 1 52 ? 77.445 27.457 10.356 1.00 59.04 52 PRO F C 1
ATOM 4736 O O . PRO F 1 52 ? 77.225 28.087 9.339 1.00 58.63 52 PRO F O 1
ATOM 4740 N N . VAL F 1 53 ? 76.805 26.331 10.667 1.00 56.42 53 VAL F N 1
ATOM 4741 C CA . VAL F 1 53 ? 75.741 25.787 9.829 1.00 53.50 53 VAL F CA 1
ATOM 4742 C C . VAL F 1 53 ? 74.379 26.301 10.305 1.00 50.68 53 VAL F C 1
ATOM 4743 O O . VAL F 1 53 ? 74.026 26.146 11.466 1.00 51.14 53 VAL F O 1
ATOM 4747 N N . VAL F 1 54 ? 73.654 26.907 9.385 1.00 47.28 54 VAL F N 1
ATOM 4748 C CA . VAL F 1 54 ? 72.337 27.465 9.627 1.00 45.65 54 VAL F CA 1
ATOM 4749 C C . VAL F 1 54 ? 71.291 26.492 9.046 1.00 44.08 54 VAL F C 1
ATOM 4750 O O . VAL F 1 54 ? 71.332 26.241 7.845 1.00 44.46 54 VAL F O 1
ATOM 4754 N N . THR F 1 55 ? 70.355 25.996 9.867 1.00 42.17 55 THR F N 1
ATOM 4755 C CA . THR F 1 55 ? 69.140 25.296 9.352 1.00 40.59 55 THR F CA 1
ATOM 4756 C C . THR F 1 55 ? 67.919 26.140 9.634 1.00 38.60 55 THR F C 1
ATOM 4757 O O . THR F 1 55 ? 67.597 26.402 10.804 1.00 38.79 55 THR F O 1
ATOM 4761 N N . VAL F 1 56 ? 67.248 26.576 8.576 1.00 36.84 56 VAL F N 1
ATOM 4762 C CA . VAL F 1 56 ? 66.092 27.462 8.660 1.00 35.50 56 VAL F CA 1
ATOM 4763 C C . VAL F 1 56 ? 64.776 26.611 8.866 1.00 36.91 56 VAL F C 1
ATOM 4764 O O . VAL F 1 56 ? 64.588 25.570 8.211 1.00 36.33 56 VAL F O 1
ATOM 4768 N N . THR F 1 57 ? 63.872 27.065 9.735 1.00 36.34 57 THR F N 1
ATOM 4769 C CA . THR F 1 57 ? 62.825 26.197 10.214 1.00 35.92 57 THR F CA 1
ATOM 4770 C C . THR F 1 57 ? 61.469 26.809 9.954 1.00 34.18 57 THR F C 1
ATOM 4771 O O . THR F 1 57 ? 60.439 26.321 10.424 1.00 35.23 57 THR F O 1
ATOM 4775 N N . HIS F 1 58 ? 61.431 27.869 9.173 1.00 32.90 58 HIS F N 1
ATOM 4776 C CA . HIS F 1 58 ? 60.176 28.369 8.748 1.00 33.20 58 HIS F CA 1
ATOM 4777 C C . HIS F 1 58 ? 60.299 29.013 7.392 1.00 35.92 58 HIS F C 1
ATOM 4778 O O . HIS F 1 58 ? 61.251 29.748 7.158 1.00 35.65 58 HIS F O 1
ATOM 4785 N N . ARG F 1 59 ? 59.340 28.727 6.501 1.00 37.18 59 ARG F N 1
ATOM 4786 C CA . ARG F 1 59 ? 59.338 29.193 5.129 1.00 38.66 59 ARG F CA 1
ATOM 4787 C C . ARG F 1 59 ? 59.523 30.679 4.959 1.00 38.11 59 ARG F C 1
ATOM 4788 O O . ARG F 1 59 ? 60.115 31.117 3.977 1.00 39.39 59 ARG F O 1
ATOM 4796 N N . ASN F 1 60 ? 58.951 31.461 5.864 1.00 37.60 60 ASN F N 1
ATOM 4797 C CA . ASN F 1 60 ? 59.111 32.922 5.845 1.00 36.86 60 ASN F CA 1
ATOM 4798 C C . ASN F 1 60 ? 60.578 33.344 5.772 1.00 35.13 60 ASN F C 1
ATOM 4799 O O . ASN F 1 60 ? 60.897 34.393 5.214 1.00 36.10 60 ASN F O 1
ATOM 4804 N N . TYR F 1 61 ? 61.457 32.539 6.324 1.00 34.15 61 TYR F N 1
ATOM 4805 C CA . TYR F 1 61 ? 62.868 32.907 6.423 1.00 35.69 61 TYR F CA 1
ATOM 4806 C C . TYR F 1 61 ? 63.823 32.159 5.436 1.00 36.92 61 TYR F C 1
ATOM 4807 O O . TYR F 1 61 ? 65.047 32.353 5.469 1.00 36.47 61 TYR F O 1
ATOM 4816 N N . TYR F 1 62 ? 63.270 31.288 4.589 1.00 37.61 62 TYR F N 1
ATOM 4817 C CA . TYR F 1 62 ? 64.102 30.446 3.748 1.00 39.06 62 TYR F CA 1
ATOM 4818 C C . TYR F 1 62 ? 65.085 31.311 2.936 1.00 39.55 62 TYR F C 1
ATOM 4819 O O . TYR F 1 62 ? 64.652 32.228 2.223 1.00 38.80 62 TYR F O 1
ATOM 4828 N N . GLU F 1 63 ? 66.388 31.014 3.055 1.00 40.80 63 GLU F N 1
ATOM 4829 C CA . GLU F 1 63 ? 67.448 31.712 2.288 1.00 42.51 63 GLU F CA 1
ATOM 4830 C C . GLU F 1 63 ? 67.820 33.102 2.761 1.00 42.01 63 GLU F C 1
ATOM 4831 O O . GLU F 1 63 ? 68.680 33.767 2.146 1.00 44.09 63 GLU F O 1
ATOM 4837 N N . ARG F 1 64 ? 67.170 33.581 3.813 1.00 40.45 64 ARG F N 1
ATOM 4838 C CA . ARG F 1 64 ? 67.434 34.942 4.330 1.00 38.06 64 ARG F CA 1
ATOM 4839 C C . ARG F 1 64 ? 68.171 34.927 5.674 1.00 37.98 64 ARG F C 1
ATOM 4840 O O . ARG F 1 64 ? 68.330 35.975 6.310 1.00 37.70 64 ARG F O 1
ATOM 4848 N N . ILE F 1 65 ? 68.597 33.762 6.135 1.00 37.54 65 ILE F N 1
ATOM 4849 C CA . ILE F 1 65 ? 69.316 33.678 7.410 1.00 37.83 65 ILE F CA 1
ATOM 4850 C C . ILE F 1 65 ? 70.732 33.251 7.053 1.00 39.39 65 ILE F C 1
ATOM 4851 O O . ILE F 1 65 ? 70.938 32.431 6.151 1.00 39.16 65 ILE F O 1
ATOM 4856 N N . HIS F 1 66 ? 71.722 33.799 7.751 1.00 40.89 66 HIS F N 1
ATOM 4857 C CA . HIS F 1 66 ? 73.151 33.510 7.475 1.00 41.81 66 HIS F CA 1
ATOM 4858 C C . HIS F 1 66 ? 73.859 33.670 8.792 1.00 42.15 66 HIS F C 1
ATOM 4859 O O . HIS F 1 66 ? 73.509 34.571 9.539 1.00 42.69 66 HIS F O 1
ATOM 4866 N N . ALA F 1 67 ? 74.812 32.814 9.131 1.00 42.89 67 ALA F N 1
ATOM 4867 C CA . ALA F 1 67 ? 75.509 33.064 10.378 1.00 45.62 67 ALA F CA 1
ATOM 4868 C C . ALA F 1 67 ? 76.969 33.428 10.163 1.00 47.94 67 ALA F C 1
ATOM 4869 O O . ALA F 1 67 ? 77.578 33.122 9.113 1.00 48.73 67 ALA F O 1
ATOM 4871 N N . LEU F 1 68 ? 77.501 34.107 11.169 1.00 49.99 68 LEU F N 1
ATOM 4872 C CA . LEU F 1 68 ? 78.865 34.620 11.146 1.00 52.57 68 LEU F CA 1
ATOM 4873 C C . LEU F 1 68 ? 79.722 33.864 12.122 1.00 52.94 68 LEU F C 1
ATOM 4874 O O . LEU F 1 68 ? 79.318 33.613 13.277 1.00 52.84 68 LEU F O 1
ATOM 4879 N N . GLY F 1 69 ? 80.905 33.500 11.641 1.00 53.48 69 GLY F N 1
ATOM 4880 C CA . GLY F 1 69 ? 81.867 32.815 12.456 1.00 54.36 69 GLY F CA 1
ATOM 4881 C C . GLY F 1 69 ? 83.022 33.739 12.691 1.00 55.13 69 GLY F C 1
ATOM 4882 O O . GLY F 1 69 ? 83.315 34.592 11.845 1.00 55.60 69 GLY F O 1
ATOM 4883 N N . PRO F 1 70 ? 83.692 33.580 13.842 1.00 55.55 70 PRO F N 1
ATOM 4884 C CA . PRO F 1 70 ? 83.435 32.546 14.833 1.00 54.77 70 PRO F CA 1
ATOM 4885 C C . PRO F 1 70 ? 82.508 33.039 15.957 1.00 54.07 70 PRO F C 1
ATOM 4886 O O . PRO F 1 70 ? 82.407 32.393 17.006 1.00 55.70 70 PRO F O 1
ATOM 4890 N N . ASN F 1 71 ? 81.869 34.182 15.783 1.00 52.18 71 ASN F N 1
ATOM 4891 C CA . ASN F 1 71 ? 81.140 34.783 16.913 1.00 50.62 71 ASN F CA 1
ATOM 4892 C C . ASN F 1 71 ? 79.707 34.276 17.105 1.00 48.12 71 ASN F C 1
ATOM 4893 O O . ASN F 1 71 ? 79.076 34.574 18.127 1.00 46.16 71 ASN F O 1
ATOM 4898 N N . TYR F 1 72 ? 79.200 33.559 16.107 1.00 45.28 72 TYR F N 1
ATOM 4899 C CA . TYR F 1 72 ? 77.763 33.145 16.051 1.00 45.18 72 TYR F CA 1
ATOM 4900 C C . TYR F 1 72 ? 76.748 34.282 15.828 1.00 43.42 72 TYR F C 1
ATOM 4901 O O . TYR F 1 72 ? 75.543 34.106 16.068 1.00 41.76 72 TYR F O 1
ATOM 4910 N N . ASN F 1 73 ? 77.236 35.439 15.386 1.00 41.01 73 ASN F N 1
ATOM 4911 C CA . ASN F 1 73 ? 76.332 36.525 14.971 1.00 39.88 73 ASN F CA 1
ATOM 4912 C C . ASN F 1 73 ? 75.396 36.098 13.852 1.00 38.81 73 ASN F C 1
ATOM 4913 O O . ASN F 1 73 ? 75.813 35.358 12.943 1.00 39.08 73 ASN F O 1
ATOM 4918 N N . LEU F 1 74 ? 74.149 36.586 13.881 1.00 37.43 74 LEU F N 1
ATOM 4919 C CA . LEU F 1 74 ? 73.135 36.162 12.868 1.00 35.76 74 LEU F CA 1
ATOM 4920 C C . LEU F 1 74 ? 72.812 37.309 11.940 1.00 35.40 74 LEU F C 1
ATOM 4921 O O . LEU F 1 74 ? 72.595 38.401 12.422 1.00 34.69 74 LEU F O 1
ATOM 4926 N N . VAL F 1 75 ? 72.830 37.052 10.620 1.00 34.48 75 VAL F N 1
ATOM 4927 C CA . VAL F 1 75 ? 72.361 37.994 9.634 1.00 33.97 75 VAL F CA 1
ATOM 4928 C C . VAL F 1 75 ? 71.007 37.555 9.073 1.00 33.41 75 VAL F C 1
ATOM 4929 O O . VAL F 1 75 ? 70.830 36.372 8.751 1.00 33.70 75 VAL F O 1
ATOM 4933 N N . ILE F 1 76 ? 70.046 38.488 9.046 1.00 33.08 76 ILE F N 1
ATOM 4934 C CA . ILE F 1 76 ? 68.830 38.364 8.255 1.00 31.89 76 ILE F CA 1
ATOM 4935 C C . ILE F 1 76 ? 68.899 39.383 7.122 1.00 33.37 76 ILE F C 1
ATOM 4936 O O . ILE F 1 76 ? 69.100 40.565 7.370 1.00 33.64 76 ILE F O 1
ATOM 4941 N N . SER F 1 77 ? 68.670 38.928 5.898 1.00 34.18 77 SER F N 1
ATOM 4942 C CA . SER F 1 77 ? 68.706 39.736 4.688 1.00 35.99 77 SER F CA 1
ATOM 4943 C C . SER F 1 77 ? 67.328 39.883 4.031 1.00 37.65 77 SER F C 1
ATOM 4944 O O . SER F 1 77 ? 66.350 39.241 4.425 1.00 36.91 77 SER F O 1
ATOM 4947 N N . ASP F 1 78 ? 67.264 40.798 3.071 1.00 39.18 78 ASP F N 1
ATOM 4948 C CA . ASP F 1 78 ? 66.057 41.152 2.360 1.00 40.56 78 ASP F CA 1
ATOM 4949 C C . ASP F 1 78 ? 64.915 41.273 3.344 1.00 39.47 78 ASP F C 1
ATOM 4950 O O . ASP F 1 78 ? 63.920 40.541 3.234 1.00 38.96 78 ASP F O 1
ATOM 4955 N N . LEU F 1 79 ? 65.049 42.218 4.285 1.00 37.65 79 LEU F N 1
ATOM 4956 C CA . LEU F 1 79 ? 64.115 42.345 5.405 1.00 36.92 79 LEU F CA 1
ATOM 4957 C C . LEU F 1 79 ? 62.732 42.781 4.977 1.00 36.56 79 LEU F C 1
ATOM 4958 O O . LEU F 1 79 ? 62.559 43.687 4.146 1.00 35.37 79 LEU F O 1
ATOM 4963 N N . ARG F 1 80 ? 61.734 42.166 5.584 1.00 35.62 80 ARG F N 1
ATOM 4964 C CA . ARG F 1 80 ? 60.384 42.608 5.351 1.00 37.01 80 ARG F CA 1
ATOM 4965 C C . ARG F 1 80 ? 59.802 43.288 6.612 1.00 36.70 80 ARG F C 1
ATOM 4966 O O . ARG F 1 80 ? 60.327 43.120 7.709 1.00 37.52 80 ARG F O 1
ATOM 4974 N N . MET F 1 81 ? 58.714 44.030 6.473 1.00 36.77 81 MET F N 1
ATOM 4975 C CA . MET F 1 81 ? 58.052 44.647 7.616 1.00 38.84 81 MET F CA 1
ATOM 4976 C C . MET F 1 81 ? 57.656 43.567 8.636 1.00 38.33 81 MET F C 1
ATOM 4977 O O . MET F 1 81 ? 57.714 43.778 9.846 1.00 38.60 81 MET F O 1
ATOM 4982 N N . GLU F 1 82 ? 57.262 42.412 8.136 1.00 37.66 82 GLU F N 1
ATOM 4983 C CA . GLU F 1 82 ? 56.759 41.342 8.966 1.00 38.66 82 GLU F CA 1
ATOM 4984 C C . GLU F 1 82 ? 57.855 40.666 9.786 1.00 38.57 82 GLU F C 1
ATOM 4985 O O . GLU F 1 82 ? 57.562 39.855 10.728 1.00 38.80 82 GLU F O 1
ATOM 4991 N N . ASP F 1 83 ? 59.111 41.001 9.484 1.00 35.56 83 ASP F N 1
ATOM 4992 C CA . ASP F 1 83 ? 60.232 40.481 10.262 1.00 34.43 83 ASP F CA 1
ATOM 4993 C C . ASP F 1 83 ? 60.347 41.149 11.644 1.00 33.36 83 ASP F C 1
ATOM 4994 O O . ASP F 1 83 ? 60.984 40.601 12.552 1.00 31.96 83 ASP F O 1
ATOM 4999 N N . ALA F 1 84 ? 59.731 42.319 11.809 1.00 32.30 84 ALA F N 1
ATOM 5000 C CA . ALA F 1 84 ? 59.877 43.101 13.050 1.00 32.57 84 ALA F CA 1
ATOM 5001 C C . ALA F 1 84 ? 59.408 42.316 14.285 1.00 33.58 84 ALA F C 1
ATOM 5002 O O . ALA F 1 84 ? 58.374 41.622 14.226 1.00 35.72 84 ALA F O 1
ATOM 5004 N N . GLY F 1 85 ? 60.083 42.487 15.428 1.00 33.62 85 GLY F N 1
ATOM 5005 C CA . GLY F 1 85 ? 59.481 42.050 16.662 1.00 33.36 85 GLY F CA 1
ATOM 5006 C C . GLY F 1 85 ? 60.554 41.437 17.525 1.00 33.51 85 GLY F C 1
ATOM 5007 O O . GLY F 1 85 ? 61.726 41.671 17.294 1.00 32.60 85 GLY F O 1
ATOM 5008 N N . ASP F 1 86 ? 60.136 40.614 18.486 1.00 33.82 86 ASP F N 1
ATOM 5009 C CA . ASP F 1 86 ? 61.019 40.041 19.480 1.00 35.38 86 ASP F CA 1
ATOM 5010 C C . ASP F 1 86 ? 61.631 38.783 18.921 1.00 34.81 86 ASP F C 1
ATOM 5011 O O . ASP F 1 86 ? 60.917 37.945 18.336 1.00 35.82 86 ASP F O 1
ATOM 5016 N N . TYR F 1 87 ? 62.956 38.688 19.004 1.00 34.37 87 TYR F N 1
ATOM 5017 C CA . TYR F 1 87 ? 63.721 37.455 18.730 1.00 32.11 87 TYR F CA 1
ATOM 5018 C C . TYR F 1 87 ? 64.378 36.938 20.010 1.00 34.11 87 TYR F C 1
ATOM 5019 O O . TYR F 1 87 ? 64.670 37.732 20.903 1.00 33.28 87 TYR F O 1
ATOM 5028 N N . LYS F 1 88 ? 64.654 35.632 20.071 1.00 34.34 88 LYS F N 1
ATOM 5029 C CA . LYS F 1 88 ? 65.325 34.986 21.192 1.00 37.68 88 LYS F CA 1
ATOM 5030 C C . LYS F 1 88 ? 66.323 34.037 20.609 1.00 37.22 88 LYS F C 1
ATOM 5031 O O . LYS F 1 88 ? 66.008 33.381 19.631 1.00 38.39 88 LYS F O 1
ATOM 5037 N N . ALA F 1 89 ? 67.524 33.967 21.180 1.00 37.06 89 ALA F N 1
ATOM 5038 C CA . ALA F 1 89 ? 68.478 32.916 20.872 1.00 37.33 89 ALA F CA 1
ATOM 5039 C C . ALA F 1 89 ? 68.664 32.069 22.116 1.00 38.55 89 ALA F C 1
ATOM 5040 O O . ALA F 1 89 ? 68.996 32.606 23.215 1.00 39.86 89 ALA F O 1
ATOM 5042 N N . ASP F 1 90 ? 68.493 30.755 21.976 1.00 38.35 90 ASP F N 1
ATOM 5043 C CA . ASP F 1 90 ? 68.702 29.821 23.139 1.00 37.68 90 ASP F CA 1
ATOM 5044 C C . ASP F 1 90 ? 69.956 29.157 22.826 1.00 36.53 90 ASP F C 1
ATOM 5045 O O . ASP F 1 90 ? 70.006 28.372 21.906 1.00 37.94 90 ASP F O 1
ATOM 5050 N N . ILE F 1 91 ? 70.989 29.512 23.556 1.00 37.08 91 ILE F N 1
ATOM 5051 C CA . ILE F 1 91 ? 72.328 29.153 23.194 1.00 38.68 91 ILE F CA 1
ATOM 5052 C C . ILE F 1 91 ? 72.736 27.985 24.067 1.00 40.41 91 ILE F C 1
ATOM 5053 O O . ILE F 1 91 ? 72.853 28.163 25.308 1.00 41.35 91 ILE F O 1
ATOM 5058 N N . ASN F 1 92 ? 72.944 26.811 23.460 1.00 40.92 92 ASN F N 1
ATOM 5059 C CA . ASN F 1 92 ? 73.240 25.610 24.249 1.00 43.15 92 ASN F CA 1
ATOM 5060 C C . ASN F 1 92 ? 74.704 25.298 24.308 1.00 44.05 92 ASN F C 1
ATOM 5061 O O . ASN F 1 92 ? 75.390 25.241 23.301 1.00 44.08 92 ASN F O 1
ATOM 5066 N N . THR F 1 93 ? 75.126 25.014 25.522 1.00 47.05 93 THR F N 1
ATOM 5067 C CA . THR F 1 93 ? 76.516 25.153 25.981 1.00 50.47 93 THR F CA 1
ATOM 5068 C C . THR F 1 93 ? 76.941 23.872 26.739 1.00 51.75 93 THR F C 1
ATOM 5069 O O . THR F 1 93 ? 76.114 23.204 27.363 1.00 52.15 93 THR F O 1
ATOM 5073 N N . GLN F 1 94 ? 78.229 23.555 26.699 1.00 53.98 94 GLN F N 1
ATOM 5074 C CA . GLN F 1 94 ? 78.791 22.375 27.385 1.00 55.99 94 GLN F CA 1
ATOM 5075 C C . GLN F 1 94 ? 78.748 22.496 28.912 1.00 56.76 94 GLN F C 1
ATOM 5076 O O . GLN F 1 94 ? 78.389 21.530 29.585 1.00 57.77 94 GLN F O 1
ATOM 5082 N N . ALA F 1 95 ? 79.055 23.688 29.437 1.00 57.66 95 ALA F N 1
ATOM 5083 C CA . ALA F 1 95 ? 79.080 23.962 30.891 1.00 58.35 95 ALA F CA 1
ATOM 5084 C C . ALA F 1 95 ? 77.908 24.792 31.410 1.00 58.56 95 ALA F C 1
ATOM 5085 O O . ALA F 1 95 ? 77.239 25.477 30.638 1.00 58.66 95 ALA F O 1
ATOM 5087 N N . ASP F 1 96 ? 77.674 24.716 32.727 1.00 58.38 96 ASP F N 1
ATOM 5088 C CA . ASP F 1 96 ? 76.722 25.584 33.435 1.00 58.79 96 ASP F CA 1
ATOM 5089 C C . ASP F 1 96 ? 76.775 26.993 32.824 1.00 57.50 96 ASP F C 1
ATOM 5090 O O . ASP F 1 96 ? 77.866 27.535 32.614 1.00 57.56 96 ASP F O 1
ATOM 5095 N N . PRO F 1 97 ? 75.613 27.599 32.534 1.00 56.45 97 PRO F N 1
ATOM 5096 C CA . PRO F 1 97 ? 74.273 27.143 32.850 1.00 55.72 97 PRO F CA 1
ATOM 5097 C C . PRO F 1 97 ? 73.598 26.213 31.804 1.00 54.65 97 PRO F C 1
ATOM 5098 O O . PRO F 1 97 ? 72.451 25.836 32.007 1.00 54.22 97 PRO F O 1
ATOM 5102 N N . TYR F 1 98 ? 74.324 25.816 30.753 1.00 53.29 98 TYR F N 1
ATOM 5103 C CA . TYR F 1 98 ? 73.855 24.831 29.781 1.00 52.22 98 TYR F CA 1
ATOM 5104 C C . TYR F 1 98 ? 72.983 25.449 28.706 1.00 49.70 98 TYR F C 1
ATOM 5105 O O . TYR F 1 98 ? 73.188 25.211 27.518 1.00 48.76 98 TYR F O 1
ATOM 5114 N N . THR F 1 99 ? 72.017 26.242 29.116 1.00 48.76 99 THR F N 1
ATOM 5115 C CA . THR F 1 99 ? 71.339 27.130 28.163 1.00 47.92 99 THR F CA 1
ATOM 5116 C C . THR F 1 99 ? 71.442 28.561 28.630 1.00 47.86 99 THR F C 1
ATOM 5117 O O . THR F 1 99 ? 71.213 28.859 29.806 1.00 47.48 99 THR F O 1
ATOM 5121 N N . THR F 1 100 ? 71.745 29.431 27.670 1.00 47.78 100 THR F N 1
ATOM 5122 C CA . THR F 1 100 ? 71.764 30.895 27.851 1.00 48.61 100 THR F CA 1
ATOM 5123 C C . THR F 1 100 ? 70.816 31.510 26.835 1.00 47.37 100 THR F C 1
ATOM 5124 O O . THR F 1 100 ? 70.892 31.184 25.658 1.00 45.48 100 THR F O 1
ATOM 5128 N N . THR F 1 101 ? 69.913 32.371 27.306 1.00 47.21 101 THR F N 1
ATOM 5129 C CA . THR F 1 101 ? 69.001 33.036 26.414 1.00 48.26 101 THR F CA 1
ATOM 5130 C C . THR F 1 101 ? 69.345 34.508 26.184 1.00 47.66 101 THR F C 1
ATOM 5131 O O . THR F 1 101 ? 69.409 35.272 27.136 1.00 48.73 101 THR F O 1
ATOM 5135 N N . LYS F 1 102 ? 69.555 34.887 24.919 1.00 46.87 102 LYS F N 1
ATOM 5136 C CA . LYS F 1 102 ? 69.722 36.303 24.515 1.00 44.88 102 LYS F CA 1
ATOM 5137 C C . LYS F 1 102 ? 68.464 36.819 23.821 1.00 43.93 102 LYS F C 1
ATOM 5138 O O . LYS F 1 102 ? 67.952 36.183 22.903 1.00 42.49 102 LYS F O 1
ATOM 5144 N N . ARG F 1 103 ? 67.966 37.954 24.295 1.00 40.99 103 ARG F N 1
ATOM 5145 C CA . ARG F 1 103 ? 66.742 38.578 23.798 1.00 41.79 103 ARG F CA 1
ATOM 5146 C C . ARG F 1 103 ? 67.031 39.844 23.014 1.00 40.41 103 ARG F C 1
ATOM 5147 O O . ARG F 1 103 ? 67.913 40.663 23.385 1.00 38.96 103 ARG F O 1
ATOM 5155 N N . TYR F 1 104 ? 66.301 39.979 21.914 1.00 39.02 104 TYR F N 1
ATOM 5156 C CA . TYR F 1 104 ? 66.430 41.133 21.023 1.00 37.54 104 TYR F CA 1
ATOM 5157 C C . TYR F 1 104 ? 65.071 41.641 20.563 1.00 37.41 104 TYR F C 1
ATOM 5158 O O . TYR F 1 104 ? 64.087 40.876 20.476 1.00 36.09 104 TYR F O 1
ATOM 5167 N N . ASN F 1 105 ? 65.029 42.927 20.219 1.00 36.50 105 ASN F N 1
ATOM 5168 C CA . ASN F 1 105 ? 63.890 43.468 19.513 1.00 37.11 105 ASN F CA 1
ATOM 5169 C C . ASN F 1 105 ? 64.316 44.031 18.149 1.00 36.77 105 ASN F C 1
ATOM 5170 O O . ASN F 1 105 ? 65.073 44.967 18.063 1.00 37.79 105 ASN F O 1
ATOM 5175 N N . LEU F 1 106 ? 63.800 43.459 17.074 1.00 36.62 106 LEU F N 1
ATOM 5176 C CA . LEU F 1 106 ? 64.087 43.948 15.750 1.00 34.33 106 LEU F CA 1
ATOM 5177 C C . LEU F 1 106 ? 63.078 45.017 15.385 1.00 34.06 106 LEU F C 1
ATOM 5178 O O . LEU F 1 106 ? 61.870 44.717 15.309 1.00 33.85 106 LEU F O 1
ATOM 5183 N N A GLN F 1 107 ? 63.524 46.259 15.171 0.50 33.69 107 GLN F N 1
ATOM 5184 N N B GLN F 1 107 ? 63.585 46.245 15.198 0.50 33.52 107 GLN F N 1
ATOM 5185 C CA A GLN F 1 107 ? 62.603 47.306 14.647 0.50 33.13 107 GLN F CA 1
ATOM 5186 C CA B GLN F 1 107 ? 62.805 47.385 14.659 0.50 33.28 107 GLN F CA 1
ATOM 5187 C C A GLN F 1 107 ? 62.985 47.622 13.222 0.50 32.41 107 GLN F C 1
ATOM 5188 C C B GLN F 1 107 ? 63.067 47.407 13.152 0.50 32.40 107 GLN F C 1
ATOM 5189 O O A GLN F 1 107 ? 64.110 48.022 12.962 0.50 32.13 107 GLN F O 1
ATOM 5190 O O B GLN F 1 107 ? 64.216 47.323 12.750 0.50 32.68 107 GLN F O 1
ATOM 5201 N N . ILE F 1 108 ? 62.024 47.465 12.321 1.00 32.16 108 ILE F N 1
ATOM 5202 C CA . ILE F 1 108 ? 62.207 47.623 10.864 1.00 31.37 108 ILE F CA 1
ATOM 5203 C C . ILE F 1 108 ? 61.636 48.933 10.279 1.00 32.56 108 ILE F C 1
ATOM 5204 O O . ILE F 1 108 ? 60.485 49.264 10.544 1.00 33.56 108 ILE F O 1
ATOM 5209 N N . TYR F 1 109 ? 62.482 49.710 9.581 1.00 31.92 109 TYR F N 1
ATOM 5210 C CA . TYR F 1 109 ? 62.144 51.008 8.998 1.00 31.79 109 TYR F CA 1
ATOM 5211 C C . TYR F 1 109 ? 62.228 50.995 7.468 1.00 32.29 109 TYR F C 1
ATOM 5212 O O . TYR F 1 109 ? 63.189 50.540 6.847 1.00 30.81 109 TYR F O 1
ATOM 5221 N N . ARG F 1 110 ? 61.200 51.539 6.846 1.00 33.06 110 ARG F N 1
ATOM 5222 C CA . ARG F 1 110 ? 61.290 51.828 5.431 1.00 33.51 110 ARG F CA 1
ATOM 5223 C C . ARG F 1 110 ? 61.945 53.198 5.205 1.00 33.97 110 ARG F C 1
ATOM 5224 O O . ARG F 1 110 ? 61.366 54.257 5.502 1.00 33.61 110 ARG F O 1
ATOM 5232 N N . ARG F 1 111 ? 63.163 53.139 4.696 1.00 35.73 111 ARG F N 1
ATOM 5233 C CA . ARG F 1 111 ? 63.989 54.331 4.388 1.00 38.57 111 ARG F CA 1
ATOM 5234 C C . ARG F 1 111 ? 64.572 54.251 2.966 1.00 41.81 111 ARG F C 1
ATOM 5235 O O . ARG F 1 111 ? 64.924 55.330 2.453 1.00 44.98 111 ARG F O 1
#